Protein AF-A0A6C0LW34-F1 (afdb_monomer_lite)

Sequence (534 aa):
MINLAYNYEEHLTNNKPTFFGSKSVPFGALGEERIDSEQTVPPLNTNIDYSTIPVVELSEQKGLSDMAVELPVTFNWRRGEKNKKTHKFDDKVMRKNVNILPLISTPGNQMLCGSCWAIATAGIISDNFVVSGQVDWKPNLSTSYSLTCYPQNQCKGGNPAKLMNDISRGGIVSNHCLDYSWCAENTKCNGDATKHFKLEHPGANMPHVDLNSFLPRNNCGCYKDGDFFEYKIQKVTRTSLELDKIKLFQRSIKSRLFHQGPVLGSFLVFENFMKGAFTKGKSNKGIYFENATYNGDTVTSATLNKDTYKGSHAVAIIGYGVETNVTIPGGKTVSSVPYWYCRNSWGTKWGDGGYFKMAMYGYNKLSQFGKLVEINSLNGGTVQGGGIISFTTNQAPKLVSKKQITGNFLKGKRLQDDSYYETDTKDKANVEPNDKSKDKSNDKSKDKSNDKSKDNSKNMYNKILGSSLFTIIFFMLFIIFVFVISFMSAKGLNKPVKITLGITLTLLFVINIILISRYLIILYCKSKRCGCEM

Radius of gyration: 29.93 Å; chains: 1; bounding box: 91×68×83 Å

pLDDT: mean 73.43, std 22.29, range [22.0, 98.56]

Secondary structure (DSSP, 8-state):
----STTTTHHHHS-SS-----SS--TTSS-SS--SS-------B-----TTSPBPPTTT-TTSTTTTSPPPSSEE--TT---TT-S----HHHHHHHTTGGGSPPPPB-TTS--HHHHHHHHHHHHHHHHTTS-SS---B-HHHHHHHS-SSGGG---HHHHHHHHHHH-B-BTTTS-SHHHHT-TTTS--GGGHHHHTSTT-------GGGSS--STT-BSSSEEEEEB--EEEEEE---GGGHHHHHHHHHHHHHHH--EEEEEEEEHHHHT-GGGG-TTTTTEE-----BSSSS-STTTB-TTTEEEEEEEEEEEEEEEEEEEPTTS-EEEEEEEEEEE-SB-TTSTBTTEEEEEPTTSSSS-SSSSEEEEE-TTSSEEEEE-EEEEE--S--EEEEEPBPPSGGGGS--SS-GGGGTS------------------------------SSSHHHHHHHHHHHHHHHHHHHHHHHHHHHHHHHHHSTTS-HHHHHHHHHHHHHHHHHHHHHHHHHHHHHHHHHTT-----

InterPro domains:
  IPR000169 Cysteine peptidase, cysteine active site [PS00139] (110-121)
  IPR000668 Peptidase C1A, papain C-terminal [PF00112] (106-360)
  IPR000668 Peptidase C1A, papain C-terminal [PR00705] (110-125)
  IPR000668 Peptidase C1A, papain C-terminal [PR00705] (313-323)
  IPR000668 Peptidase C1A, papain C-terminal [PR00705] (339-345)
  IPR000668 Peptidase C1A, papain C-terminal [SM00645] (94-371)
  IPR013128 Peptidase C1A [PTHR12411] (65-359)
  IPR025660 Cysteine peptidase, histidine active site [PS00639] (311-321)
  IPR038765 Papain-like cysteine peptidase superfamily [SSF54001] (70-362)

Organism: NCBI:txid1070528

Structure (mmCIF, N/CA/C/O backbone):
data_AF-A0A6C0LW34-F1
#
_entry.id   AF-A0A6C0LW34-F1
#
loop_
_atom_site.group_PDB
_atom_site.id
_atom_site.type_symbol
_atom_site.label_atom_id
_atom_site.label_alt_id
_atom_site.label_comp_id
_atom_site.label_asym_id
_atom_site.label_entity_id
_atom_site.label_seq_id
_atom_site.pdbx_PDB_ins_code
_atom_site.Cartn_x
_atom_site.Cartn_y
_atom_site.Cartn_z
_atom_site.occupancy
_atom_site.B_iso_or_equiv
_atom_site.auth_seq_id
_atom_site.auth_comp_id
_atom_site.auth_asym_id
_atom_site.auth_atom_id
_atom_site.pdbx_PDB_model_num
ATOM 1 N N . MET A 1 1 ? -34.710 -12.804 14.123 1.00 32.84 1 MET A N 1
ATOM 2 C CA . MET A 1 1 ? -34.274 -11.997 15.282 1.00 32.84 1 MET A CA 1
ATOM 3 C C . MET A 1 1 ? -32.783 -12.201 15.539 1.00 32.84 1 MET A C 1
ATOM 5 O O . MET A 1 1 ? -32.421 -13.185 16.158 1.00 32.84 1 MET A O 1
ATOM 9 N N . ILE A 1 2 ? -31.948 -11.277 15.050 1.00 22.00 2 ILE A N 1
ATOM 10 C CA . ILE A 1 2 ? -30.802 -10.679 15.761 1.00 22.00 2 ILE A CA 1
ATOM 11 C C . ILE A 1 2 ? -30.861 -9.210 15.324 1.00 22.00 2 ILE A C 1
ATOM 13 O O . ILE A 1 2 ? -30.574 -8.889 14.173 1.00 22.00 2 ILE A O 1
ATOM 17 N N . ASN A 1 3 ? -31.389 -8.342 16.185 1.00 23.92 3 ASN A N 1
ATOM 18 C CA . ASN A 1 3 ? -31.611 -6.933 15.872 1.00 23.92 3 ASN A CA 1
ATOM 19 C C . ASN A 1 3 ? -30.291 -6.159 16.052 1.00 23.92 3 ASN A C 1
ATOM 21 O O . ASN A 1 3 ? -29.962 -5.724 17.150 1.00 23.92 3 ASN A O 1
ATOM 25 N N . LEU A 1 4 ? -29.521 -6.035 14.965 1.00 29.36 4 LEU A N 1
ATOM 26 C CA . LEU A 1 4 ? -28.258 -5.280 14.894 1.00 29.36 4 LEU A CA 1
ATOM 27 C C . LEU A 1 4 ? -28.461 -3.769 14.658 1.00 29.36 4 LEU A C 1
ATOM 29 O O . LEU A 1 4 ? -27.481 -3.043 14.503 1.00 29.36 4 LEU A O 1
ATOM 33 N N . ALA A 1 5 ? -29.706 -3.283 14.610 1.00 31.69 5 ALA A N 1
ATOM 34 C CA . ALA A 1 5 ? -30.007 -1.883 14.311 1.00 31.69 5 ALA A CA 1
ATOM 35 C C . ALA A 1 5 ? -30.177 -1.013 15.568 1.00 31.69 5 ALA A C 1
ATOM 37 O O . ALA A 1 5 ? -29.924 0.184 15.502 1.00 31.69 5 ALA A O 1
ATOM 38 N N . TYR A 1 6 ? -30.549 -1.595 16.712 1.00 28.58 6 TYR A N 1
ATOM 39 C CA . TYR A 1 6 ? -31.018 -0.799 17.853 1.00 28.58 6 TYR A CA 1
ATOM 40 C C . TYR A 1 6 ? -29.916 -0.337 18.829 1.00 28.58 6 TYR A C 1
ATOM 42 O O . TYR A 1 6 ? -30.036 0.732 19.407 1.00 28.58 6 TYR A O 1
ATOM 50 N N . ASN A 1 7 ? -28.787 -1.048 18.946 1.00 28.47 7 ASN A N 1
ATOM 51 C CA . ASN A 1 7 ? -27.718 -0.689 19.905 1.00 28.47 7 ASN A CA 1
ATOM 52 C C . ASN A 1 7 ? -26.563 0.153 19.321 1.00 28.47 7 ASN A C 1
ATOM 54 O O . ASN A 1 7 ? -25.527 0.317 19.962 1.00 28.47 7 ASN A O 1
ATOM 58 N N . TYR A 1 8 ? -26.709 0.665 18.095 1.00 34.12 8 TYR A N 1
ATOM 59 C CA . TYR A 1 8 ? -25.693 1.514 17.453 1.00 34.12 8 TYR A CA 1
ATOM 60 C C . TYR A 1 8 ? -26.001 3.013 17.596 1.00 34.12 8 TYR A C 1
ATOM 62 O O . TYR A 1 8 ? -25.077 3.817 17.655 1.00 34.12 8 TYR A O 1
ATOM 70 N N . GLU A 1 9 ? -27.280 3.385 17.699 1.00 30.94 9 GLU A N 1
ATOM 71 C CA . GLU A 1 9 ? -27.715 4.786 17.782 1.00 30.94 9 GLU A CA 1
ATOM 72 C C . GLU A 1 9 ? -27.549 5.339 19.209 1.00 30.94 9 GLU A C 1
ATOM 74 O O . GLU A 1 9 ? -26.954 6.396 19.378 1.00 30.94 9 GLU A O 1
ATOM 79 N N . GLU A 1 10 ? -27.915 4.591 20.257 1.00 30.55 10 GLU A N 1
ATOM 80 C CA . GLU A 1 10 ? -27.820 5.073 21.650 1.00 30.55 10 GLU A CA 1
ATOM 81 C C . GLU A 1 10 ? -26.365 5.223 22.150 1.00 30.55 10 GLU A C 1
ATOM 83 O O . GLU A 1 10 ? -26.071 6.031 23.030 1.00 30.55 10 GLU A O 1
ATOM 88 N N . HIS A 1 11 ? -25.412 4.506 21.542 1.00 35.75 11 HIS A N 1
ATOM 89 C CA . HIS A 1 11 ? -23.988 4.598 21.886 1.00 35.75 11 HIS A CA 1
ATOM 90 C C . HIS A 1 11 ? -23.230 5.687 21.110 1.00 35.75 11 HIS A C 1
ATOM 92 O O . HIS A 1 11 ? -22.081 5.958 21.452 1.00 35.75 11 HIS A O 1
ATOM 98 N N . LEU A 1 12 ? -23.831 6.316 20.096 1.00 34.34 12 LEU A N 1
ATOM 99 C CA . LEU A 1 12 ? -23.200 7.400 19.333 1.00 34.34 12 LEU A CA 1
ATOM 100 C C . LEU A 1 12 ? -23.731 8.785 19.718 1.00 34.34 12 LEU A C 1
ATOM 102 O O . LEU A 1 12 ? -22.964 9.742 19.676 1.00 34.34 12 LEU A O 1
ATOM 106 N N . THR A 1 13 ? -24.987 8.901 20.160 1.00 31.52 13 THR A N 1
ATOM 107 C CA . THR A 1 13 ? -25.542 10.172 20.664 1.00 31.52 13 THR A CA 1
ATOM 108 C C . THR A 1 13 ? -25.228 10.435 22.138 1.00 31.52 13 THR A C 1
ATOM 110 O O . THR A 1 13 ? -25.045 11.594 22.501 1.00 31.52 13 THR A O 1
ATOM 113 N N . ASN A 1 14 ? -25.072 9.399 22.976 1.00 29.19 14 ASN A N 1
ATOM 114 C CA . ASN A 1 14 ? -24.756 9.576 24.406 1.00 29.19 14 ASN A CA 1
ATOM 115 C C . ASN A 1 14 ? -23.266 9.432 24.760 1.00 29.19 14 ASN A C 1
ATOM 117 O O . ASN A 1 14 ? -22.861 9.836 25.851 1.00 29.19 14 ASN A O 1
ATOM 121 N N . ASN A 1 15 ? -22.422 8.929 23.853 1.00 29.92 15 ASN A N 1
ATOM 122 C CA . ASN A 1 15 ? -20.977 8.934 24.068 1.00 29.92 15 ASN A CA 1
ATOM 123 C C . ASN A 1 15 ? -20.334 10.112 23.333 1.00 29.92 15 ASN A C 1
ATOM 125 O O . ASN A 1 15 ? -19.886 10.000 22.191 1.00 29.92 15 ASN A O 1
ATOM 129 N N . LYS A 1 16 ? -20.128 11.206 24.073 1.00 27.48 16 LYS A N 1
ATOM 130 C CA . LYS A 1 16 ? -18.850 11.930 23.962 1.00 27.48 16 LYS A CA 1
ATOM 131 C C . LYS A 1 16 ? -17.735 10.869 23.959 1.00 27.48 16 LYS A C 1
ATOM 133 O O . LYS A 1 16 ? -17.877 9.920 24.736 1.00 27.48 16 LYS A O 1
ATOM 138 N N . PRO A 1 17 ? -16.687 10.966 23.112 1.00 28.39 17 PRO A N 1
ATOM 139 C CA . PRO A 1 17 ? -15.649 9.937 23.003 1.00 28.39 17 PRO A CA 1
ATOM 140 C C . PRO A 1 17 ? -15.262 9.490 24.408 1.00 28.39 17 PRO A C 1
ATOM 142 O O . PRO A 1 17 ? -14.822 10.322 25.198 1.00 28.39 17 PRO A O 1
ATOM 145 N N . THR A 1 18 ? -15.565 8.233 24.759 1.00 31.56 18 THR A N 1
ATOM 146 C CA . THR A 1 18 ? -15.440 7.751 26.138 1.00 31.56 18 THR A CA 1
ATOM 147 C C . THR A 1 18 ? -14.024 8.042 26.608 1.00 31.56 18 THR A C 1
ATOM 149 O O . THR A 1 18 ? -13.053 7.495 26.081 1.00 31.56 18 THR A O 1
ATOM 152 N N . PHE A 1 19 ? -13.932 8.986 27.542 1.00 38.72 19 PHE A N 1
ATOM 153 C CA . PHE A 1 19 ? -12.716 9.420 28.199 1.00 38.72 19 PHE A CA 1
ATOM 154 C C . PHE A 1 19 ? -12.036 8.195 28.815 1.00 38.72 19 PHE A C 1
ATOM 156 O O . PHE A 1 19 ? -12.543 7.611 29.767 1.00 38.72 19 PHE A O 1
ATOM 163 N N . PHE A 1 20 ? -10.876 7.807 28.288 1.00 38.25 20 PHE A N 1
ATOM 164 C CA . PHE A 1 20 ? -10.011 6.807 28.913 1.00 38.25 20 PHE A CA 1
ATOM 165 C C . PHE A 1 20 ? -8.722 7.494 29.358 1.00 38.25 20 PHE A C 1
ATOM 167 O O . PHE A 1 20 ? -7.689 7.428 28.689 1.00 38.25 20 PHE A O 1
ATOM 174 N N . GLY A 1 21 ? -8.846 8.205 30.481 1.00 32.19 21 GLY A N 1
ATOM 175 C CA . GLY A 1 21 ? -7.770 8.804 31.268 1.00 32.19 21 GLY A CA 1
ATOM 176 C C . GLY A 1 21 ? -7.334 7.896 32.419 1.00 32.19 21 GLY A C 1
ATOM 177 O O . GLY A 1 21 ? -7.258 8.340 33.559 1.00 32.19 21 GLY A O 1
ATOM 178 N N . SER A 1 22 ? -7.071 6.615 32.151 1.00 30.05 22 SER A N 1
ATOM 179 C CA . SER A 1 22 ? -6.411 5.765 33.146 1.00 30.05 22 SER A CA 1
ATOM 180 C C . SER A 1 22 ? -4.898 5.916 33.015 1.00 30.05 22 SER A C 1
ATOM 182 O O . SER A 1 22 ? -4.333 5.606 31.968 1.00 30.05 22 SER A O 1
ATOM 184 N N . LYS A 1 23 ? -4.238 6.353 34.095 1.00 32.62 23 LYS A N 1
ATOM 185 C CA . LYS A 1 23 ? -2.771 6.338 34.242 1.00 32.62 23 LYS A CA 1
ATOM 186 C C . LYS A 1 23 ? -2.194 4.917 34.358 1.00 32.62 23 LYS A C 1
ATOM 188 O O . LYS A 1 23 ? -0.978 4.766 34.410 1.00 32.62 23 LYS A O 1
ATOM 193 N N . SER A 1 24 ? -3.032 3.879 34.399 1.00 30.70 24 SER A N 1
ATOM 194 C CA . SER A 1 24 ? -2.606 2.480 34.444 1.00 30.70 24 SER A CA 1
ATOM 195 C C . SER A 1 24 ? -3.077 1.708 33.209 1.00 30.70 24 SER A C 1
ATOM 197 O O . SER A 1 24 ? -4.258 1.701 32.847 1.00 30.70 24 SER A O 1
ATOM 199 N N . VAL A 1 25 ? -2.113 1.055 32.556 1.00 34.56 25 VAL A N 1
ATOM 200 C CA . VAL A 1 25 ? -2.313 0.122 31.443 1.00 34.56 25 VAL A CA 1
ATOM 201 C C . VAL A 1 25 ? -2.867 -1.185 32.023 1.00 34.56 25 VAL A C 1
ATOM 203 O O . VAL A 1 25 ? -2.197 -1.780 32.870 1.00 34.56 25 VAL A O 1
ATOM 206 N N . PRO A 1 26 ? -4.048 -1.676 31.605 1.00 31.00 26 PRO A N 1
ATOM 207 C CA . PRO A 1 26 ? -4.492 -3.001 32.009 1.00 31.00 26 PRO A CA 1
ATOM 208 C C . PRO A 1 26 ? -3.533 -4.053 31.442 1.00 31.00 26 PRO A C 1
ATOM 210 O O . PRO A 1 26 ? -3.371 -4.168 30.221 1.00 31.00 26 PRO A O 1
ATOM 213 N N . PHE A 1 27 ? -2.910 -4.827 32.331 1.00 35.44 27 PHE A N 1
ATOM 214 C CA . PHE A 1 27 ? -2.226 -6.071 31.985 1.00 35.44 27 PHE A CA 1
ATOM 215 C C . PHE A 1 27 ? -3.227 -6.974 31.242 1.00 35.44 27 PHE A C 1
ATOM 217 O O . PHE A 1 27 ? -4.241 -7.367 31.810 1.00 35.44 27 PHE A O 1
ATOM 224 N N . GLY A 1 28 ? -2.984 -7.237 29.953 1.00 33.81 28 GLY A N 1
ATOM 225 C CA . GLY A 1 28 ? -3.795 -8.153 29.132 1.00 33.81 28 GLY A CA 1
ATOM 226 C C . GLY A 1 28 ? -4.398 -7.571 27.842 1.00 33.81 28 GLY A C 1
ATOM 227 O O . GLY A 1 28 ? -4.801 -8.339 26.970 1.00 33.81 28 GLY A O 1
ATOM 228 N N . ALA A 1 29 ? -4.424 -6.242 27.651 1.00 33.75 29 ALA A N 1
ATOM 229 C CA . ALA A 1 29 ? -4.921 -5.618 26.405 1.00 33.75 29 ALA A CA 1
ATOM 230 C C . ALA A 1 29 ? -3.836 -5.426 25.321 1.00 33.75 29 ALA A C 1
ATOM 232 O O . ALA A 1 29 ? -4.134 -5.088 24.175 1.00 33.75 29 ALA A O 1
ATOM 233 N N . LEU A 1 30 ? -2.571 -5.664 25.671 1.00 43.88 30 LEU A N 1
ATOM 234 C CA . LEU A 1 30 ? -1.414 -5.586 24.786 1.00 43.88 30 LEU A CA 1
ATOM 235 C C . LEU A 1 30 ? -0.605 -6.872 24.956 1.00 43.88 30 LEU A C 1
ATOM 237 O O . LEU A 1 30 ? 0.068 -7.021 25.965 1.00 43.88 30 LEU A O 1
ATOM 241 N N . GLY A 1 31 ? -0.715 -7.785 23.984 1.00 41.34 31 GLY A N 1
ATOM 242 C CA . GLY A 1 31 ? 0.187 -8.923 23.768 1.00 41.34 31 GLY A CA 1
ATOM 243 C C . GLY A 1 31 ? 0.644 -9.667 25.026 1.00 41.34 31 GLY A C 1
ATOM 244 O O . GLY A 1 31 ? 1.693 -9.358 25.576 1.00 41.34 31 GLY A O 1
ATOM 245 N N . GLU A 1 32 ? -0.077 -10.719 25.412 1.00 36.66 32 GLU A N 1
ATOM 246 C CA . GLU A 1 32 ? 0.331 -11.659 26.474 1.00 36.66 32 GLU A CA 1
ATOM 247 C C . GLU A 1 32 ? 1.620 -12.450 26.171 1.00 36.66 32 GLU A C 1
ATOM 249 O O . GLU A 1 32 ? 2.019 -13.304 26.954 1.00 36.66 32 GLU A O 1
ATOM 254 N N . GLU A 1 33 ? 2.316 -12.173 25.072 1.00 40.38 33 GLU A N 1
ATOM 255 C CA . GLU A 1 33 ? 3.567 -12.842 24.741 1.00 40.38 33 GLU A CA 1
ATOM 256 C C . GLU A 1 33 ? 4.657 -11.797 24.516 1.00 40.38 33 GLU A C 1
ATOM 258 O O . GLU A 1 33 ? 4.565 -10.958 23.612 1.00 40.38 33 GLU A O 1
ATOM 263 N N . ARG A 1 34 ? 5.722 -11.873 25.331 1.00 38.28 34 ARG A N 1
ATOM 264 C CA . ARG A 1 34 ? 7.028 -11.323 24.954 1.00 38.28 34 ARG A CA 1
ATOM 265 C C . ARG A 1 34 ? 7.341 -11.878 23.568 1.00 38.28 34 ARG A C 1
ATOM 267 O O . ARG A 1 34 ? 7.518 -13.081 23.406 1.00 38.28 34 ARG A O 1
ATOM 274 N N . ILE A 1 35 ? 7.373 -11.016 22.556 1.00 41.81 35 ILE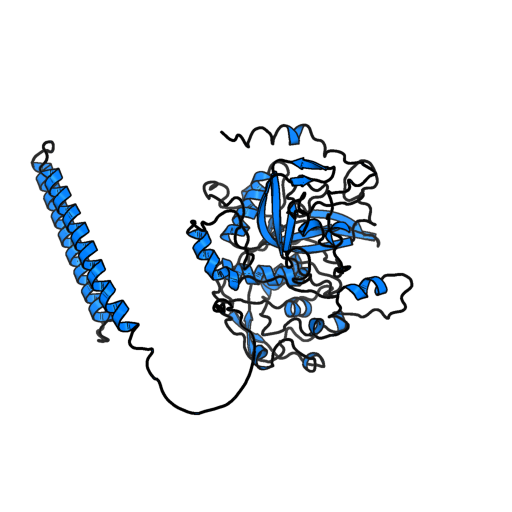 A N 1
ATOM 275 C CA . ILE A 1 35 ? 8.020 -11.393 21.306 1.00 41.81 35 ILE A CA 1
ATOM 276 C C . ILE A 1 35 ? 9.513 -11.410 21.621 1.00 41.81 35 ILE A C 1
ATOM 278 O O . ILE A 1 35 ? 10.106 -10.352 21.830 1.00 41.81 35 ILE A O 1
ATOM 282 N N . ASP A 1 36 ? 10.093 -12.609 21.670 1.00 39.34 36 ASP A N 1
ATOM 283 C CA . ASP A 1 36 ? 11.539 -12.841 21.714 1.00 39.34 36 ASP A CA 1
ATOM 284 C C . ASP A 1 36 ? 12.167 -12.443 20.374 1.00 39.34 36 ASP A C 1
ATOM 286 O O . ASP A 1 36 ? 12.523 -13.270 19.544 1.00 39.34 36 ASP A O 1
ATOM 290 N N . SER A 1 37 ? 12.200 -11.138 20.131 1.00 40.62 37 SER A N 1
ATOM 291 C CA . SER A 1 37 ? 13.140 -10.409 19.285 1.00 40.62 37 SER A CA 1
ATOM 292 C C . SER A 1 37 ? 12.581 -9.001 19.139 1.00 40.62 37 SER A C 1
ATOM 294 O O . SER A 1 37 ? 11.443 -8.824 18.696 1.00 40.62 37 SER A O 1
ATOM 296 N N . GLU A 1 38 ? 13.373 -8.000 19.499 1.00 42.75 38 GLU A N 1
ATOM 297 C CA . GLU A 1 38 ? 13.081 -6.595 19.246 1.00 42.75 38 GLU A CA 1
ATOM 298 C C . GLU A 1 38 ? 13.041 -6.364 17.728 1.00 42.75 38 GLU A C 1
ATOM 300 O O . GLU A 1 38 ? 14.052 -6.110 17.083 1.00 42.75 38 GLU A O 1
ATOM 305 N N . GLN A 1 39 ? 11.873 -6.559 17.116 1.00 45.09 39 GLN A N 1
ATOM 306 C CA . GLN A 1 39 ? 11.732 -6.394 15.680 1.00 45.09 39 GLN A CA 1
ATOM 307 C C . GLN A 1 39 ? 11.699 -4.911 15.363 1.00 45.09 39 GLN A C 1
ATOM 309 O O . GLN A 1 39 ? 10.858 -4.166 15.869 1.00 45.09 39 GLN A O 1
ATOM 314 N N . THR A 1 40 ? 12.626 -4.478 14.524 1.00 51.28 40 THR A N 1
ATOM 315 C CA . THR A 1 40 ? 12.775 -3.057 14.253 1.00 51.28 40 THR A CA 1
ATOM 316 C C . THR A 1 40 ? 12.015 -2.646 13.011 1.00 51.28 40 THR A C 1
ATOM 318 O O . THR A 1 40 ? 11.745 -3.443 12.111 1.00 51.28 40 THR A O 1
ATOM 321 N N . VAL A 1 41 ? 11.623 -1.381 13.010 1.00 52.19 41 VAL A N 1
ATOM 322 C CA . VAL A 1 41 ? 10.707 -0.795 12.050 1.00 52.19 41 VAL A CA 1
ATOM 323 C C . VAL A 1 41 ? 11.466 0.231 11.200 1.00 52.19 41 VAL A C 1
ATOM 325 O O . VAL A 1 41 ? 12.232 1.013 11.760 1.00 52.19 41 VAL A O 1
ATOM 328 N N . PRO A 1 42 ? 11.291 0.225 9.868 1.00 54.78 42 PRO A N 1
ATOM 329 C CA . PRO A 1 42 ? 11.880 1.203 8.946 1.00 54.78 42 PRO A CA 1
ATOM 330 C C . PRO A 1 42 ? 11.470 2.660 9.230 1.00 54.78 42 PRO A C 1
ATOM 332 O O . PRO A 1 42 ? 10.486 2.874 9.939 1.00 54.78 42 PRO A O 1
ATOM 335 N N . PRO A 1 43 ? 12.125 3.667 8.610 1.00 57.72 43 PRO A N 1
ATOM 336 C CA . PRO A 1 43 ? 11.724 5.066 8.745 1.00 57.72 43 PRO A CA 1
ATOM 337 C C . PRO A 1 43 ? 10.246 5.294 8.406 1.00 57.72 43 PRO A C 1
ATOM 339 O O . PRO A 1 43 ? 9.746 4.853 7.367 1.00 57.72 43 PRO A O 1
ATOM 342 N N . LEU A 1 44 ? 9.563 6.029 9.283 1.00 68.44 44 LEU A N 1
ATOM 343 C CA . LEU A 1 44 ? 8.134 6.350 9.213 1.00 68.44 44 LEU A CA 1
ATOM 344 C C . LEU A 1 44 ? 7.935 7.790 8.713 1.00 68.44 44 LEU A C 1
ATOM 346 O O . LEU A 1 44 ? 7.253 8.616 9.312 1.00 68.44 44 LEU A O 1
ATOM 350 N N . ASN A 1 45 ? 8.608 8.115 7.616 1.00 70.25 45 ASN A N 1
ATOM 351 C CA . ASN A 1 45 ? 8.762 9.471 7.086 1.00 70.25 45 ASN A CA 1
ATOM 352 C C . ASN A 1 45 ? 7.929 9.710 5.818 1.00 70.25 45 ASN A C 1
ATOM 354 O O . ASN A 1 45 ? 8.227 10.609 5.034 1.00 70.25 45 ASN A O 1
ATOM 358 N N . THR A 1 46 ? 6.889 8.905 5.588 1.00 73.81 46 THR A N 1
ATOM 359 C CA . THR A 1 46 ? 5.992 9.134 4.451 1.00 73.81 46 THR A CA 1
ATOM 360 C C . THR A 1 46 ? 5.310 10.487 4.598 1.00 73.81 46 THR A C 1
ATOM 362 O O . THR A 1 46 ? 4.715 10.779 5.632 1.00 73.81 46 THR A O 1
ATOM 365 N N . ASN A 1 47 ? 5.371 11.290 3.537 1.00 81.94 47 ASN A N 1
ATOM 366 C CA . ASN A 1 47 ? 4.728 12.591 3.496 1.00 81.94 47 ASN A CA 1
ATOM 367 C C . ASN A 1 47 ? 3.307 12.427 2.955 1.00 81.94 47 ASN A C 1
ATOM 369 O O . ASN A 1 47 ? 3.105 12.374 1.742 1.00 81.94 47 ASN A O 1
ATOM 373 N N . ILE A 1 48 ? 2.330 12.276 3.844 1.00 82.06 48 ILE A N 1
ATOM 374 C CA . ILE A 1 48 ? 0.931 12.173 3.435 1.00 82.06 48 ILE A CA 1
ATOM 375 C C . ILE A 1 48 ? 0.427 13.571 3.114 1.00 82.06 48 ILE A C 1
ATOM 377 O O . ILE A 1 48 ? 0.322 14.416 3.989 1.00 82.06 48 ILE A O 1
ATOM 381 N N . ASP A 1 49 ? 0.118 13.791 1.844 1.00 85.81 49 ASP A N 1
ATOM 382 C CA . ASP A 1 49 ? -0.587 14.981 1.389 1.00 85.81 49 ASP A CA 1
ATOM 383 C C . ASP A 1 49 ? -1.471 14.592 0.208 1.00 85.81 49 ASP A C 1
ATOM 385 O O . ASP A 1 49 ? -1.005 14.328 -0.904 1.00 85.81 49 ASP A O 1
ATOM 389 N N . TYR A 1 50 ? -2.773 14.514 0.460 1.00 86.69 50 TYR A N 1
ATOM 390 C CA . TYR A 1 50 ? -3.750 14.102 -0.547 1.00 86.69 50 TYR A CA 1
ATOM 391 C C . TYR A 1 50 ? -4.535 15.285 -1.118 1.00 86.69 50 TYR A C 1
ATOM 393 O O . TYR A 1 50 ? -5.556 15.075 -1.773 1.00 86.69 50 TYR A O 1
ATOM 401 N N . SER A 1 51 ? -4.067 16.520 -0.904 1.00 83.56 51 SER A N 1
ATOM 402 C CA . SER A 1 51 ? -4.690 17.743 -1.431 1.00 83.56 51 SER A CA 1
ATOM 403 C C . SER A 1 51 ? -4.827 17.729 -2.957 1.00 83.56 51 SER A C 1
ATOM 405 O O . SER A 1 51 ? -5.816 18.214 -3.498 1.00 83.56 51 SER A O 1
ATOM 407 N N . THR A 1 52 ? -3.873 17.099 -3.646 1.00 84.19 52 THR A N 1
ATOM 408 C CA . THR A 1 52 ? -3.834 16.987 -5.113 1.00 84.19 52 THR A CA 1
ATOM 409 C C . THR A 1 52 ? -4.770 15.925 -5.691 1.00 84.19 52 THR A C 1
ATOM 411 O O . THR A 1 52 ? -4.896 15.826 -6.912 1.00 84.19 52 THR A O 1
ATOM 414 N N . ILE A 1 53 ? -5.409 15.107 -4.848 1.00 89.50 53 ILE A N 1
ATOM 415 C CA . ILE A 1 53 ? -6.297 14.030 -5.287 1.00 89.50 53 ILE A CA 1
ATOM 416 C C . ILE A 1 53 ? -7.757 14.466 -5.126 1.00 89.50 53 ILE A C 1
ATOM 418 O O . ILE A 1 53 ? -8.159 14.854 -4.019 1.00 89.50 53 ILE A O 1
ATOM 422 N N . PRO A 1 54 ? -8.581 14.358 -6.187 1.00 89.25 54 PRO A N 1
ATOM 423 C CA . PRO A 1 54 ? -9.994 14.696 -6.102 1.00 89.25 54 PRO A CA 1
ATOM 424 C C . PRO A 1 54 ? -10.709 13.797 -5.089 1.00 89.25 54 PRO A C 1
ATOM 426 O O . PRO A 1 54 ? -10.489 12.580 -5.036 1.00 89.25 54 PRO A O 1
ATOM 429 N N . VAL A 1 55 ? -11.564 14.412 -4.271 1.00 86.00 55 VAL A N 1
ATOM 430 C CA . VAL A 1 55 ? -12.460 13.695 -3.360 1.00 86.00 55 VAL A CA 1
ATOM 431 C C . VAL A 1 55 ? -13.607 13.134 -4.182 1.00 86.00 55 VAL A C 1
ATOM 433 O O . VAL A 1 55 ? -14.194 13.852 -4.982 1.00 86.00 55 VAL A O 1
ATOM 436 N N . VAL A 1 56 ? -13.920 11.860 -3.981 1.00 81.19 56 VAL A N 1
ATOM 437 C CA . VAL A 1 56 ? -15.181 11.292 -4.458 1.00 81.19 56 VAL A CA 1
ATOM 438 C C . VAL A 1 56 ? -16.188 11.414 -3.334 1.00 81.19 56 VAL A C 1
ATOM 440 O O . VAL A 1 56 ? -15.964 10.855 -2.253 1.00 81.19 56 VAL A O 1
ATOM 443 N N . GLU A 1 57 ? -17.287 12.120 -3.586 1.00 69.06 57 GLU A N 1
ATOM 444 C CA . GLU A 1 57 ? -18.392 12.130 -2.640 1.00 69.06 57 GLU A CA 1
ATOM 445 C C . GLU A 1 57 ? -19.015 10.736 -2.562 1.00 69.06 57 GLU A C 1
ATOM 447 O O . GLU A 1 57 ? -19.178 10.029 -3.561 1.00 69.06 57 GLU A O 1
ATOM 452 N N . LEU A 1 58 ? -19.385 10.317 -1.353 1.00 67.00 58 LEU A N 1
ATOM 453 C CA . LEU A 1 58 ? -20.015 9.011 -1.157 1.00 67.00 58 LEU A CA 1
ATOM 454 C C . LEU A 1 58 ? -21.371 8.912 -1.882 1.00 67.00 58 LEU A C 1
ATOM 456 O O . LEU A 1 58 ? -21.791 7.814 -2.217 1.00 67.00 58 LEU A O 1
ATOM 460 N N . SER A 1 59 ? -22.032 10.038 -2.157 1.00 59.50 59 SER A N 1
ATOM 461 C CA . SER A 1 59 ? -23.244 10.157 -2.986 1.00 59.50 59 SER A CA 1
ATOM 462 C C . SER A 1 59 ? -23.004 9.810 -4.464 1.00 59.50 59 SER A C 1
ATOM 464 O O . SER A 1 59 ? -23.900 9.296 -5.130 1.00 59.50 59 SER A O 1
ATOM 466 N N . GLU A 1 60 ? -21.797 10.053 -4.979 1.00 59.25 60 GLU A N 1
ATOM 467 C CA . GLU A 1 60 ? -21.442 9.915 -6.397 1.00 59.25 60 GLU A CA 1
ATOM 468 C C . GLU A 1 60 ? -20.911 8.521 -6.763 1.00 59.25 60 GLU A C 1
ATOM 470 O O . GLU A 1 60 ? -20.742 8.190 -7.944 1.00 59.25 60 GLU A O 1
ATOM 475 N N . GLN A 1 61 ? -20.640 7.666 -5.771 1.00 60.72 61 GLN A N 1
ATOM 476 C CA . GLN A 1 61 ? -20.179 6.303 -6.024 1.00 60.72 61 GLN A CA 1
ATOM 477 C C . GLN A 1 61 ? -21.320 5.439 -6.582 1.00 60.72 61 GLN A C 1
ATOM 479 O O . GLN A 1 61 ? -22.136 4.869 -5.854 1.00 60.72 61 GLN A O 1
ATOM 484 N N . LYS A 1 62 ? -21.353 5.326 -7.917 1.00 48.66 62 LYS A N 1
ATOM 485 C CA . LYS A 1 62 ? -22.244 4.422 -8.663 1.00 48.66 62 LYS A CA 1
ATOM 486 C C . LYS A 1 62 ? -22.197 3.006 -8.069 1.00 48.66 62 LYS A C 1
ATOM 488 O O . LYS A 1 62 ? -21.118 2.442 -7.905 1.00 48.66 62 LYS A O 1
ATOM 493 N N . GLY A 1 63 ? -23.368 2.440 -7.767 1.00 51.94 63 GLY A N 1
ATOM 494 C CA . GLY A 1 63 ? -23.522 1.132 -7.111 1.00 51.94 63 GLY A CA 1
ATOM 495 C C . GLY A 1 63 ? -23.864 1.194 -5.615 1.00 51.94 63 GLY A C 1
ATOM 496 O O . GLY A 1 63 ? -24.090 0.155 -5.005 1.00 51.94 63 GLY A O 1
ATOM 497 N N . LEU A 1 64 ? -23.950 2.388 -5.015 1.00 48.94 64 LEU A N 1
ATOM 498 C CA . LEU A 1 64 ? -24.501 2.560 -3.663 1.00 48.94 64 LEU A CA 1
ATOM 499 C C . LEU A 1 64 ? -26.032 2.646 -3.631 1.00 48.94 64 LEU A C 1
ATOM 501 O O . LEU A 1 64 ? -26.617 2.279 -2.619 1.00 48.94 64 LEU A O 1
ATOM 505 N N . SER A 1 65 ? -26.690 3.039 -4.729 1.00 44.34 65 SER A N 1
ATOM 506 C CA . SER A 1 65 ? -28.139 2.838 -4.906 1.00 44.34 65 SER A CA 1
ATOM 507 C C . SER A 1 65 ? -28.496 1.350 -5.027 1.00 44.34 65 SER A C 1
ATOM 509 O O . SER A 1 65 ? -29.569 0.935 -4.601 1.00 44.34 65 SER A O 1
ATOM 511 N N . ASP A 1 66 ? -27.552 0.533 -5.507 1.00 45.62 66 ASP A N 1
ATOM 512 C CA . ASP A 1 66 ? -27.652 -0.926 -5.603 1.00 45.62 66 ASP A CA 1
ATOM 513 C C . ASP A 1 66 ? -27.115 -1.613 -4.337 1.00 45.62 66 ASP A C 1
ATOM 515 O O . ASP A 1 66 ? -26.351 -2.580 -4.402 1.00 45.62 66 ASP A O 1
ATOM 519 N N . MET A 1 67 ? -27.559 -1.180 -3.146 1.00 51.12 67 MET A N 1
ATOM 520 C CA . MET A 1 67 ? -27.318 -1.891 -1.871 1.00 51.12 67 MET A CA 1
ATOM 521 C C . MET A 1 67 ? -27.732 -3.385 -1.891 1.00 51.12 67 MET A C 1
ATOM 523 O O . MET A 1 67 ? -27.517 -4.092 -0.908 1.00 51.12 67 MET A O 1
ATOM 527 N N . ALA A 1 68 ? -28.282 -3.873 -3.003 1.00 53.00 68 ALA A N 1
ATOM 528 C CA . ALA A 1 68 ? -28.586 -5.257 -3.328 1.00 53.00 68 ALA A CA 1
ATOM 529 C C . ALA A 1 68 ? -27.366 -6.188 -3.491 1.00 53.00 68 ALA A C 1
ATOM 531 O O . ALA A 1 68 ? -27.553 -7.402 -3.481 1.00 53.00 68 ALA A O 1
ATOM 532 N N . VAL A 1 69 ? -26.129 -5.688 -3.635 1.00 59.25 69 VAL A N 1
ATOM 533 C CA . VAL A 1 69 ? -24.961 -6.589 -3.713 1.00 59.25 69 VAL A CA 1
ATOM 534 C C . VAL A 1 69 ? -24.598 -7.104 -2.320 1.00 59.25 69 VAL A C 1
ATOM 536 O O . VAL A 1 69 ? -24.143 -6.344 -1.458 1.00 59.25 69 VAL A O 1
ATOM 539 N N . GLU A 1 70 ? -24.818 -8.398 -2.093 1.00 70.62 70 GLU A N 1
ATOM 540 C CA . GLU A 1 70 ? -24.435 -9.086 -0.863 1.00 70.62 70 GLU A CA 1
ATOM 541 C C . GLU A 1 70 ? -22.905 -9.161 -0.769 1.00 70.62 70 GLU A C 1
ATOM 543 O O . GLU A 1 70 ? -22.233 -9.725 -1.632 1.00 70.62 70 GLU A O 1
ATOM 548 N N . LEU A 1 71 ? -22.346 -8.539 0.272 1.00 79.38 71 LEU A N 1
ATOM 549 C CA . LEU A 1 71 ? -20.920 -8.606 0.569 1.00 79.38 71 LEU A CA 1
ATOM 550 C C . LEU A 1 71 ? -20.690 -9.621 1.693 1.00 79.38 71 LEU A C 1
ATOM 552 O O . LEU A 1 71 ? -21.429 -9.606 2.683 1.00 79.38 71 LEU A O 1
ATOM 556 N N . PRO A 1 72 ? -19.645 -10.458 1.601 1.00 81.38 72 PRO A N 1
ATOM 557 C CA . PRO A 1 72 ? -19.270 -11.346 2.693 1.00 81.38 72 PRO A CA 1
ATOM 558 C C . PRO A 1 72 ? -18.940 -10.535 3.953 1.00 81.38 72 PRO A C 1
ATOM 560 O O . PRO A 1 72 ? -18.392 -9.439 3.873 1.00 81.38 72 PRO A O 1
ATOM 563 N N . VAL A 1 73 ? -19.214 -11.085 5.138 1.00 82.62 73 VAL A N 1
ATOM 564 C CA . VAL A 1 73 ? -18.872 -10.418 6.413 1.00 82.62 73 VAL A CA 1
ATOM 565 C C . VAL A 1 73 ? -17.359 -10.203 6.546 1.00 82.62 73 VAL A C 1
ATOM 567 O O . VAL A 1 73 ? -16.919 -9.159 7.030 1.00 82.62 73 VAL A O 1
ATOM 570 N N . THR A 1 74 ? -16.578 -11.179 6.078 1.00 84.94 74 THR A N 1
ATOM 571 C CA . THR A 1 74 ? -15.114 -11.171 6.092 1.00 84.94 74 THR A CA 1
ATOM 572 C C . THR A 1 74 ? -14.584 -11.545 4.717 1.00 84.94 74 THR A C 1
ATOM 574 O O . THR A 1 74 ? -15.021 -12.531 4.122 1.00 84.94 74 THR A O 1
ATOM 577 N N . PHE A 1 75 ? -13.614 -10.778 4.230 1.00 88.75 75 PHE A N 1
ATOM 578 C CA . PHE A 1 75 ? -12.972 -10.991 2.940 1.00 88.75 75 PHE A CA 1
ATOM 579 C C . PHE A 1 75 ? -11.562 -10.410 2.925 1.00 88.75 75 PHE A C 1
ATOM 581 O O . PHE A 1 75 ? -11.339 -9.322 3.450 1.00 88.75 75 PHE A O 1
ATOM 588 N N . ASN A 1 76 ? -10.617 -11.089 2.276 1.00 91.94 76 ASN A N 1
ATOM 589 C CA . ASN A 1 76 ? -9.313 -10.516 1.973 1.00 91.94 76 ASN A CA 1
ATOM 590 C C . ASN A 1 76 ? -8.644 -11.202 0.770 1.00 91.94 76 ASN A C 1
ATOM 592 O O . ASN A 1 76 ? -9.003 -12.316 0.395 1.00 91.94 76 ASN A O 1
ATOM 596 N N . TRP A 1 77 ? -7.644 -10.528 0.199 1.00 91.81 77 TRP A N 1
ATOM 597 C CA . TRP A 1 77 ? -6.823 -11.024 -0.910 1.00 91.81 77 TRP A CA 1
ATOM 598 C C . TRP A 1 77 ? -5.527 -11.743 -0.466 1.00 91.81 77 TRP A C 1
ATOM 600 O O . TRP A 1 77 ? -4.601 -11.889 -1.264 1.00 91.81 77 TRP A O 1
ATOM 610 N N . ARG A 1 78 ? -5.395 -12.173 0.800 1.00 88.62 78 ARG A N 1
ATOM 611 C CA . ARG A 1 78 ? -4.185 -12.864 1.287 1.00 88.62 78 ARG A CA 1
ATOM 612 C C . ARG A 1 78 ? -4.100 -14.269 0.697 1.00 88.62 78 ARG A C 1
ATOM 614 O O . ARG A 1 78 ? -5.029 -15.069 0.778 1.00 88.62 78 ARG A O 1
ATOM 621 N N . ARG A 1 79 ? -2.926 -14.610 0.164 1.00 75.50 79 ARG A N 1
ATOM 622 C CA . ARG A 1 79 ? -2.612 -15.968 -0.292 1.00 75.50 79 ARG A CA 1
ATOM 623 C C . ARG A 1 79 ? -2.561 -16.939 0.898 1.00 75.50 79 ARG A C 1
ATOM 625 O O . ARG A 1 79 ? -1.868 -16.679 1.876 1.00 75.50 79 ARG A O 1
ATOM 632 N N . GLY A 1 80 ? -3.226 -18.089 0.777 1.00 60.12 80 GLY A N 1
ATOM 633 C CA . GLY A 1 80 ? -3.035 -19.237 1.677 1.00 60.12 80 GLY A CA 1
ATOM 634 C C . GLY A 1 80 ? -3.753 -19.177 3.031 1.00 60.12 80 GLY A C 1
ATOM 635 O O . GLY A 1 80 ? -3.619 -20.116 3.817 1.00 60.12 80 GLY A O 1
ATOM 636 N N . GLU A 1 81 ? -4.548 -18.142 3.318 1.00 58.69 81 GLU A N 1
ATOM 637 C CA . GLU A 1 81 ? -5.385 -18.133 4.520 1.00 58.69 81 GLU A CA 1
ATOM 638 C C . GLU A 1 81 ? -6.567 -19.100 4.325 1.00 58.69 81 GLU A C 1
ATOM 640 O O . GLU A 1 81 ? -7.545 -18.807 3.637 1.00 58.69 81 GLU A O 1
ATOM 645 N N . LYS A 1 82 ? -6.477 -20.303 4.912 1.00 45.44 82 LYS A N 1
ATOM 646 C CA . LYS A 1 82 ? -7.638 -21.194 5.033 1.00 45.44 82 LYS A CA 1
ATOM 647 C C . LYS A 1 82 ? -8.656 -20.484 5.919 1.00 45.44 82 LYS A C 1
ATOM 649 O O . LYS A 1 82 ? -8.385 -20.267 7.097 1.00 45.44 82 LYS A O 1
ATOM 654 N N . ASN A 1 83 ? -9.813 -20.133 5.367 1.00 46.31 83 ASN A N 1
ATOM 655 C CA . ASN A 1 83 ? -10.893 -19.503 6.116 1.00 46.31 83 ASN A CA 1
ATOM 656 C C . ASN A 1 83 ? -11.362 -20.471 7.225 1.00 46.31 83 ASN A C 1
ATOM 658 O O . ASN A 1 83 ? -12.113 -21.409 6.966 1.00 46.31 83 ASN A O 1
ATOM 662 N N . LYS A 1 84 ? -10.858 -20.305 8.458 1.00 41.75 84 LYS A N 1
ATOM 663 C CA . LYS A 1 84 ? -11.006 -21.292 9.551 1.00 41.75 84 LYS A CA 1
ATOM 664 C C . LYS A 1 84 ? -12.450 -21.465 10.053 1.00 41.75 84 LYS A C 1
ATOM 666 O O . LYS A 1 84 ? -12.684 -22.327 10.890 1.00 41.75 84 LYS A O 1
ATOM 671 N N . LYS A 1 85 ? -13.412 -20.664 9.574 1.00 39.91 85 LYS A N 1
ATOM 672 C CA . LYS A 1 85 ? -14.819 -20.703 10.020 1.00 39.91 85 LYS A CA 1
ATOM 673 C C . LYS A 1 85 ? -15.852 -20.989 8.927 1.00 39.91 85 LYS A C 1
ATOM 675 O O . LYS A 1 85 ? -17.019 -21.168 9.254 1.00 39.91 85 LYS A O 1
ATOM 680 N N . THR A 1 86 ? -15.458 -21.110 7.662 1.00 40.19 86 THR A N 1
ATOM 681 C CA . THR A 1 86 ? -16.372 -21.528 6.592 1.00 40.19 86 THR A CA 1
ATOM 682 C C . THR A 1 86 ? -15.684 -22.572 5.722 1.00 40.19 86 THR A C 1
ATOM 684 O O . THR A 1 86 ? -15.024 -22.271 4.735 1.00 40.19 86 THR A O 1
ATOM 687 N N . HIS A 1 87 ? -15.879 -23.851 6.050 1.00 37.12 87 HIS A N 1
ATOM 688 C CA . HIS A 1 87 ? -15.511 -24.988 5.191 1.00 37.12 87 HIS A CA 1
ATOM 689 C C . HIS A 1 87 ? -16.304 -25.045 3.864 1.00 37.12 87 HIS A C 1
ATOM 691 O O . HIS A 1 87 ? -16.425 -26.098 3.246 1.00 37.12 87 HIS A O 1
ATOM 697 N N . LYS A 1 88 ? -16.841 -23.915 3.398 1.00 38.53 88 LYS A N 1
ATOM 698 C CA . LYS A 1 88 ? -17.599 -23.785 2.162 1.00 38.53 88 LYS A CA 1
ATOM 699 C C . LYS A 1 88 ? -17.234 -22.471 1.482 1.00 38.53 88 LYS A C 1
ATOM 701 O O . LYS A 1 88 ? -17.813 -21.426 1.761 1.00 38.53 88 LYS A O 1
ATOM 706 N N . PHE A 1 89 ? -16.295 -22.536 0.544 1.00 46.38 89 PHE A N 1
ATOM 707 C CA . PHE A 1 89 ? -16.230 -21.574 -0.556 1.00 46.38 89 PHE A CA 1
ATOM 708 C C . PHE A 1 89 ? -17.395 -21.866 -1.522 1.00 46.38 89 PHE A C 1
ATOM 710 O O . PHE A 1 89 ? -17.192 -22.329 -2.644 1.00 46.38 89 PHE A O 1
ATOM 717 N N . ASP A 1 90 ? -18.633 -21.668 -1.060 1.00 42.38 90 ASP A N 1
ATOM 718 C CA . ASP A 1 90 ? -19.836 -21.946 -1.861 1.00 42.38 90 ASP A CA 1
ATOM 719 C C . ASP A 1 90 ? -20.297 -20.759 -2.708 1.00 42.38 90 ASP A C 1
ATOM 721 O O . ASP A 1 90 ? -21.309 -20.846 -3.394 1.00 42.38 90 ASP A O 1
ATOM 725 N N . ASP A 1 91 ? -19.524 -19.676 -2.740 1.00 55.59 91 ASP A N 1
ATOM 726 C CA . ASP A 1 91 ? -19.837 -18.537 -3.588 1.00 55.59 91 ASP A CA 1
ATOM 727 C C . ASP A 1 91 ? -19.070 -18.604 -4.919 1.00 55.59 91 ASP A C 1
ATOM 729 O O . ASP A 1 91 ? -17.837 -18.713 -4.958 1.00 55.59 91 ASP A O 1
ATOM 733 N N . LYS A 1 92 ? -19.801 -18.528 -6.037 1.00 53.25 92 LYS A N 1
ATOM 734 C CA . LYS A 1 92 ? -19.254 -18.516 -7.406 1.00 53.25 92 LYS A CA 1
ATOM 735 C C . LYS A 1 92 ? -18.243 -17.374 -7.586 1.00 53.25 92 LYS A C 1
ATOM 737 O O . LYS A 1 92 ? -17.271 -17.535 -8.326 1.00 53.25 92 LYS A O 1
ATOM 742 N N . VAL A 1 93 ? -18.439 -16.259 -6.873 1.00 54.38 93 VAL A N 1
ATOM 743 C CA . VAL A 1 93 ? -17.533 -15.099 -6.873 1.00 54.38 93 VAL A CA 1
ATOM 744 C C . VAL A 1 93 ? -16.200 -15.435 -6.202 1.00 54.38 93 VAL A C 1
ATOM 746 O O . VAL A 1 93 ? -15.138 -15.176 -6.769 1.00 54.38 93 VAL A O 1
ATOM 749 N N . MET A 1 94 ? -16.228 -16.113 -5.052 1.00 58.78 94 MET A N 1
ATOM 750 C CA . MET A 1 94 ? -15.001 -16.533 -4.375 1.00 58.78 94 MET A CA 1
ATOM 751 C C . MET A 1 94 ? -14.230 -17.583 -5.178 1.00 58.78 94 MET A C 1
ATOM 753 O O . MET A 1 94 ? -13.005 -17.518 -5.233 1.00 58.78 94 MET A O 1
ATOM 757 N N . ARG A 1 95 ? -14.918 -18.506 -5.869 1.00 58.06 95 ARG A N 1
ATOM 758 C CA . ARG A 1 95 ? -14.259 -19.499 -6.743 1.00 58.06 95 ARG A CA 1
ATOM 759 C C . ARG A 1 95 ? -13.468 -18.849 -7.884 1.00 58.06 95 ARG A C 1
ATOM 761 O O . ARG A 1 95 ? -12.396 -19.341 -8.219 1.00 58.06 95 ARG A O 1
ATOM 768 N N . LYS A 1 96 ? -13.953 -17.735 -8.453 1.00 61.00 96 LYS A N 1
ATOM 769 C CA . LYS A 1 96 ? -13.206 -16.958 -9.462 1.00 61.00 96 LYS A CA 1
ATOM 770 C C . LYS A 1 96 ? -11.952 -16.315 -8.858 1.00 61.00 96 LYS A C 1
ATOM 772 O O . LYS A 1 96 ? -10.901 -16.314 -9.494 1.00 61.00 96 LYS A O 1
ATOM 777 N N . ASN A 1 97 ? -12.052 -15.837 -7.618 1.00 69.00 97 ASN A N 1
ATOM 778 C CA . ASN A 1 97 ? -10.951 -15.182 -6.914 1.00 69.00 97 ASN A CA 1
ATOM 779 C C . ASN A 1 97 ? -9.839 -16.161 -6.499 1.00 69.00 97 ASN A C 1
ATOM 781 O O . ASN A 1 97 ? -8.669 -15.791 -6.531 1.00 69.00 97 ASN A O 1
ATOM 785 N N . VAL A 1 98 ? -10.163 -17.423 -6.181 1.00 70.25 98 VAL A N 1
ATOM 786 C CA . VAL A 1 98 ? -9.170 -18.440 -5.768 1.00 70.25 98 VAL A CA 1
ATOM 787 C C . VAL A 1 98 ? -8.046 -18.617 -6.797 1.00 70.25 98 VAL A C 1
ATOM 789 O O . VAL A 1 98 ? -6.885 -18.725 -6.409 1.00 70.25 98 VAL A O 1
ATOM 792 N N . ASN A 1 99 ? -8.363 -18.580 -8.095 1.00 78.25 99 ASN A N 1
ATOM 793 C CA . ASN A 1 99 ? -7.371 -18.771 -9.159 1.00 78.25 99 ASN A CA 1
ATOM 794 C C . ASN A 1 99 ? -6.378 -17.605 -9.286 1.00 78.25 99 ASN A C 1
ATOM 796 O O . ASN A 1 99 ? -5.274 -17.807 -9.784 1.00 78.25 99 ASN A O 1
ATOM 800 N N . ILE A 1 100 ? -6.749 -16.403 -8.832 1.00 86.31 100 ILE A N 1
ATOM 801 C CA . ILE A 1 100 ? -5.894 -15.212 -8.926 1.00 86.31 100 ILE A CA 1
ATOM 802 C C . ILE A 1 100 ? -5.139 -14.903 -7.629 1.00 86.31 100 ILE A C 1
ATOM 804 O O . ILE A 1 100 ? -4.172 -14.150 -7.670 1.00 86.31 100 ILE A O 1
ATOM 808 N N . LEU A 1 101 ? -5.497 -15.509 -6.487 1.00 87.88 101 LEU A N 1
ATOM 809 C CA . LEU A 1 101 ? -4.782 -15.316 -5.211 1.00 87.88 101 LEU A CA 1
ATOM 810 C C . LEU A 1 101 ? -3.261 -15.553 -5.293 1.00 87.88 101 LEU A C 1
ATOM 812 O O . LEU A 1 101 ? -2.524 -14.795 -4.664 1.00 87.88 101 LEU A O 1
ATOM 816 N N . PRO A 1 102 ? -2.745 -16.545 -6.049 1.00 89.50 102 PRO A N 1
ATOM 817 C CA . PRO A 1 102 ? -1.299 -16.717 -6.208 1.00 89.50 102 PRO A CA 1
ATOM 818 C C . PRO A 1 102 ? -0.603 -15.562 -6.949 1.00 89.50 102 PRO A C 1
ATOM 820 O O . PRO A 1 102 ? 0.609 -15.400 -6.806 1.00 89.50 102 PRO A O 1
ATOM 823 N N . LEU A 1 103 ? -1.358 -14.773 -7.723 1.00 92.25 103 LEU A N 1
ATOM 824 C CA . LEU A 1 103 ? -0.879 -13.618 -8.488 1.00 92.25 103 LEU A CA 1
ATOM 825 C C . LEU A 1 103 ? -0.931 -12.310 -7.680 1.00 92.25 103 LEU A C 1
ATOM 827 O O . LEU A 1 103 ? -0.352 -11.311 -8.098 1.00 92.25 103 LEU A O 1
ATOM 831 N N . ILE A 1 104 ? -1.596 -12.300 -6.521 1.00 93.88 104 ILE A N 1
ATOM 832 C CA . ILE A 1 104 ? -1.622 -11.142 -5.623 1.00 93.88 104 ILE A CA 1
ATOM 833 C C . ILE A 1 104 ? -0.266 -10.999 -4.923 1.00 93.88 104 ILE A C 1
ATOM 835 O O . ILE A 1 104 ? 0.379 -11.974 -4.527 1.00 93.88 104 ILE A O 1
ATOM 839 N N . SER A 1 105 ? 0.176 -9.757 -4.755 1.00 94.56 105 SER A N 1
ATOM 840 C CA . SER A 1 105 ? 1.453 -9.425 -4.135 1.00 94.56 105 SER A CA 1
ATOM 841 C C . SER A 1 105 ? 1.508 -9.891 -2.673 1.00 94.56 105 SER A C 1
ATOM 843 O O . SER A 1 105 ? 0.541 -9.813 -1.906 1.00 94.56 105 SER A O 1
ATOM 845 N N . THR A 1 106 ? 2.675 -10.357 -2.251 1.00 93.38 106 THR A N 1
ATOM 846 C CA . THR A 1 106 ? 2.975 -10.705 -0.855 1.00 93.38 106 THR A CA 1
ATOM 847 C C . THR A 1 106 ? 3.576 -9.498 -0.127 1.00 93.38 106 THR A C 1
ATOM 849 O O . THR A 1 106 ? 3.896 -8.501 -0.779 1.00 93.38 106 THR A O 1
ATOM 852 N N . PRO A 1 107 ? 3.706 -9.520 1.213 1.00 92.56 107 PRO A N 1
ATOM 853 C CA . PRO A 1 107 ? 4.315 -8.416 1.948 1.00 92.56 107 PRO A CA 1
ATOM 854 C C . PRO A 1 107 ? 5.746 -8.179 1.461 1.00 92.56 107 PRO A C 1
ATOM 856 O O . PRO A 1 107 ? 6.556 -9.107 1.426 1.00 92.56 107 PRO A O 1
ATOM 859 N N . GLY A 1 108 ? 6.035 -6.942 1.059 1.00 89.69 108 GLY A N 1
ATOM 860 C CA . GLY A 1 108 ? 7.383 -6.511 0.690 1.00 89.69 108 GLY A CA 1
ATOM 861 C C . GLY A 1 108 ? 8.231 -6.205 1.924 1.00 89.69 108 GLY A C 1
ATOM 862 O O . GLY A 1 108 ? 7.719 -6.176 3.045 1.00 89.69 108 GLY A O 1
ATOM 863 N N . ASN A 1 109 ? 9.520 -5.939 1.721 1.00 88.62 109 ASN A N 1
ATOM 864 C CA . ASN A 1 109 ? 10.422 -5.484 2.776 1.00 88.62 109 ASN A CA 1
ATOM 865 C C . ASN A 1 109 ? 11.179 -4.231 2.316 1.00 88.62 109 ASN A C 1
ATOM 867 O O . ASN A 1 109 ? 12.050 -4.315 1.454 1.00 88.62 109 ASN A O 1
ATOM 871 N N . GLN A 1 110 ? 10.834 -3.072 2.881 1.00 87.75 110 GLN A N 1
ATOM 872 C CA . GLN A 1 110 ? 11.500 -1.800 2.577 1.00 87.75 110 GLN A CA 1
ATOM 873 C C . GLN A 1 110 ? 12.899 -1.675 3.195 1.00 87.75 110 GLN A C 1
ATOM 875 O O . GLN A 1 110 ? 13.635 -0.753 2.832 1.00 87.75 110 GLN A O 1
ATOM 880 N N . MET A 1 111 ? 13.275 -2.611 4.077 1.00 85.81 111 MET A N 1
ATOM 881 C CA . MET A 1 111 ? 14.531 -2.604 4.827 1.00 85.81 111 MET A CA 1
ATOM 882 C C . MET A 1 111 ? 14.719 -1.258 5.547 1.00 85.81 111 MET A C 1
ATOM 884 O O . MET A 1 111 ? 13.769 -0.734 6.117 1.00 85.81 111 MET A O 1
ATOM 888 N N . LEU A 1 112 ? 15.907 -0.653 5.505 1.00 82.31 112 LEU A N 1
ATOM 889 C CA . LEU A 1 112 ? 16.169 0.645 6.137 1.00 82.31 112 LEU A CA 1
ATOM 890 C C . LEU A 1 112 ? 15.692 1.868 5.334 1.00 82.31 112 LEU A C 1
ATOM 892 O O . LEU A 1 112 ? 15.851 2.999 5.784 1.00 82.31 112 LEU A O 1
ATOM 896 N N . CYS A 1 113 ? 15.099 1.680 4.157 1.00 86.19 113 CYS A N 1
ATOM 897 C CA . CYS A 1 113 ? 14.618 2.783 3.332 1.00 86.19 113 CYS A CA 1
ATOM 898 C C . CYS A 1 113 ? 13.169 3.155 3.701 1.00 86.19 113 CYS A C 1
ATOM 900 O O . CYS A 1 113 ? 12.293 2.292 3.788 1.00 86.19 113 CYS A O 1
ATOM 902 N N . GLY A 1 114 ? 12.877 4.449 3.863 1.00 89.12 114 GLY A N 1
ATOM 903 C CA . GLY A 1 114 ? 11.520 4.993 4.033 1.00 89.12 114 GLY A CA 1
ATOM 904 C C . GLY A 1 114 ? 10.678 4.958 2.749 1.00 89.12 114 GLY A C 1
ATOM 905 O O . GLY A 1 114 ? 10.152 5.978 2.313 1.00 89.12 114 GLY A O 1
ATOM 906 N N . SER A 1 115 ? 10.588 3.798 2.093 1.00 94.06 115 SER A N 1
ATOM 907 C CA . SER A 1 115 ? 9.968 3.606 0.771 1.00 94.06 115 SER A CA 1
ATOM 908 C C . SER A 1 115 ? 8.579 2.964 0.810 1.00 94.06 115 SER A C 1
ATOM 910 O O . SER A 1 115 ? 8.075 2.525 -0.224 1.00 94.06 115 SER A O 1
ATOM 912 N N . CYS A 1 116 ? 7.912 2.917 1.965 1.00 95.25 116 CYS A N 1
ATOM 913 C CA . CYS A 1 116 ? 6.561 2.354 2.084 1.00 95.25 116 CYS A CA 1
ATOM 914 C C . CYS A 1 116 ? 5.541 2.996 1.140 1.00 95.25 116 CYS A C 1
ATOM 916 O O . CYS A 1 116 ? 4.728 2.285 0.554 1.00 95.25 116 CYS A O 1
ATOM 918 N N . TRP A 1 117 ? 5.639 4.307 0.907 1.00 97.06 117 TRP A N 1
ATOM 919 C CA . TRP A 1 117 ? 4.837 5.017 -0.091 1.00 97.06 117 TRP A CA 1
ATOM 920 C C . TRP A 1 117 ? 4.961 4.418 -1.500 1.00 97.06 117 TRP A C 1
ATOM 922 O O . TRP A 1 117 ? 3.966 4.346 -2.220 1.00 97.06 117 TRP A O 1
ATOM 932 N N . ALA A 1 118 ? 6.149 3.942 -1.877 1.00 97.75 118 ALA A N 1
ATOM 933 C CA . ALA A 1 118 ? 6.413 3.314 -3.165 1.00 97.75 118 ALA A CA 1
ATOM 934 C C . ALA A 1 118 ? 6.052 1.819 -3.164 1.00 97.75 118 ALA A C 1
ATOM 936 O O . ALA A 1 118 ? 5.380 1.367 -4.089 1.00 97.75 118 ALA A O 1
ATOM 937 N N . ILE A 1 119 ? 6.409 1.064 -2.114 1.00 97.62 119 ILE A N 1
ATOM 938 C CA . ILE A 1 119 ? 6.087 -0.374 -2.010 1.00 97.62 119 ILE A CA 1
ATOM 939 C C . ILE A 1 119 ? 4.577 -0.601 -1.970 1.00 97.62 119 ILE A C 1
ATOM 941 O O . ILE A 1 119 ? 4.058 -1.450 -2.698 1.00 97.62 119 ILE A O 1
ATOM 945 N N . ALA A 1 120 ? 3.856 0.149 -1.132 1.00 98.12 120 ALA A N 1
ATOM 946 C CA . ALA A 1 120 ? 2.408 0.023 -1.023 1.00 98.12 120 ALA A CA 1
ATOM 947 C C . ALA A 1 120 ? 1.731 0.366 -2.356 1.00 98.12 120 ALA A C 1
ATOM 949 O O . ALA A 1 120 ? 0.886 -0.401 -2.815 1.00 98.12 120 ALA A O 1
ATOM 950 N N . THR A 1 121 ? 2.158 1.454 -3.010 1.00 98.44 121 THR A N 1
ATOM 951 C CA . THR A 1 121 ? 1.630 1.886 -4.314 1.00 98.44 121 THR A CA 1
ATOM 952 C C . THR A 1 121 ? 1.891 0.848 -5.406 1.00 98.44 121 THR A C 1
ATOM 954 O O . THR A 1 121 ? 0.945 0.396 -6.047 1.00 98.44 121 THR A O 1
ATOM 957 N N . ALA A 1 122 ? 3.136 0.400 -5.592 1.00 98.44 122 ALA A N 1
ATOM 958 C CA . ALA A 1 122 ? 3.474 -0.610 -6.596 1.00 98.44 122 ALA A CA 1
ATOM 959 C C . ALA A 1 122 ? 2.708 -1.925 -6.358 1.00 98.44 122 ALA A C 1
ATOM 961 O O . ALA A 1 122 ? 2.144 -2.499 -7.291 1.00 98.44 122 ALA A O 1
ATOM 962 N N . GLY A 1 123 ? 2.609 -2.360 -5.097 1.00 97.94 123 GLY A N 1
ATOM 963 C CA . GLY A 1 123 ? 1.884 -3.570 -4.722 1.00 97.94 123 GLY A CA 1
ATOM 964 C C . GLY A 1 123 ? 0.390 -3.497 -5.038 1.00 97.94 123 GLY A C 1
ATOM 965 O O . GLY A 1 123 ? -0.147 -4.424 -5.637 1.00 97.94 123 GLY A O 1
ATOM 966 N N . ILE A 1 124 ? -0.304 -2.410 -4.677 1.00 98.06 124 ILE A N 1
ATOM 967 C CA . ILE A 1 124 ? -1.737 -2.310 -4.993 1.00 98.06 124 ILE A CA 1
ATOM 968 C C . ILE A 1 124 ? -1.986 -2.142 -6.490 1.00 98.06 124 ILE A C 1
ATOM 970 O O . ILE A 1 124 ? -2.958 -2.700 -6.984 1.00 98.06 124 ILE A O 1
ATOM 974 N N . ILE A 1 125 ? -1.131 -1.431 -7.233 1.00 98.38 125 ILE A N 1
ATOM 975 C CA . ILE A 1 125 ? -1.287 -1.315 -8.689 1.00 98.38 125 ILE A CA 1
ATOM 976 C C . ILE A 1 125 ? -1.150 -2.699 -9.323 1.00 98.38 125 ILE A C 1
ATOM 978 O O . ILE A 1 125 ? -2.048 -3.107 -10.055 1.00 98.38 125 ILE A O 1
ATOM 982 N N . SER A 1 126 ? -0.112 -3.454 -8.952 1.00 97.62 126 SER A N 1
ATOM 983 C CA . SER A 1 126 ? 0.097 -4.838 -9.393 1.00 97.62 126 SER A CA 1
ATOM 984 C C . SER A 1 126 ? -1.159 -5.686 -9.172 1.00 97.62 126 SER A C 1
ATOM 986 O O . SER A 1 126 ? -1.673 -6.309 -10.099 1.00 97.62 126 SER A O 1
ATOM 988 N N . ASP A 1 127 ? -1.709 -5.646 -7.957 1.00 97.19 127 ASP A N 1
ATOM 989 C CA . ASP A 1 127 ? -2.884 -6.437 -7.591 1.00 97.19 127 ASP A CA 1
ATOM 990 C C . ASP A 1 127 ? -4.146 -6.009 -8.347 1.00 97.19 127 ASP A C 1
ATOM 992 O O . ASP A 1 127 ? -4.934 -6.852 -8.764 1.00 97.19 127 ASP A O 1
ATOM 996 N N . ASN A 1 128 ? -4.358 -4.706 -8.545 1.00 97.25 128 ASN A N 1
ATOM 997 C CA . ASN A 1 128 ? -5.555 -4.204 -9.220 1.00 97.25 128 ASN A CA 1
ATOM 998 C C . ASN A 1 128 ? -5.566 -4.544 -10.715 1.00 97.25 128 ASN A C 1
ATOM 1000 O O . ASN A 1 128 ? -6.649 -4.666 -11.275 1.00 97.25 128 ASN A O 1
ATOM 1004 N N . PHE A 1 129 ? -4.409 -4.716 -11.366 1.00 97.12 129 PHE A N 1
ATOM 1005 C CA . PHE A 1 129 ? -4.341 -5.223 -12.745 1.00 97.12 129 PHE A CA 1
ATOM 1006 C C . PHE A 1 129 ? -4.764 -6.695 -12.844 1.00 97.12 129 PHE A C 1
ATOM 1008 O O . PHE A 1 129 ? -5.421 -7.087 -13.809 1.00 97.12 129 PHE A O 1
ATOM 1015 N N . VAL A 1 130 ? -4.422 -7.495 -11.831 1.00 94.69 130 VAL A N 1
ATOM 1016 C CA . VAL A 1 130 ? -4.849 -8.896 -11.723 1.00 94.69 130 VAL A CA 1
ATOM 1017 C C . VAL A 1 130 ? -6.351 -8.974 -11.438 1.00 94.69 130 VAL A C 1
ATOM 1019 O O . VAL A 1 130 ? -7.083 -9.673 -12.134 1.00 94.69 130 VAL A O 1
ATOM 1022 N N . VAL A 1 131 ? -6.834 -8.236 -10.432 1.00 92.50 131 VAL A N 1
ATOM 1023 C CA . VAL A 1 131 ? -8.243 -8.290 -10.002 1.00 92.50 131 VAL A CA 1
ATOM 1024 C C . VAL A 1 131 ? -9.190 -7.786 -11.091 1.00 92.50 131 VAL A C 1
ATOM 1026 O O . VAL A 1 131 ? -10.251 -8.375 -11.295 1.00 92.50 131 VAL A O 1
ATOM 1029 N N . SER A 1 132 ? -8.810 -6.742 -11.833 1.00 91.75 132 SER A N 1
ATOM 1030 C CA . SER A 1 132 ? -9.621 -6.241 -12.948 1.00 91.75 132 SER A CA 1
ATOM 1031 C C . SER A 1 132 ? -9.590 -7.140 -14.188 1.00 91.75 132 SER A C 1
ATOM 1033 O O . SER A 1 132 ? -10.371 -6.920 -15.114 1.00 91.75 132 SER A O 1
ATOM 1035 N N . GLY A 1 133 ? -8.722 -8.158 -14.218 1.00 92.12 133 GLY A N 1
ATOM 1036 C CA . GLY A 1 133 ? -8.550 -9.057 -15.357 1.00 92.12 133 GLY A CA 1
ATOM 1037 C C . GLY A 1 133 ? -7.821 -8.425 -16.545 1.00 92.12 133 GLY A C 1
ATOM 1038 O O . GLY A 1 133 ? -7.883 -8.972 -17.642 1.00 92.12 133 GLY A O 1
ATOM 1039 N N . GLN A 1 134 ? -7.136 -7.292 -16.348 1.00 94.19 134 GLN A N 1
ATOM 1040 C CA . GLN A 1 134 ? -6.268 -6.701 -17.376 1.00 94.19 134 GLN A CA 1
ATOM 1041 C C . GLN A 1 134 ? -5.039 -7.579 -17.647 1.00 94.19 134 GLN A C 1
ATOM 1043 O O . GLN A 1 134 ? -4.465 -7.516 -18.733 1.00 94.19 134 GLN A O 1
ATOM 1048 N N . VAL A 1 135 ? -4.647 -8.400 -16.668 1.00 94.25 135 VAL A N 1
ATOM 1049 C CA . VAL A 1 135 ? -3.578 -9.396 -16.785 1.00 94.25 135 VAL A CA 1
ATOM 1050 C C . VAL A 1 135 ? -3.970 -10.703 -16.091 1.00 94.25 135 VAL A C 1
ATOM 1052 O O . VAL A 1 135 ? -4.716 -10.699 -15.113 1.00 94.25 135 VAL A O 1
ATOM 1055 N N . ASP A 1 136 ? -3.433 -11.821 -16.579 1.00 92.44 136 ASP A N 1
ATOM 1056 C CA . ASP A 1 136 ? -3.561 -13.166 -15.992 1.00 92.44 136 ASP A CA 1
ATOM 1057 C C . ASP A 1 136 ? -2.219 -13.714 -15.455 1.00 92.44 136 ASP A C 1
ATOM 1059 O O . ASP A 1 136 ? -2.073 -14.910 -15.199 1.00 92.44 136 ASP A O 1
ATOM 1063 N N . TRP A 1 137 ? -1.235 -12.830 -15.273 1.00 93.50 137 TRP A N 1
ATOM 1064 C CA . TRP A 1 137 ? 0.082 -13.099 -14.687 1.00 93.50 137 TRP A CA 1
ATOM 1065 C C . TRP A 1 137 ? 0.336 -12.172 -13.496 1.00 93.50 137 TRP A C 1
ATOM 1067 O O . TRP A 1 137 ? -0.471 -11.291 -13.213 1.00 93.50 137 TRP A O 1
ATOM 1077 N N . LYS A 1 138 ? 1.446 -12.373 -12.783 1.00 93.75 138 LYS A N 1
ATOM 1078 C CA . LYS A 1 138 ? 1.853 -11.575 -11.624 1.00 93.75 138 LYS A CA 1
ATOM 1079 C C . LYS A 1 138 ? 2.755 -10.414 -12.072 1.00 93.75 138 LYS A C 1
ATOM 1081 O O . LYS A 1 138 ? 3.896 -10.676 -12.433 1.00 93.75 138 LYS A O 1
ATOM 1086 N N . PRO A 1 139 ? 2.312 -9.141 -12.023 1.00 95.50 139 PRO A N 1
ATOM 1087 C CA . PRO A 1 139 ? 3.121 -8.030 -12.536 1.00 95.50 139 PRO A CA 1
ATOM 1088 C C . PRO A 1 139 ? 4.406 -7.736 -11.755 1.00 95.50 139 PRO A C 1
ATOM 1090 O O . PRO A 1 139 ? 5.366 -7.266 -12.351 1.00 95.50 139 PRO A O 1
ATOM 1093 N N . ASN A 1 140 ? 4.421 -7.951 -10.430 1.00 93.56 140 ASN A N 1
ATOM 1094 C CA . ASN A 1 140 ? 5.566 -7.656 -9.549 1.00 93.56 140 ASN A CA 1
ATOM 1095 C C . ASN A 1 140 ? 6.192 -6.270 -9.825 1.00 93.56 140 ASN A C 1
ATOM 1097 O O . ASN A 1 140 ? 7.366 -6.166 -10.178 1.00 93.56 140 ASN A O 1
ATOM 1101 N N . LEU A 1 141 ? 5.396 -5.204 -9.698 1.00 97.88 141 LEU A N 1
ATOM 1102 C CA . LEU A 1 141 ? 5.812 -3.850 -10.084 1.00 97.88 141 LEU A CA 1
ATOM 1103 C C . LEU A 1 141 ? 6.996 -3.313 -9.269 1.00 97.88 141 LEU A C 1
ATOM 1105 O O . LEU A 1 141 ? 7.099 -3.517 -8.056 1.00 97.88 141 LEU A O 1
ATOM 1109 N N . SER A 1 142 ? 7.865 -2.573 -9.954 1.00 97.31 142 SER A N 1
ATOM 1110 C CA . SER A 1 142 ? 9.142 -2.105 -9.438 1.00 97.31 142 SER A CA 1
ATOM 1111 C C . SER A 1 142 ? 9.012 -0.908 -8.498 1.00 97.31 142 SER A C 1
ATOM 1113 O O . SER A 1 142 ? 8.752 0.237 -8.888 1.00 97.31 142 SER A O 1
ATOM 1115 N N . THR A 1 143 ? 9.306 -1.161 -7.224 1.00 96.75 143 THR A N 1
ATOM 1116 C CA . THR A 1 143 ? 9.488 -0.091 -6.233 1.00 96.75 143 THR A CA 1
ATOM 1117 C C . THR A 1 143 ? 10.708 0.765 -6.571 1.00 96.75 143 THR A C 1
ATOM 1119 O O . THR A 1 143 ? 10.647 1.986 -6.454 1.00 96.75 143 THR A O 1
ATOM 1122 N N . SER A 1 144 ? 11.805 0.154 -7.023 1.00 96.06 144 SER A N 1
ATOM 1123 C CA . SER A 1 144 ? 13.032 0.879 -7.366 1.00 96.06 144 SER A CA 1
ATOM 1124 C C . SER A 1 144 ? 12.807 1.864 -8.505 1.00 96.06 144 SER A C 1
ATOM 1126 O O . SER A 1 144 ? 13.220 3.010 -8.387 1.00 96.06 144 SER A O 1
ATOM 1128 N N . TYR A 1 145 ? 12.070 1.467 -9.543 1.00 96.62 145 TYR A N 1
ATOM 1129 C CA . TYR A 1 145 ? 11.675 2.351 -10.635 1.00 96.62 145 TYR A CA 1
ATOM 1130 C C . TYR A 1 145 ? 10.872 3.540 -10.107 1.00 96.62 145 TYR A C 1
ATOM 1132 O O . TYR A 1 145 ? 11.133 4.673 -10.484 1.00 96.62 145 TYR A O 1
ATOM 1140 N N . SER A 1 146 ? 9.956 3.327 -9.156 1.00 97.19 146 SER A N 1
ATOM 1141 C CA . SER A 1 146 ? 9.227 4.437 -8.522 1.00 97.19 146 SER A CA 1
ATOM 1142 C C . SER A 1 146 ? 10.163 5.426 -7.814 1.00 97.19 146 SER A C 1
ATOM 1144 O O . SER A 1 146 ? 9.993 6.636 -7.944 1.00 97.19 146 SER A O 1
ATOM 1146 N N . LEU A 1 147 ? 11.169 4.923 -7.090 1.00 95.62 147 LEU A N 1
ATOM 1147 C CA . LEU A 1 147 ? 12.138 5.752 -6.365 1.00 95.62 147 LEU A CA 1
ATOM 1148 C C . LEU A 1 147 ? 13.074 6.531 -7.305 1.00 95.62 147 LEU A C 1
ATOM 1150 O O . LEU A 1 147 ? 13.488 7.640 -6.961 1.00 95.62 147 LEU A O 1
ATOM 1154 N N . THR A 1 148 ? 13.410 5.968 -8.468 1.00 94.31 148 THR A N 1
ATOM 1155 C CA . THR A 1 148 ? 14.392 6.538 -9.405 1.00 94.31 148 THR A CA 1
ATOM 1156 C C . THR A 1 148 ? 13.756 7.403 -10.496 1.00 94.31 148 THR A C 1
ATOM 1158 O O . THR A 1 148 ? 14.334 8.424 -10.860 1.00 94.31 148 THR A O 1
ATOM 1161 N N . CYS A 1 149 ? 12.563 7.046 -10.982 1.00 95.19 149 CYS A N 1
ATOM 1162 C CA . CYS A 1 149 ? 11.854 7.751 -12.057 1.00 95.19 149 CYS A CA 1
ATOM 1163 C C . CYS A 1 149 ? 10.916 8.846 -11.613 1.00 95.19 149 CYS A C 1
ATOM 1165 O O . CYS A 1 149 ? 10.692 9.807 -12.347 1.00 95.19 149 CYS A O 1
ATOM 1167 N N . TYR A 1 150 ? 10.362 8.698 -10.416 1.00 95.12 150 TYR A N 1
ATOM 1168 C CA . TYR A 1 150 ? 9.455 9.673 -9.835 1.00 95.12 150 TYR A CA 1
ATOM 1169 C C . TYR A 1 150 ? 10.073 10.208 -8.547 1.00 95.12 150 TYR A C 1
ATOM 1171 O O . TYR A 1 150 ? 9.473 10.076 -7.474 1.00 95.12 150 TYR A O 1
ATOM 1179 N N . PRO A 1 151 ? 11.302 10.771 -8.626 1.00 88.50 151 PRO A N 1
ATOM 1180 C CA . PRO A 1 151 ? 12.048 11.150 -7.447 1.00 88.50 151 PRO A CA 1
ATOM 1181 C C . PRO A 1 151 ? 11.259 12.168 -6.621 1.00 88.50 151 PRO A C 1
ATOM 1183 O O . PRO A 1 151 ? 10.728 13.161 -7.122 1.00 88.50 151 PRO A O 1
ATOM 1186 N N . GLN A 1 152 ? 11.178 11.869 -5.331 1.00 92.31 152 GLN A N 1
ATOM 1187 C CA . GLN A 1 152 ? 10.723 12.766 -4.274 1.00 92.31 152 GLN A CA 1
ATOM 1188 C C . GLN A 1 152 ? 11.879 12.868 -3.270 1.00 92.31 152 GLN A C 1
ATOM 1190 O O . GLN A 1 152 ? 13.006 13.104 -3.693 1.00 92.31 152 GLN A O 1
ATOM 1195 N N . ASN A 1 153 ? 11.650 12.577 -1.985 1.00 90.19 153 ASN A N 1
ATOM 1196 C CA . ASN A 1 153 ? 12.735 12.412 -1.009 1.00 90.19 153 ASN A CA 1
ATOM 1197 C C . ASN A 1 153 ? 13.231 10.946 -0.905 1.00 90.19 153 ASN A C 1
ATOM 1199 O O . ASN A 1 153 ? 14.141 10.637 -0.130 1.00 90.19 153 ASN A O 1
ATOM 1203 N N . GLN A 1 154 ? 12.663 10.036 -1.708 1.00 92.50 154 GLN A N 1
ATOM 1204 C CA . GLN A 1 154 ? 13.012 8.611 -1.797 1.00 92.50 154 GLN A CA 1
ATOM 1205 C C . GLN A 1 154 ? 13.012 7.892 -0.438 1.00 92.50 154 GLN A C 1
ATOM 1207 O O . GLN A 1 154 ? 11.943 7.724 0.149 1.00 92.50 154 GLN A O 1
ATOM 1212 N N . CYS A 1 155 ? 14.173 7.460 0.075 1.00 89.38 155 CYS A N 1
ATOM 1213 C CA . CYS A 1 155 ? 14.276 6.793 1.378 1.00 89.38 155 CYS A CA 1
ATOM 1214 C C . CYS A 1 155 ? 14.061 7.734 2.562 1.00 89.38 155 CYS A C 1
ATOM 1216 O O . CYS A 1 155 ? 13.823 7.269 3.676 1.00 89.38 155 CYS A O 1
ATOM 1218 N N . LYS A 1 156 ? 14.119 9.048 2.327 1.00 85.88 156 LYS A N 1
ATOM 1219 C CA . LYS A 1 156 ? 13.753 10.073 3.309 1.00 85.88 156 LYS A CA 1
ATOM 1220 C C . LYS A 1 156 ? 12.242 10.354 3.309 1.00 85.88 156 LYS A C 1
ATOM 1222 O O . LYS A 1 156 ? 11.802 11.273 3.991 1.00 85.88 156 LYS A O 1
ATOM 1227 N N . GLY A 1 157 ? 11.468 9.575 2.550 1.00 87.88 157 GLY A N 1
ATOM 1228 C CA . GLY A 1 157 ? 10.019 9.660 2.476 1.00 87.88 157 GLY A CA 1
ATOM 1229 C C . GLY A 1 157 ? 9.505 10.091 1.108 1.00 87.88 157 GLY A C 1
ATOM 1230 O O . GLY A 1 157 ? 10.235 10.557 0.231 1.00 87.88 157 GLY A O 1
ATOM 1231 N N . GLY A 1 158 ? 8.202 9.955 0.922 1.00 91.44 158 GLY A N 1
ATOM 1232 C CA . GLY A 1 158 ? 7.519 10.416 -0.276 1.00 91.44 158 GLY A CA 1
ATOM 1233 C C . GLY A 1 158 ? 6.017 10.402 -0.087 1.00 91.44 158 GLY A C 1
ATOM 1234 O O . GLY A 1 158 ? 5.508 9.853 0.887 1.00 91.44 158 GLY A O 1
ATOM 1235 N N . ASN A 1 159 ? 5.325 11.043 -1.015 1.00 94.69 159 ASN A N 1
ATOM 1236 C CA . ASN A 1 159 ? 3.884 11.162 -1.050 1.00 94.69 159 ASN A CA 1
ATOM 1237 C C . ASN A 1 159 ? 3.291 10.151 -2.047 1.00 94.69 159 ASN A C 1
ATOM 1239 O O . ASN A 1 159 ? 3.537 10.274 -3.258 1.00 94.69 159 ASN A O 1
ATOM 1243 N N . PRO A 1 160 ? 2.489 9.174 -1.576 1.00 95.75 160 PRO A N 1
ATOM 1244 C CA . PRO A 1 160 ? 1.816 8.214 -2.444 1.00 95.75 160 PRO A CA 1
ATOM 1245 C C . PRO A 1 160 ? 0.887 8.861 -3.480 1.00 95.75 160 PRO A C 1
ATOM 1247 O O . PRO A 1 160 ? 0.818 8.382 -4.608 1.00 95.75 160 PRO A O 1
ATOM 1250 N N . ALA A 1 161 ? 0.201 9.959 -3.138 1.00 94.31 161 ALA A N 1
ATOM 1251 C CA . ALA A 1 161 ? -0.697 10.652 -4.064 1.00 94.31 161 ALA A CA 1
ATOM 1252 C C . ALA A 1 161 ? 0.065 11.207 -5.271 1.00 94.31 161 ALA A C 1
ATOM 1254 O O . ALA A 1 161 ? -0.315 10.972 -6.420 1.00 94.31 161 ALA A O 1
ATOM 1255 N N . LYS A 1 162 ? 1.192 11.882 -5.008 1.00 96.12 162 LYS A N 1
ATOM 1256 C CA . LYS A 1 162 ? 2.083 12.365 -6.064 1.00 96.12 162 LYS A CA 1
ATOM 1257 C C . LYS A 1 162 ? 2.575 11.208 -6.938 1.00 96.12 162 LYS A C 1
ATOM 1259 O O . LYS A 1 162 ? 2.500 11.311 -8.158 1.00 96.12 162 LYS A O 1
ATOM 1264 N N . LEU A 1 163 ? 3.010 10.100 -6.330 1.00 97.50 163 LEU A N 1
ATOM 1265 C CA . LEU A 1 163 ? 3.470 8.928 -7.079 1.00 97.50 163 LEU A CA 1
ATOM 1266 C C . LEU A 1 163 ? 2.377 8.361 -7.990 1.00 97.50 163 LEU A C 1
ATOM 1268 O O . LEU A 1 163 ? 2.642 8.061 -9.148 1.00 97.50 163 LEU A O 1
ATOM 1272 N N . MET A 1 164 ? 1.146 8.231 -7.499 1.00 97.38 164 MET A N 1
ATOM 1273 C CA . MET A 1 164 ? 0.034 7.733 -8.311 1.00 97.38 164 MET A CA 1
ATOM 1274 C C . MET A 1 164 ? -0.289 8.655 -9.488 1.00 97.38 164 MET A C 1
ATOM 1276 O O . MET A 1 164 ? -0.537 8.168 -10.589 1.00 97.38 164 MET A O 1
ATOM 1280 N N . ASN A 1 165 ? -0.237 9.975 -9.295 1.00 95.94 165 ASN A N 1
ATOM 1281 C CA . ASN A 1 165 ? -0.390 10.937 -10.389 1.00 95.94 165 ASN A CA 1
ATOM 1282 C C . ASN A 1 165 ? 0.753 10.840 -11.410 1.00 95.94 165 ASN A C 1
ATOM 1284 O O . ASN A 1 165 ? 0.527 10.960 -12.616 1.00 95.94 165 ASN A O 1
ATOM 1288 N N . ASP A 1 166 ? 1.977 10.594 -10.948 1.00 96.56 166 ASP A N 1
ATOM 1289 C CA . ASP A 1 166 ? 3.129 10.376 -11.819 1.00 96.56 166 ASP A CA 1
ATOM 1290 C C . ASP A 1 166 ? 2.988 9.071 -12.625 1.00 96.56 166 ASP A C 1
ATOM 1292 O O . ASP A 1 166 ? 3.148 9.099 -13.843 1.00 96.56 166 ASP A O 1
ATOM 1296 N N . ILE A 1 167 ? 2.567 7.966 -11.999 1.00 97.69 167 ILE A N 1
ATOM 1297 C CA . ILE A 1 167 ? 2.310 6.677 -12.671 1.00 97.69 167 ILE A CA 1
ATOM 1298 C C . ILE A 1 167 ? 1.111 6.761 -13.626 1.00 97.69 167 ILE A C 1
ATOM 1300 O O . ILE A 1 167 ? 1.125 6.155 -14.695 1.00 97.69 167 ILE A O 1
ATOM 1304 N N . SER A 1 168 ? 0.077 7.537 -13.296 1.00 96.75 168 SER A N 1
ATOM 1305 C CA . SER A 1 168 ? -1.053 7.794 -14.201 1.00 96.75 168 SER A CA 1
ATOM 1306 C C . SER A 1 168 ? -0.582 8.396 -15.536 1.00 96.75 168 SER A C 1
ATOM 1308 O O . SER A 1 168 ? -1.066 8.025 -16.607 1.00 96.75 168 SER A O 1
ATOM 1310 N N . ARG A 1 169 ? 0.435 9.270 -15.494 1.00 95.19 169 ARG A N 1
ATOM 1311 C CA . ARG A 1 169 ? 1.018 9.919 -16.680 1.00 95.19 169 ARG A CA 1
ATOM 1312 C C . ARG A 1 169 ? 2.097 9.063 -17.354 1.00 95.19 169 ARG A C 1
ATOM 1314 O O . ARG A 1 169 ? 2.058 8.850 -18.569 1.00 95.19 169 ARG A O 1
ATOM 1321 N N . GLY A 1 170 ? 3.058 8.577 -16.573 1.00 95.12 170 GLY A N 1
ATOM 1322 C CA . GLY A 1 170 ? 4.301 7.965 -17.048 1.00 95.12 170 GLY A CA 1
ATOM 1323 C C . GLY A 1 170 ? 4.378 6.443 -16.939 1.00 95.12 170 GLY A C 1
ATOM 1324 O O . GLY A 1 170 ? 5.279 5.860 -17.525 1.00 95.12 170 GLY A O 1
ATOM 1325 N N . GLY A 1 171 ? 3.440 5.803 -16.243 1.00 97.12 171 GLY A N 1
ATOM 1326 C CA . GLY A 1 171 ? 3.424 4.360 -16.018 1.00 97.12 171 GLY A CA 1
ATOM 1327 C C . GLY A 1 171 ? 4.442 3.851 -15.001 1.00 97.12 171 GLY A C 1
ATOM 1328 O O . GLY A 1 171 ? 5.118 4.602 -14.314 1.00 97.12 171 GLY A O 1
ATOM 1329 N N . ILE A 1 172 ? 4.509 2.538 -14.848 1.00 97.94 172 ILE A N 1
ATOM 1330 C CA . ILE A 1 172 ? 5.471 1.835 -13.994 1.00 97.94 172 ILE A CA 1
ATOM 1331 C C . ILE A 1 172 ? 5.765 0.477 -14.628 1.00 97.94 172 ILE A C 1
ATOM 1333 O O . ILE A 1 172 ? 4.903 -0.069 -15.308 1.00 97.94 172 ILE A O 1
ATOM 1337 N N . VAL A 1 173 ? 6.962 -0.063 -14.423 1.00 97.19 173 VAL A N 1
ATOM 1338 C CA . VAL A 1 173 ? 7.412 -1.351 -14.985 1.00 97.19 173 VAL A CA 1
ATOM 1339 C C . VAL A 1 173 ? 7.619 -2.403 -13.892 1.00 97.19 173 VAL A C 1
ATOM 1341 O O . VAL A 1 173 ? 7.582 -2.080 -12.702 1.00 97.19 173 VAL A O 1
ATOM 1344 N N . SER A 1 174 ? 7.806 -3.666 -14.278 1.00 97.00 174 SER A N 1
ATOM 1345 C CA . SER A 1 174 ? 8.026 -4.789 -13.358 1.00 97.00 174 SER A CA 1
ATOM 1346 C C . SER A 1 174 ? 9.442 -4.817 -12.764 1.00 97.00 174 SER A C 1
ATOM 1348 O O . SER A 1 174 ? 10.350 -4.094 -13.186 1.00 97.00 174 SER A O 1
ATOM 1350 N N . ASN A 1 175 ? 9.650 -5.686 -11.775 1.00 96.12 175 ASN A N 1
ATOM 1351 C CA . ASN A 1 175 ? 10.968 -5.992 -11.218 1.00 96.12 175 ASN A CA 1
ATOM 1352 C C . ASN A 1 175 ? 11.940 -6.604 -12.245 1.00 96.12 175 ASN A C 1
ATOM 1354 O O . ASN A 1 175 ? 13.144 -6.497 -12.023 1.00 96.12 175 ASN A O 1
ATOM 1358 N N . HIS A 1 176 ? 11.459 -7.155 -13.372 1.00 95.81 176 HIS A N 1
ATOM 1359 C CA . HIS A 1 176 ? 12.326 -7.555 -14.491 1.00 95.81 176 HIS A CA 1
ATOM 1360 C C . HIS A 1 176 ? 13.130 -6.367 -15.028 1.00 95.81 176 HIS A C 1
ATOM 1362 O O . HIS A 1 176 ? 14.262 -6.529 -15.462 1.00 95.81 176 HIS A O 1
ATOM 1368 N N . CYS A 1 177 ? 12.590 -5.147 -14.959 1.00 95.50 177 CYS A N 1
ATOM 1369 C CA . CYS A 1 177 ? 13.351 -3.957 -15.323 1.00 95.50 177 CYS A CA 1
ATOM 1370 C C . CYS A 1 177 ? 14.379 -3.592 -14.243 1.00 95.50 177 CYS A C 1
ATOM 1372 O O . CYS A 1 177 ? 15.577 -3.474 -14.508 1.00 95.50 177 CYS A O 1
ATOM 1374 N N . LEU A 1 178 ? 13.905 -3.360 -13.017 1.00 94.75 178 LEU A N 1
ATOM 1375 C CA . LEU A 1 178 ? 14.732 -2.854 -11.927 1.00 94.75 178 LEU A CA 1
ATOM 1376 C C . LEU A 1 178 ? 14.160 -3.307 -10.588 1.00 94.75 178 LEU A C 1
ATOM 1378 O O . LEU A 1 178 ? 13.192 -2.732 -10.105 1.00 94.75 178 LEU A O 1
ATOM 1382 N N . ASP A 1 179 ? 14.731 -4.315 -9.954 1.00 95.19 179 ASP A N 1
ATOM 1383 C CA . ASP A 1 179 ? 14.237 -4.784 -8.659 1.00 95.19 179 ASP A CA 1
ATOM 1384 C C . ASP A 1 179 ? 14.871 -4.033 -7.469 1.00 95.19 179 ASP A C 1
ATOM 1386 O O . ASP A 1 179 ? 15.567 -3.023 -7.614 1.00 95.19 179 ASP A O 1
ATOM 1390 N N . TYR A 1 180 ? 14.606 -4.509 -6.251 1.00 94.25 180 TYR A N 1
ATOM 1391 C CA . TYR A 1 180 ? 15.070 -3.892 -5.005 1.00 94.25 180 TYR A CA 1
ATOM 1392 C C . TYR A 1 180 ? 16.485 -4.328 -4.566 1.00 94.25 180 TYR A C 1
ATOM 1394 O O . TYR A 1 180 ? 16.869 -4.087 -3.418 1.00 94.25 180 TYR A O 1
ATOM 1402 N N . SER A 1 181 ? 17.275 -4.947 -5.457 1.00 92.44 181 SER A N 1
ATOM 1403 C CA . SER A 1 181 ? 18.617 -5.478 -5.152 1.00 92.44 181 SER A CA 1
ATOM 1404 C C . SER A 1 181 ? 19.557 -4.436 -4.560 1.00 92.44 181 SER A C 1
ATOM 1406 O O . SER A 1 181 ? 20.301 -4.735 -3.630 1.00 92.44 181 SER A O 1
ATOM 1408 N N . TRP A 1 182 ? 19.487 -3.189 -5.038 1.00 90.69 182 TRP A N 1
ATOM 1409 C CA . TRP A 1 182 ? 20.338 -2.091 -4.560 1.00 90.69 182 TRP A CA 1
ATOM 1410 C C . TRP A 1 182 ? 20.274 -1.897 -3.036 1.00 90.69 182 TRP A C 1
ATOM 1412 O O . TRP A 1 182 ? 21.256 -1.462 -2.434 1.00 90.69 182 TRP A O 1
ATOM 1422 N N . CYS A 1 183 ? 19.135 -2.226 -2.417 1.00 88.38 183 CYS A N 1
ATOM 1423 C CA . CYS A 1 183 ? 18.980 -2.211 -0.972 1.00 88.38 183 CYS A CA 1
ATOM 1424 C C . CYS A 1 183 ? 19.122 -3.612 -0.383 1.00 88.38 183 CYS A C 1
ATOM 1426 O O . CYS A 1 183 ? 19.893 -3.786 0.553 1.00 88.38 183 CYS A O 1
ATOM 1428 N N . ALA A 1 184 ? 18.414 -4.602 -0.936 1.00 88.69 184 ALA A N 1
ATOM 1429 C CA . ALA A 1 184 ? 18.330 -5.955 -0.389 1.00 88.69 184 ALA A CA 1
ATOM 1430 C C . ALA A 1 184 ? 19.652 -6.743 -0.432 1.00 88.69 184 ALA A C 1
ATOM 1432 O O . ALA A 1 184 ? 19.835 -7.647 0.369 1.00 88.69 184 ALA A O 1
ATOM 1433 N N . GLU A 1 185 ? 20.595 -6.396 -1.304 1.00 87.50 185 GLU A N 1
ATOM 1434 C CA . GLU A 1 185 ? 21.924 -7.026 -1.378 1.00 87.50 185 GLU A CA 1
ATOM 1435 C C . GLU A 1 185 ? 23.029 -6.128 -0.791 1.00 87.50 185 GLU A C 1
ATOM 1437 O O . GLU A 1 185 ? 24.207 -6.483 -0.775 1.00 87.50 185 GLU A O 1
ATOM 1442 N N . ASN A 1 186 ? 22.670 -4.951 -0.270 1.00 84.06 186 ASN A N 1
ATOM 1443 C CA . ASN A 1 186 ? 23.615 -3.997 0.300 1.00 84.06 186 ASN A CA 1
ATOM 1444 C C . ASN A 1 186 ? 23.597 -4.083 1.825 1.00 84.06 186 ASN A C 1
ATOM 1446 O O . ASN A 1 186 ? 22.616 -3.699 2.443 1.00 84.06 186 ASN A O 1
ATOM 1450 N N . THR A 1 187 ? 24.689 -4.493 2.464 1.00 80.38 187 THR A N 1
ATOM 1451 C CA . THR A 1 187 ? 24.750 -4.689 3.929 1.00 80.38 187 THR A CA 1
ATOM 1452 C C . THR A 1 187 ? 24.461 -3.438 4.770 1.00 80.38 187 THR A C 1
ATOM 1454 O O . THR A 1 187 ? 24.143 -3.567 5.952 1.00 80.38 187 THR A O 1
ATOM 1457 N N . LYS A 1 188 ? 24.547 -2.233 4.188 1.00 79.50 188 LYS A N 1
ATOM 1458 C CA . LYS A 1 188 ? 24.185 -0.966 4.845 1.00 79.50 188 LYS A CA 1
ATOM 1459 C C . LYS A 1 188 ? 22.694 -0.634 4.728 1.00 79.50 188 LYS A C 1
ATOM 1461 O O . LYS A 1 188 ? 22.208 0.164 5.519 1.00 79.50 188 LYS A O 1
ATOM 1466 N N . CYS A 1 189 ? 21.985 -1.211 3.755 1.00 79.06 189 CYS A N 1
ATOM 1467 C CA . CYS A 1 189 ? 20.550 -0.997 3.525 1.00 79.06 189 CYS A CA 1
ATOM 1468 C C . CYS A 1 189 ? 19.717 -2.226 3.920 1.00 79.06 189 CYS A C 1
ATOM 1470 O O . CYS A 1 189 ? 18.732 -2.076 4.638 1.00 79.06 189 CYS A O 1
ATOM 1472 N N . ASN A 1 190 ? 20.176 -3.428 3.545 1.00 74.75 190 ASN A N 1
ATOM 1473 C CA . ASN A 1 190 ? 19.765 -4.769 3.988 1.00 74.75 190 ASN A CA 1
ATOM 1474 C C . ASN A 1 190 ? 20.132 -5.042 5.457 1.00 74.75 190 ASN A C 1
ATOM 1476 O O . ASN A 1 190 ? 20.534 -6.143 5.839 1.00 74.75 190 ASN A O 1
ATOM 1480 N N . GLY A 1 191 ? 20.049 -4.019 6.300 1.00 61.06 191 GLY A N 1
ATOM 1481 C CA . GLY A 1 191 ? 19.994 -4.260 7.723 1.00 61.06 191 GLY A CA 1
ATOM 1482 C C . GLY A 1 191 ? 18.702 -5.005 8.029 1.00 61.06 191 GLY A C 1
ATOM 1483 O O . GLY A 1 191 ? 17.638 -4.662 7.511 1.00 61.06 191 GLY A O 1
ATOM 1484 N N . ASP A 1 192 ? 18.777 -5.953 8.960 1.00 52.03 192 ASP A N 1
ATOM 1485 C CA . ASP A 1 192 ? 17.672 -6.040 9.903 1.00 52.03 192 ASP A CA 1
ATOM 1486 C C . ASP A 1 192 ? 17.485 -4.620 10.446 1.00 52.03 192 ASP A C 1
ATOM 1488 O O . ASP A 1 192 ? 18.473 -3.939 10.758 1.00 52.03 192 ASP A O 1
ATOM 1492 N N . ALA A 1 193 ? 16.252 -4.123 10.463 1.00 46.75 193 ALA A N 1
ATOM 1493 C CA . ALA A 1 193 ? 15.994 -2.727 10.785 1.00 46.75 193 ALA A CA 1
ATOM 1494 C C . ALA A 1 193 ? 16.626 -2.325 12.150 1.00 46.75 193 ALA A C 1
ATOM 1496 O O . ALA A 1 193 ? 16.862 -1.145 12.403 1.00 46.75 193 ALA A O 1
ATOM 1497 N N . THR A 1 194 ? 16.990 -3.325 12.975 1.00 39.69 194 THR A N 1
ATOM 1498 C CA . THR A 1 194 ? 17.596 -3.329 14.319 1.00 39.69 194 THR A CA 1
ATOM 1499 C C . THR A 1 194 ? 18.887 -2.552 14.499 1.00 39.69 194 THR A C 1
ATOM 1501 O O . THR A 1 194 ? 19.263 -2.267 15.633 1.00 39.69 194 THR A O 1
ATOM 1504 N N . LYS A 1 195 ? 19.567 -2.131 13.430 1.00 43.88 195 LYS A N 1
ATOM 1505 C CA . LYS A 1 195 ? 20.784 -1.306 13.550 1.00 43.88 195 LYS A CA 1
ATOM 1506 C C . LYS A 1 195 ? 20.538 0.204 13.459 1.00 43.88 195 LYS A C 1
ATOM 1508 O O . LYS A 1 195 ? 21.476 0.968 13.672 1.00 43.88 195 LYS A O 1
ATOM 1513 N N . HIS A 1 196 ? 19.310 0.649 13.184 1.00 45.97 196 HIS A N 1
ATOM 1514 C CA . HIS A 1 196 ? 19.022 2.061 12.914 1.00 45.97 196 HIS A CA 1
ATOM 1515 C C . HIS A 1 196 ? 18.790 2.931 14.155 1.00 45.97 196 HIS A C 1
ATOM 1517 O O . HIS A 1 196 ? 19.273 4.053 14.165 1.00 45.97 196 HIS A O 1
ATOM 1523 N N . PHE A 1 197 ? 18.180 2.448 15.243 1.00 41.75 197 PHE A N 1
ATOM 1524 C CA . PHE A 1 197 ? 18.025 3.293 16.445 1.00 41.75 197 PHE A CA 1
ATOM 1525 C C . PHE A 1 197 ? 19.334 3.532 17.201 1.00 41.75 197 PHE A C 1
ATOM 1527 O O . PHE A 1 197 ? 19.431 4.491 17.956 1.00 41.75 197 PHE A O 1
ATOM 1534 N N . LYS A 1 198 ? 20.396 2.767 16.906 1.00 41.22 198 LYS A N 1
ATOM 1535 C CA . LYS A 1 198 ? 21.747 3.205 17.273 1.00 41.22 198 LYS A CA 1
ATOM 1536 C C . LYS A 1 198 ? 22.119 4.497 16.537 1.00 41.22 198 LYS A C 1
ATOM 1538 O O . LYS A 1 198 ? 22.718 5.347 17.158 1.00 41.22 198 LYS A O 1
ATOM 1543 N N . LEU A 1 199 ? 21.711 4.697 15.282 1.00 41.88 199 LEU A N 1
ATOM 1544 C CA . LEU A 1 199 ? 22.022 5.892 14.477 1.00 41.88 199 LEU A CA 1
ATOM 1545 C C . LEU A 1 199 ? 21.233 7.155 14.871 1.00 41.88 199 LEU A C 1
ATOM 1547 O O . LEU A 1 199 ? 21.607 8.237 14.429 1.00 41.88 199 LEU A O 1
ATOM 1551 N N . GLU A 1 200 ? 20.178 7.039 15.683 1.00 37.56 200 GLU A N 1
ATOM 1552 C CA . GLU A 1 200 ? 19.401 8.186 16.191 1.00 37.56 200 GLU A CA 1
ATOM 1553 C C . GLU A 1 200 ? 19.492 8.365 17.718 1.00 37.56 200 GLU A C 1
ATOM 1555 O O . GLU A 1 200 ? 18.858 9.258 18.278 1.00 37.56 200 GLU A O 1
ATOM 1560 N N . HIS A 1 201 ? 20.319 7.577 18.416 1.00 37.03 201 HIS A N 1
ATOM 1561 C CA . HIS A 1 201 ? 20.706 7.930 19.778 1.00 37.03 201 HIS A CA 1
ATOM 1562 C C . HIS A 1 201 ? 21.762 9.046 19.734 1.00 37.03 201 HIS A C 1
ATOM 1564 O O . HIS A 1 201 ? 22.797 8.859 19.084 1.00 37.03 201 HIS A O 1
ATOM 1570 N N . PRO A 1 202 ? 21.572 10.170 20.454 1.00 35.00 202 PRO A N 1
ATOM 1571 C CA . PRO A 1 202 ? 22.646 11.124 20.710 1.00 35.00 202 PRO A CA 1
ATOM 1572 C C . PRO A 1 202 ? 23.720 10.407 21.543 1.00 35.00 202 PRO A C 1
ATOM 1574 O O . PRO A 1 202 ? 23.630 10.327 22.763 1.00 35.00 202 PRO A O 1
ATOM 1577 N N . GLY A 1 203 ? 24.681 9.773 20.868 1.00 40.22 203 GLY A N 1
ATOM 1578 C CA . GLY A 1 203 ? 25.710 8.950 21.506 1.00 40.22 203 GLY A CA 1
ATOM 1579 C C . GLY A 1 203 ? 26.320 7.844 20.641 1.00 40.22 203 GLY A C 1
ATOM 1580 O O . GLY A 1 203 ? 27.402 7.367 20.979 1.00 40.22 203 GLY A O 1
ATOM 1581 N N . ALA A 1 204 ? 25.711 7.437 19.518 1.00 40.84 204 ALA A N 1
ATOM 1582 C CA . ALA A 1 204 ? 26.393 6.524 18.598 1.00 40.84 204 ALA A CA 1
ATOM 1583 C C . ALA A 1 204 ? 27.159 7.303 17.524 1.00 40.84 204 ALA A C 1
ATOM 1585 O O . ALA A 1 204 ? 26.584 7.843 16.583 1.00 40.84 204 ALA A O 1
ATOM 1586 N N . ASN A 1 205 ? 28.484 7.304 17.635 1.00 40.41 205 ASN A N 1
ATOM 1587 C CA . ASN A 1 205 ? 29.385 7.710 16.560 1.00 40.41 205 ASN A CA 1
ATOM 1588 C C . ASN A 1 205 ? 29.315 6.693 15.402 1.00 40.41 205 ASN A C 1
ATOM 1590 O O . ASN A 1 205 ? 30.190 5.840 15.253 1.00 40.41 205 ASN A O 1
ATOM 1594 N N . MET A 1 206 ? 28.268 6.748 14.578 1.00 44.25 206 MET A N 1
ATOM 1595 C CA . MET A 1 206 ? 28.264 6.108 13.262 1.00 44.25 206 MET A CA 1
ATOM 1596 C C . MET A 1 206 ? 27.924 7.150 12.190 1.00 44.25 206 MET A C 1
ATOM 1598 O O . MET A 1 206 ? 26.940 7.871 12.340 1.00 44.25 206 MET A O 1
ATOM 1602 N N . PRO A 1 207 ? 28.710 7.243 11.102 1.00 51.03 207 PRO A N 1
ATOM 1603 C CA . PRO A 1 207 ? 28.453 8.211 10.044 1.00 51.03 207 PRO A CA 1
ATOM 1604 C C . PRO A 1 207 ? 27.077 7.961 9.415 1.00 51.03 207 PRO A C 1
ATOM 1606 O O . PRO A 1 207 ? 26.759 6.829 9.044 1.00 51.03 207 PRO A O 1
ATOM 1609 N N . HIS A 1 208 ? 26.268 9.019 9.280 1.00 62.31 208 HIS A N 1
ATOM 1610 C CA . HIS A 1 208 ? 24.984 8.964 8.582 1.00 62.31 208 HIS A CA 1
ATOM 1611 C C . HIS A 1 208 ? 25.173 8.373 7.176 1.00 62.31 208 HIS A C 1
ATOM 1613 O O . HIS A 1 208 ? 25.875 8.938 6.336 1.00 62.31 208 HIS A O 1
ATOM 1619 N N . VAL A 1 209 ? 24.545 7.226 6.909 1.00 73.19 209 VAL A N 1
ATOM 1620 C CA . VAL A 1 209 ? 24.553 6.606 5.580 1.00 73.19 209 VAL A CA 1
ATOM 1621 C C . VAL A 1 209 ? 23.422 7.214 4.756 1.00 73.19 209 VAL A C 1
ATOM 1623 O O . VAL A 1 209 ? 22.249 6.973 5.037 1.00 73.19 209 VAL A O 1
ATOM 1626 N N . ASP A 1 210 ? 23.756 7.973 3.712 1.00 83.75 210 ASP A N 1
ATOM 1627 C CA . ASP A 1 210 ? 22.757 8.427 2.742 1.00 83.75 210 ASP A CA 1
ATOM 1628 C C . ASP A 1 210 ? 22.309 7.259 1.855 1.00 83.75 210 ASP A C 1
ATOM 1630 O O . ASP A 1 210 ? 22.940 6.943 0.845 1.00 83.75 210 ASP A O 1
ATOM 1634 N N . LEU A 1 211 ? 21.203 6.608 2.221 1.00 85.81 211 LEU A N 1
ATOM 1635 C CA . LEU A 1 211 ? 20.646 5.482 1.461 1.00 85.81 211 LEU A CA 1
ATOM 1636 C C . LEU A 1 211 ? 20.261 5.869 0.025 1.00 85.81 211 LEU A C 1
ATOM 1638 O O . LEU A 1 211 ? 20.318 5.024 -0.868 1.00 85.81 211 LEU A O 1
ATOM 1642 N N . ASN A 1 212 ? 19.944 7.144 -0.234 1.00 89.75 212 ASN A N 1
ATOM 1643 C CA . ASN A 1 212 ? 19.628 7.617 -1.584 1.00 89.75 212 ASN A CA 1
ATOM 1644 C C . ASN A 1 212 ? 20.853 7.609 -2.517 1.00 89.75 212 ASN A C 1
ATOM 1646 O O . ASN A 1 212 ? 20.690 7.748 -3.733 1.00 89.75 212 ASN A O 1
ATOM 1650 N N . SER A 1 213 ? 22.072 7.470 -1.985 1.00 88.62 213 SER A N 1
ATOM 1651 C CA . SER A 1 213 ? 23.291 7.293 -2.787 1.00 88.62 213 SER A CA 1
ATOM 1652 C C . SER A 1 213 ? 23.398 5.895 -3.409 1.00 88.62 213 SER A C 1
ATOM 1654 O O . SER A 1 213 ? 24.105 5.721 -4.399 1.00 88.62 213 SER A O 1
ATOM 1656 N N . PHE A 1 214 ? 22.664 4.910 -2.878 1.00 87.62 214 PHE A N 1
ATOM 1657 C CA . PHE A 1 214 ? 22.631 3.543 -3.408 1.00 87.62 214 PHE A CA 1
ATOM 1658 C C . PHE A 1 214 ? 21.586 3.343 -4.506 1.00 87.62 214 PHE A C 1
ATOM 1660 O O . PHE A 1 214 ? 21.623 2.333 -5.206 1.00 87.62 214 PHE A O 1
ATOM 1667 N N . LEU A 1 215 ? 20.663 4.292 -4.672 1.00 89.69 215 LEU A N 1
ATOM 1668 C CA . LEU A 1 215 ? 19.646 4.230 -5.713 1.00 89.69 215 LEU A CA 1
ATOM 1669 C C . LEU A 1 215 ? 20.276 4.406 -7.100 1.00 89.69 215 LEU A C 1
ATOM 1671 O O . LEU A 1 215 ? 21.006 5.378 -7.305 1.00 89.69 215 LEU A O 1
ATOM 1675 N N . PRO A 1 216 ? 19.943 3.544 -8.075 1.00 85.75 216 PRO A N 1
ATOM 1676 C CA . PRO A 1 216 ? 20.375 3.723 -9.453 1.00 85.75 216 PRO A CA 1
ATOM 1677 C C . PRO A 1 216 ? 19.858 5.041 -10.037 1.00 85.75 216 PRO A C 1
ATOM 1679 O O . PRO A 1 216 ? 18.662 5.210 -10.254 1.00 85.75 216 PRO A O 1
ATOM 1682 N N . ARG A 1 217 ? 20.745 6.003 -10.302 1.00 74.44 217 ARG A N 1
ATOM 1683 C CA . ARG A 1 217 ? 20.371 7.286 -10.920 1.00 74.44 217 ARG A CA 1
ATOM 1684 C C . ARG A 1 217 ? 20.767 7.255 -12.383 1.00 74.44 217 ARG A C 1
ATOM 1686 O O . ARG A 1 217 ? 21.954 7.388 -12.616 1.00 74.44 217 ARG A O 1
ATOM 1693 N N . ASN A 1 218 ? 19.824 7.053 -13.315 1.00 65.44 218 ASN A N 1
ATOM 1694 C CA . ASN A 1 218 ? 19.996 7.293 -14.763 1.00 65.44 218 ASN A CA 1
ATOM 1695 C C . ASN A 1 218 ? 18.679 7.107 -15.552 1.00 65.44 218 ASN A C 1
ATOM 1697 O O . ASN A 1 218 ? 18.257 5.975 -15.782 1.00 65.44 218 ASN A O 1
ATOM 1701 N N . ASN A 1 219 ? 18.056 8.215 -15.981 1.00 73.12 219 ASN A N 1
ATOM 1702 C CA . ASN A 1 219 ? 17.031 8.315 -17.042 1.00 73.12 219 ASN A CA 1
ATOM 1703 C C . ASN A 1 219 ? 15.946 7.222 -17.110 1.00 73.12 219 ASN A C 1
ATOM 1705 O O . ASN A 1 219 ? 15.533 6.841 -18.203 1.00 73.12 219 ASN A O 1
ATOM 1709 N N . CYS A 1 220 ? 15.448 6.722 -15.979 1.00 88.00 220 CYS A N 1
ATOM 1710 C CA . CYS A 1 220 ? 14.408 5.688 -15.984 1.00 88.00 220 CYS A CA 1
ATOM 1711 C C . CYS A 1 220 ? 14.760 4.390 -16.718 1.00 88.00 220 CYS A C 1
ATOM 1713 O O . CYS A 1 220 ? 13.902 3.777 -17.357 1.00 88.00 220 CYS A O 1
ATOM 1715 N N . GLY A 1 221 ? 16.025 3.981 -16.631 1.00 92.00 221 GLY A N 1
ATOM 1716 C CA . GLY A 1 221 ? 16.498 2.737 -17.223 1.00 92.00 221 GLY A CA 1
ATOM 1717 C C . GLY A 1 221 ? 16.235 1.478 -16.388 1.00 92.00 221 GLY A C 1
ATOM 1718 O O . GLY A 1 221 ? 15.779 1.536 -15.244 1.00 92.00 221 GLY A O 1
ATOM 1719 N N . CYS A 1 222 ? 16.610 0.342 -16.972 1.00 94.31 222 CYS A N 1
ATOM 1720 C CA . CYS A 1 222 ? 16.559 -1.004 -16.398 1.00 94.31 222 CYS A CA 1
ATOM 1721 C C . CYS A 1 222 ? 17.968 -1.597 -16.254 1.00 94.31 222 CYS A C 1
ATOM 1723 O O . CYS A 1 222 ? 18.938 -1.029 -16.748 1.00 94.31 222 CYS A O 1
ATOM 1725 N N . TYR A 1 223 ? 18.118 -2.754 -15.609 1.00 94.12 223 TYR A N 1
ATOM 1726 C CA . TYR A 1 223 ? 19.420 -3.432 -15.525 1.00 94.12 223 TYR A CA 1
ATOM 1727 C C . TYR A 1 223 ? 19.957 -3.915 -16.882 1.00 94.12 223 TYR A C 1
ATOM 1729 O O . TYR A 1 223 ? 21.172 -4.061 -17.035 1.00 94.12 223 TYR A O 1
ATOM 1737 N N . LYS A 1 224 ? 19.087 -4.137 -17.870 1.00 93.25 224 LYS A N 1
ATOM 1738 C CA . LYS A 1 224 ? 19.430 -4.480 -19.257 1.00 93.25 224 LYS A CA 1
ATOM 1739 C C . LYS A 1 224 ? 18.578 -3.647 -20.214 1.00 93.25 224 LYS A C 1
ATOM 1741 O O . LYS A 1 224 ? 17.505 -3.176 -19.838 1.00 93.25 224 LYS A O 1
ATOM 1746 N N . ASP A 1 225 ? 19.071 -3.446 -21.432 1.00 93.94 225 ASP A N 1
ATOM 1747 C CA . ASP A 1 225 ? 18.234 -2.955 -22.525 1.00 93.94 225 ASP A CA 1
ATOM 1748 C C . ASP A 1 225 ? 17.177 -4.014 -22.852 1.00 93.94 225 ASP A C 1
ATOM 1750 O O . ASP A 1 225 ? 17.494 -5.202 -22.891 1.00 93.94 225 ASP A O 1
ATOM 1754 N N . GLY A 1 226 ? 15.940 -3.595 -23.103 1.00 93.19 226 GLY A N 1
ATOM 1755 C CA . GLY A 1 226 ? 14.870 -4.530 -23.437 1.00 93.19 226 GLY A CA 1
ATOM 1756 C C . GLY A 1 226 ? 13.493 -3.885 -23.471 1.00 93.19 226 GLY A C 1
ATOM 1757 O O . GLY A 1 226 ? 13.339 -2.692 -23.188 1.00 93.19 226 GLY A O 1
ATOM 1758 N N . ASP A 1 227 ? 12.493 -4.694 -23.808 1.00 94.19 227 ASP A N 1
ATOM 1759 C CA . ASP A 1 227 ? 11.090 -4.299 -23.792 1.00 94.19 227 ASP A CA 1
ATOM 1760 C C . ASP A 1 227 ? 10.411 -4.803 -22.516 1.00 94.19 227 ASP A C 1
ATOM 1762 O O . ASP A 1 227 ? 10.487 -5.983 -22.167 1.00 94.19 227 ASP A O 1
ATOM 1766 N N . PHE A 1 228 ? 9.720 -3.896 -21.827 1.00 95.69 228 PHE A N 1
ATOM 1767 C CA . PHE A 1 228 ? 9.061 -4.170 -20.552 1.00 95.69 228 PHE A CA 1
ATOM 1768 C C . PHE A 1 228 ? 7.602 -3.737 -20.586 1.00 95.69 228 PHE A C 1
ATOM 1770 O O . PHE A 1 228 ? 7.251 -2.766 -21.259 1.00 95.69 228 PHE A O 1
ATOM 1777 N N . PHE A 1 229 ? 6.737 -4.430 -19.848 1.00 97.25 229 PHE A N 1
ATOM 1778 C CA . PHE A 1 229 ? 5.348 -4.020 -19.701 1.00 97.25 229 PHE A CA 1
ATOM 1779 C C . PHE A 1 229 ? 5.272 -2.764 -18.825 1.00 97.25 229 PHE A C 1
ATOM 1781 O O . PHE A 1 229 ? 5.668 -2.762 -17.660 1.00 97.25 229 PHE A O 1
ATOM 1788 N N . GLU A 1 230 ? 4.726 -1.689 -19.384 1.00 97.00 230 GLU A N 1
ATOM 1789 C CA . GLU A 1 230 ? 4.400 -0.453 -18.684 1.00 97.00 230 GLU A CA 1
ATOM 1790 C C . GLU A 1 230 ? 2.920 -0.438 -18.296 1.00 97.00 230 GLU A C 1
ATOM 1792 O O . GLU A 1 230 ? 2.020 -0.565 -19.133 1.00 97.00 230 GLU A O 1
ATOM 1797 N N . TYR A 1 231 ? 2.676 -0.255 -17.004 1.00 98.00 231 TYR A N 1
ATOM 1798 C CA . TYR A 1 231 ? 1.368 -0.270 -16.369 1.00 98.00 231 TYR A CA 1
ATOM 1799 C C . TYR A 1 231 ? 0.965 1.163 -16.022 1.00 98.00 231 TYR A C 1
ATOM 1801 O O . TYR A 1 231 ? 1.649 1.832 -15.250 1.00 98.00 231 TYR A O 1
ATOM 1809 N N . LYS A 1 232 ? -0.155 1.646 -16.570 1.00 97.44 232 LYS A N 1
ATOM 1810 C CA . LYS A 1 232 ? -0.717 2.971 -16.254 1.00 97.44 232 LYS A CA 1
ATOM 1811 C C . LYS A 1 232 ? -2.039 2.835 -15.518 1.00 97.44 232 LYS A C 1
ATOM 1813 O O . LYS A 1 232 ? -2.877 2.019 -15.894 1.00 97.44 232 LYS A O 1
ATOM 1818 N N . ILE A 1 233 ? -2.238 3.672 -14.508 1.00 97.12 233 ILE A N 1
ATOM 1819 C CA . ILE A 1 233 ? -3.499 3.762 -13.763 1.00 97.12 233 ILE A CA 1
ATOM 1820 C C . ILE A 1 233 ? -4.321 4.963 -14.217 1.00 97.12 233 ILE A C 1
ATOM 1822 O O . ILE A 1 233 ? -3.797 5.888 -14.829 1.00 97.12 233 ILE A O 1
ATOM 1826 N N . GLN A 1 234 ? -5.617 4.950 -13.923 1.00 94.12 234 GLN A N 1
ATOM 1827 C CA . GLN A 1 234 ? -6.546 6.017 -14.282 1.00 94.12 234 GLN A CA 1
ATOM 1828 C C . GLN A 1 234 ? -7.380 6.442 -13.067 1.00 94.12 234 GLN A C 1
ATOM 1830 O O . GLN A 1 234 ? -7.483 5.709 -12.086 1.00 94.12 234 GLN A O 1
ATOM 1835 N N . LYS A 1 235 ? -7.985 7.637 -13.143 1.00 89.88 235 LYS A N 1
ATOM 1836 C CA . LYS A 1 235 ? -8.954 8.172 -12.161 1.00 89.88 235 LYS A CA 1
ATOM 1837 C C . LYS A 1 235 ? -8.536 7.948 -10.696 1.00 89.88 235 LYS A C 1
ATOM 1839 O O . LYS A 1 235 ? -9.220 7.253 -9.948 1.00 89.88 235 LYS A O 1
ATOM 1844 N N . VAL A 1 236 ? -7.407 8.530 -10.295 1.00 94.50 236 VAL A N 1
ATOM 1845 C CA . VAL A 1 236 ? -6.955 8.514 -8.896 1.00 94.50 236 VAL A CA 1
ATOM 1846 C C . VAL A 1 236 ? -7.893 9.392 -8.071 1.00 94.50 236 VAL A C 1
ATOM 1848 O O . VAL A 1 236 ? -8.165 10.531 -8.440 1.00 94.50 236 VAL A O 1
ATOM 1851 N N . THR A 1 237 ? -8.416 8.852 -6.977 1.00 93.12 237 THR A N 1
ATOM 1852 C CA . THR A 1 237 ? -9.448 9.483 -6.149 1.00 93.12 237 THR A CA 1
ATOM 1853 C C . THR A 1 237 ? -9.210 9.177 -4.681 1.00 93.12 237 THR A C 1
ATOM 1855 O O . THR A 1 237 ? -8.670 8.123 -4.339 1.00 93.12 237 THR A O 1
ATOM 1858 N N . ARG A 1 238 ? -9.637 10.079 -3.799 1.00 91.75 238 ARG A N 1
ATOM 1859 C CA . ARG A 1 238 ? -9.626 9.850 -2.354 1.00 91.75 238 ARG A CA 1
ATOM 1860 C C . ARG A 1 238 ? -11.045 9.765 -1.825 1.00 91.75 238 ARG A C 1
ATOM 1862 O O . ARG A 1 238 ? -11.937 10.470 -2.291 1.00 91.75 238 ARG A O 1
ATOM 1869 N N . THR A 1 239 ? -11.249 8.907 -0.838 1.00 87.19 239 THR A N 1
ATOM 1870 C CA . THR A 1 239 ? -12.521 8.807 -0.117 1.00 87.19 239 THR A CA 1
ATOM 1871 C C . THR A 1 239 ? -12.292 9.261 1.312 1.00 87.19 239 THR A C 1
ATOM 1873 O O . THR A 1 239 ? -11.373 8.784 1.978 1.00 87.19 239 THR A O 1
ATOM 1876 N N . SER A 1 240 ? -13.126 10.187 1.775 1.00 83.69 240 SER A N 1
ATOM 1877 C CA . SER A 1 240 ? -13.095 10.684 3.146 1.00 83.69 240 SER A CA 1
ATOM 1878 C C . SER A 1 240 ? -14.361 10.258 3.873 1.00 83.69 240 SER A C 1
ATOM 1880 O O . SER A 1 240 ? -15.444 10.207 3.297 1.00 83.69 240 SER A O 1
ATOM 1882 N N . LEU A 1 241 ? -14.217 9.936 5.148 1.00 80.94 241 LEU A N 1
ATOM 1883 C CA . LEU A 1 241 ? -15.320 9.618 6.031 1.00 80.94 241 LEU A CA 1
ATOM 1884 C C . LEU A 1 241 ? -16.096 10.890 6.388 1.00 80.94 241 LEU A C 1
ATOM 1886 O O . LEU A 1 241 ? -15.520 11.838 6.916 1.00 80.94 241 LEU A O 1
ATOM 1890 N N . GLU A 1 242 ? -17.410 10.860 6.218 1.00 80.56 242 GLU A N 1
ATOM 1891 C CA . GLU A 1 242 ? -18.356 11.788 6.849 1.00 80.56 242 GLU A CA 1
ATOM 1892 C C . GLU A 1 242 ? -18.989 11.070 8.056 1.00 80.56 242 GLU A C 1
ATOM 1894 O O . GLU A 1 242 ? -19.309 9.882 7.966 1.00 80.56 242 GLU A O 1
ATOM 1899 N N . LEU A 1 243 ? -19.073 11.728 9.223 1.00 75.69 243 LEU A N 1
ATOM 1900 C CA . LEU A 1 243 ? -19.407 11.045 10.490 1.00 75.69 243 LEU A CA 1
ATOM 1901 C C . LEU A 1 243 ? -20.843 10.506 10.510 1.00 75.69 243 LEU A C 1
ATOM 1903 O O . LEU A 1 243 ? -21.090 9.418 11.019 1.00 75.69 243 LEU A O 1
ATOM 1907 N N . ASP A 1 244 ? -21.767 11.227 9.895 1.00 77.00 244 ASP A N 1
ATOM 1908 C CA . ASP A 1 244 ? -23.152 10.826 9.652 1.00 77.00 244 ASP A CA 1
ATOM 1909 C C . ASP A 1 244 ? -23.275 9.709 8.594 1.00 77.00 244 ASP A C 1
ATOM 1911 O O . ASP A 1 244 ? -24.296 9.027 8.517 1.00 77.00 244 ASP A O 1
ATOM 1915 N N . LYS A 1 245 ? -22.214 9.443 7.816 1.00 80.12 245 LYS A N 1
ATOM 1916 C CA . LYS A 1 245 ? -22.189 8.449 6.726 1.00 80.12 245 LYS A CA 1
ATOM 1917 C C . LYS A 1 245 ? -21.177 7.319 6.943 1.00 80.12 245 LYS A C 1
ATOM 1919 O O . LYS A 1 245 ? -20.741 6.686 5.979 1.00 80.12 245 LYS A O 1
ATOM 1924 N N . ILE A 1 246 ? -20.829 6.983 8.192 1.00 82.06 246 ILE A N 1
ATOM 1925 C CA . ILE A 1 246 ? -19.857 5.911 8.510 1.00 82.06 246 ILE A CA 1
ATOM 1926 C C . ILE A 1 246 ? -20.208 4.576 7.841 1.00 82.06 246 ILE A C 1
ATOM 1928 O O . ILE A 1 246 ? -19.340 3.934 7.244 1.00 82.06 246 ILE A O 1
ATOM 1932 N N . LYS A 1 247 ? -21.474 4.148 7.916 1.00 81.75 247 LYS A N 1
ATOM 1933 C CA . LYS A 1 247 ? -21.923 2.880 7.314 1.00 81.75 247 LYS A CA 1
ATOM 1934 C C . LYS A 1 247 ? -21.738 2.888 5.796 1.00 81.75 247 LYS A C 1
ATOM 1936 O O . LYS A 1 247 ? -21.300 1.885 5.231 1.00 81.75 247 LYS A O 1
ATOM 1941 N N . LEU A 1 248 ? -22.025 4.024 5.161 1.00 80.94 248 LEU A N 1
ATOM 1942 C CA . LEU A 1 248 ? -21.872 4.208 3.724 1.00 80.94 248 LEU A CA 1
ATOM 1943 C C . LEU A 1 248 ? -20.397 4.151 3.321 1.00 80.94 248 LEU A C 1
ATOM 1945 O O . LEU A 1 248 ? -20.043 3.360 2.454 1.00 80.94 248 LEU A O 1
ATOM 1949 N N . PHE A 1 249 ? -19.536 4.893 4.024 1.00 85.75 249 PHE A N 1
ATOM 1950 C CA . PHE A 1 249 ? -18.085 4.868 3.834 1.00 85.75 249 PHE A CA 1
ATOM 1951 C C . PHE A 1 249 ? -17.517 3.448 3.949 1.00 85.75 249 PHE A C 1
ATOM 1953 O O . PHE A 1 249 ? -16.812 2.967 3.065 1.00 85.75 249 PHE A O 1
ATOM 1960 N N . GLN A 1 250 ? -17.849 2.735 5.030 1.00 87.69 250 GLN A N 1
ATOM 1961 C CA . GLN A 1 250 ? -17.360 1.373 5.232 1.00 87.69 250 GLN A CA 1
ATOM 1962 C C . GLN A 1 250 ? -17.847 0.443 4.121 1.00 87.69 250 GLN A C 1
ATOM 1964 O O . GLN A 1 250 ? -17.056 -0.326 3.579 1.00 87.69 250 GLN A O 1
ATOM 1969 N N . ARG A 1 251 ? -19.136 0.500 3.770 1.00 85.81 251 ARG A N 1
ATOM 1970 C CA . ARG A 1 251 ? -19.708 -0.343 2.715 1.00 85.81 251 ARG A CA 1
ATOM 1971 C C . ARG A 1 251 ? -19.062 -0.066 1.362 1.00 85.81 251 ARG A C 1
ATOM 1973 O O . ARG A 1 251 ? -18.793 -1.008 0.620 1.00 85.81 251 ARG A O 1
ATOM 1980 N N . SER A 1 252 ? -18.782 1.194 1.059 1.00 86.19 252 SER A N 1
ATOM 1981 C CA . SER A 1 252 ? -18.251 1.587 -0.235 1.00 86.19 252 SER A CA 1
ATOM 1982 C C . SER A 1 252 ? -16.810 1.110 -0.442 1.00 86.19 252 SER A C 1
ATOM 1984 O O . SER A 1 252 ? -16.508 0.464 -1.448 1.00 86.19 252 SER A O 1
ATOM 1986 N N . ILE A 1 253 ? -15.954 1.269 0.572 1.00 91.06 253 ILE A N 1
ATOM 1987 C CA . ILE A 1 253 ? -14.590 0.728 0.554 1.00 91.06 253 ILE A CA 1
ATOM 1988 C C . ILE A 1 253 ? -14.604 -0.808 0.535 1.00 91.06 253 ILE A C 1
ATOM 1990 O O . ILE A 1 253 ? -13.838 -1.417 -0.210 1.00 91.06 253 ILE A O 1
ATOM 1994 N N . LYS A 1 254 ? -15.500 -1.464 1.287 1.00 90.50 254 LYS A N 1
ATOM 1995 C CA . LYS A 1 254 ? -15.658 -2.933 1.252 1.00 90.50 254 LYS A CA 1
ATOM 1996 C C . LYS A 1 254 ? -16.047 -3.442 -0.138 1.00 90.50 254 LYS A C 1
ATOM 1998 O O . LYS A 1 254 ? -15.468 -4.420 -0.610 1.00 90.50 254 LYS A O 1
ATOM 2003 N N . SER A 1 255 ? -16.984 -2.764 -0.798 1.00 86.94 255 SER A N 1
ATOM 2004 C CA . SER A 1 255 ? -17.396 -3.073 -2.171 1.00 86.94 255 SER A CA 1
ATOM 2005 C C . SER A 1 255 ? -16.229 -2.908 -3.152 1.00 86.94 255 SER A C 1
ATOM 2007 O O . SER A 1 255 ? -15.928 -3.820 -3.924 1.00 86.94 255 SER A O 1
ATOM 2009 N N . ARG A 1 256 ? -15.484 -1.796 -3.049 1.00 89.75 256 ARG A N 1
ATOM 2010 C CA . ARG A 1 256 ? -14.275 -1.540 -3.849 1.00 89.75 256 ARG A CA 1
ATOM 2011 C C . ARG A 1 256 ? -13.228 -2.639 -3.677 1.00 89.75 256 ARG A C 1
ATOM 2013 O O . ARG A 1 256 ? -12.703 -3.136 -4.672 1.00 89.75 256 ARG A O 1
ATOM 2020 N N . LEU A 1 257 ? -12.945 -3.024 -2.433 1.00 92.00 257 LEU A N 1
ATOM 2021 C CA . LEU A 1 257 ? -11.991 -4.084 -2.104 1.00 92.00 257 LEU A CA 1
ATOM 2022 C C . LEU A 1 257 ? -12.393 -5.419 -2.722 1.00 92.00 257 LEU A C 1
ATOM 2024 O O . LEU A 1 257 ? -11.549 -6.110 -3.289 1.00 92.00 257 LEU A O 1
ATOM 2028 N N . PHE A 1 258 ? -13.674 -5.766 -2.616 1.00 86.88 258 PHE A N 1
ATOM 2029 C CA . PHE A 1 258 ? -14.198 -7.044 -3.077 1.00 86.88 258 PHE A CA 1
ATOM 2030 C C . PHE A 1 258 ? -14.243 -7.157 -4.605 1.00 86.88 258 PHE A C 1
ATOM 2032 O O . PHE A 1 258 ? -13.856 -8.187 -5.151 1.00 86.88 258 PHE A O 1
ATOM 2039 N N . HIS A 1 259 ? -14.670 -6.102 -5.303 1.00 84.75 259 HIS A N 1
ATOM 2040 C CA . HIS A 1 259 ? -14.907 -6.164 -6.748 1.00 84.75 259 HIS A CA 1
ATOM 2041 C C . HIS A 1 259 ? -13.759 -5.662 -7.614 1.00 84.75 259 HIS A C 1
ATOM 2043 O O . HIS A 1 259 ? -13.627 -6.097 -8.754 1.00 84.75 259 HIS A O 1
ATOM 2049 N N . GLN A 1 260 ? -12.966 -4.718 -7.115 1.00 87.56 260 GLN A N 1
ATOM 2050 C CA . GLN A 1 260 ? -11.957 -4.034 -7.925 1.00 87.56 260 GLN A CA 1
ATOM 2051 C C . GLN A 1 260 ? -10.545 -4.184 -7.352 1.00 87.56 260 GLN A C 1
ATOM 2053 O O . GLN A 1 260 ? -9.584 -3.864 -8.039 1.00 87.56 260 GLN A O 1
ATOM 2058 N N . GLY A 1 261 ? -10.400 -4.689 -6.123 1.00 92.62 261 GLY A N 1
ATOM 2059 C CA . GLY A 1 261 ? -9.108 -5.028 -5.531 1.00 92.62 261 GLY A CA 1
ATOM 2060 C C . GLY A 1 261 ? -8.628 -4.059 -4.445 1.00 92.62 261 GLY A C 1
ATOM 2061 O O . GLY A 1 261 ? -9.380 -3.186 -4.009 1.00 92.62 261 GLY A O 1
ATOM 2062 N N . PRO A 1 262 ? -7.380 -4.226 -3.975 1.00 97.38 262 PRO A N 1
ATOM 2063 C CA . PRO A 1 262 ? -6.797 -3.442 -2.886 1.00 97.38 262 PRO A CA 1
ATOM 2064 C C . PRO A 1 262 ? -6.821 -1.923 -3.089 1.00 97.38 262 PRO A C 1
ATOM 2066 O O . PRO A 1 262 ? -6.748 -1.434 -4.215 1.00 97.38 262 PRO A O 1
ATOM 2069 N N . VAL A 1 263 ? -6.836 -1.176 -1.987 1.00 97.62 263 VAL A N 1
ATOM 2070 C CA . VAL A 1 263 ? -6.724 0.294 -1.973 1.00 97.62 263 VAL A CA 1
ATOM 2071 C C . VAL A 1 263 ? -5.529 0.724 -1.127 1.00 97.62 263 VAL A C 1
ATOM 2073 O O . VAL A 1 263 ? -5.041 -0.043 -0.292 1.00 97.62 263 VAL A O 1
ATOM 2076 N N . LEU A 1 264 ? -5.039 1.945 -1.332 1.00 98.00 264 LEU A N 1
ATOM 2077 C CA . LEU A 1 264 ? -3.991 2.505 -0.483 1.00 98.00 264 LEU A CA 1
ATOM 2078 C C . LEU A 1 264 ? -4.617 3.051 0.796 1.00 98.00 264 LEU A C 1
ATOM 2080 O O . LEU A 1 264 ? -5.599 3.787 0.722 1.00 98.00 264 LEU A O 1
ATOM 2084 N N . GLY A 1 265 ? -4.023 2.743 1.942 1.00 96.31 265 GLY A N 1
ATOM 2085 C CA . GLY A 1 265 ? -4.304 3.427 3.198 1.00 96.31 265 GLY A CA 1
ATOM 2086 C C . GLY A 1 265 ? -3.039 4.063 3.752 1.00 96.31 265 GLY A C 1
ATOM 2087 O O . GLY A 1 265 ? -1.955 3.490 3.640 1.00 96.31 265 GLY A O 1
ATOM 2088 N N . SER A 1 266 ? -3.174 5.212 4.394 1.00 93.81 266 SER A N 1
ATOM 2089 C CA . SER A 1 266 ? -2.117 5.800 5.216 1.00 93.81 266 SER A CA 1
ATOM 2090 C C . SER A 1 266 ? -2.613 6.073 6.613 1.00 93.81 266 SER A C 1
ATOM 2092 O O . SER A 1 266 ? -3.790 6.344 6.789 1.00 93.81 266 SER A O 1
ATOM 2094 N N . PHE A 1 267 ? -1.730 6.009 7.601 1.00 91.94 267 PHE A N 1
ATOM 2095 C CA . PHE A 1 267 ? -2.096 6.166 9.005 1.00 91.94 267 PHE A CA 1
ATOM 2096 C C . PHE A 1 267 ? -0.921 6.687 9.835 1.00 91.94 267 PHE A C 1
ATOM 2098 O O . PHE A 1 267 ? 0.226 6.695 9.376 1.00 91.94 267 PHE A O 1
ATOM 2105 N N . LEU A 1 268 ? -1.230 7.131 11.053 1.00 87.31 268 LEU A N 1
ATOM 2106 C CA . LEU A 1 268 ? -0.238 7.553 12.036 1.00 87.31 268 LEU A CA 1
ATOM 2107 C C . LEU A 1 268 ? 0.257 6.321 12.795 1.00 87.31 268 LEU A C 1
ATOM 2109 O O . LEU A 1 268 ? -0.531 5.542 13.328 1.00 87.31 268 LEU A O 1
ATOM 2113 N N . VAL A 1 269 ? 1.569 6.139 12.863 1.00 87.12 269 VAL A N 1
ATOM 2114 C CA . VAL A 1 269 ? 2.180 5.016 13.567 1.00 87.12 269 VAL A CA 1
ATOM 2115 C C . VAL A 1 269 ? 2.544 5.436 14.981 1.00 87.12 269 VAL A C 1
ATOM 2117 O O . VAL A 1 269 ? 3.252 6.421 15.200 1.00 87.12 269 VAL A O 1
ATOM 2120 N N . PHE A 1 270 ? 2.091 4.637 15.941 1.00 84.88 270 PHE A N 1
ATOM 2121 C CA . PHE A 1 270 ? 2.430 4.779 17.351 1.00 84.88 270 PHE A CA 1
ATOM 2122 C C . PHE A 1 270 ? 3.343 3.648 17.814 1.00 84.88 270 PHE A C 1
ATOM 2124 O O . PHE A 1 270 ? 3.412 2.584 17.195 1.00 84.88 270 PHE A O 1
ATOM 2131 N N . GLU A 1 271 ? 4.016 3.858 18.941 1.00 81.38 271 GLU A N 1
ATOM 2132 C CA . GLU A 1 271 ? 4.987 2.907 19.494 1.00 81.38 271 GLU A CA 1
ATOM 2133 C C . GLU A 1 271 ? 4.437 1.479 19.638 1.00 81.38 271 GLU A C 1
ATOM 2135 O O . GLU A 1 271 ? 5.097 0.499 19.286 1.00 81.38 271 GLU A O 1
ATOM 2140 N N . ASN A 1 272 ? 3.186 1.348 20.086 1.00 82.81 272 ASN A N 1
ATOM 2141 C CA . ASN A 1 272 ? 2.544 0.052 20.298 1.00 82.81 272 ASN A CA 1
ATOM 2142 C C . ASN A 1 272 ? 2.229 -0.705 18.992 1.00 82.81 272 ASN A C 1
ATOM 2144 O O . ASN A 1 272 ? 1.964 -1.907 19.032 1.00 82.81 272 ASN A O 1
ATOM 2148 N N . PHE A 1 273 ? 2.265 -0.032 17.838 1.00 87.69 273 PHE A N 1
ATOM 2149 C CA . PHE A 1 273 ? 2.146 -0.676 16.531 1.00 87.69 273 PHE A CA 1
ATOM 2150 C C . PHE A 1 273 ? 3.454 -1.355 16.125 1.00 87.69 273 PHE A C 1
ATOM 2152 O O . PHE A 1 273 ? 3.435 -2.466 15.598 1.00 87.69 273 PHE A O 1
ATOM 2159 N N . MET A 1 274 ? 4.589 -0.700 16.387 1.00 81.81 274 MET A N 1
ATOM 2160 C CA . MET A 1 274 ? 5.890 -1.047 15.808 1.00 81.81 274 MET A CA 1
ATOM 2161 C C . MET A 1 274 ? 6.282 -2.507 16.044 1.00 81.81 274 MET A C 1
ATOM 2163 O O . MET A 1 274 ? 6.729 -3.191 15.127 1.00 81.81 274 MET A O 1
ATOM 2167 N N . LYS A 1 275 ? 6.028 -3.018 17.251 1.00 76.44 275 LYS A N 1
ATOM 2168 C CA . LYS A 1 275 ? 6.396 -4.386 17.643 1.00 76.44 275 LYS A CA 1
ATOM 2169 C C . LYS A 1 275 ? 5.511 -5.471 17.020 1.00 76.44 275 LYS A C 1
ATOM 2171 O O . LYS A 1 275 ? 5.820 -6.647 17.152 1.00 76.44 275 LYS A O 1
ATOM 2176 N N . GLY A 1 276 ? 4.364 -5.119 16.431 1.00 81.44 276 GLY A N 1
ATOM 2177 C CA . GLY A 1 276 ? 3.410 -6.092 15.884 1.00 81.44 276 GLY A CA 1
ATOM 2178 C C . GLY A 1 276 ? 2.795 -7.048 16.919 1.00 81.44 276 GLY A C 1
ATOM 2179 O O . GLY A 1 276 ? 2.035 -7.938 16.543 1.00 81.44 276 GLY A O 1
ATOM 2180 N N . ALA A 1 277 ? 3.073 -6.877 18.219 1.00 82.25 277 ALA A N 1
ATOM 2181 C CA . ALA A 1 277 ? 2.665 -7.791 19.293 1.00 82.25 277 ALA A CA 1
ATOM 2182 C C . ALA A 1 277 ? 1.151 -8.004 19.375 1.00 82.25 277 ALA A C 1
ATOM 2184 O O . ALA A 1 277 ? 0.680 -9.104 19.662 1.00 82.25 277 ALA A O 1
ATOM 2185 N N . PHE A 1 278 ? 0.380 -6.970 19.035 1.00 84.56 278 PHE A N 1
ATOM 2186 C CA . PHE A 1 278 ? -1.075 -7.031 18.988 1.00 84.56 278 PHE A CA 1
ATOM 2187 C C . PHE A 1 278 ? -1.597 -8.119 18.034 1.00 84.56 278 PHE A C 1
ATOM 2189 O O . PHE A 1 278 ? -2.694 -8.616 18.258 1.00 84.56 278 PHE A O 1
ATOM 2196 N N . THR A 1 279 ? -0.838 -8.519 17.005 1.00 88.56 279 THR A N 1
ATOM 2197 C CA . THR A 1 279 ? -1.266 -9.533 16.021 1.00 88.56 279 THR A CA 1
ATOM 2198 C C . THR A 1 279 ? -1.393 -10.936 16.616 1.00 88.56 279 THR A C 1
ATOM 2200 O O . THR A 1 279 ? -2.175 -11.739 16.113 1.00 88.56 279 THR A O 1
ATOM 2203 N N . LYS A 1 280 ? -0.674 -11.217 17.711 1.00 85.00 280 LYS A N 1
ATOM 2204 C CA . LYS A 1 280 ? -0.684 -12.512 18.409 1.00 85.00 280 LYS A CA 1
ATOM 2205 C C . LYS A 1 280 ? -1.692 -12.574 19.558 1.00 85.00 280 LYS A C 1
ATOM 2207 O O . LYS A 1 280 ? -1.956 -13.648 20.092 1.00 85.00 280 LYS A O 1
ATOM 2212 N N . GLY A 1 281 ? -2.254 -11.435 19.964 1.00 82.19 281 GLY A N 1
ATOM 2213 C CA . GLY A 1 281 ? -3.097 -11.373 21.149 1.00 82.19 281 GLY A CA 1
ATOM 2214 C C . GLY A 1 281 ? -4.432 -12.108 20.968 1.00 82.19 281 GLY A C 1
ATOM 2215 O O . GLY A 1 281 ? -5.186 -11.894 20.012 1.00 82.19 281 GLY A O 1
ATOM 2216 N N . LYS A 1 282 ? -4.736 -12.993 21.924 1.00 85.50 282 LYS A N 1
ATOM 2217 C CA . LYS A 1 282 ? -5.972 -13.792 21.941 1.00 85.50 282 LYS A CA 1
ATOM 2218 C C . LYS A 1 282 ? -7.193 -12.958 22.325 1.00 85.50 282 LYS A C 1
ATOM 2220 O O . LYS A 1 282 ? -8.282 -13.205 21.796 1.00 85.50 282 LYS A O 1
ATOM 2225 N N . SER A 1 283 ? -7.013 -11.985 23.214 1.00 84.44 283 SER A N 1
ATOM 2226 C CA . SER A 1 283 ? -8.081 -11.134 23.757 1.00 84.44 283 SER A CA 1
ATOM 2227 C C . SER A 1 283 ? -8.518 -10.066 22.753 1.00 84.44 283 SER A C 1
ATOM 2229 O O . SER A 1 283 ? -9.707 -9.910 22.490 1.00 84.44 283 SER A O 1
ATOM 2231 N N . ASN A 1 284 ? -7.570 -9.411 22.080 1.00 84.88 284 ASN A N 1
ATOM 2232 C CA . ASN A 1 284 ? -7.847 -8.430 21.023 1.00 84.88 284 ASN A CA 1
ATOM 2233 C C . ASN A 1 284 ? -8.048 -9.066 19.627 1.00 84.88 284 ASN A C 1
ATOM 2235 O O . ASN A 1 284 ? -8.238 -8.344 18.650 1.00 84.88 284 ASN A O 1
ATOM 2239 N N . LYS A 1 285 ? -7.985 -10.402 19.501 1.00 90.81 285 LYS A N 1
ATOM 2240 C CA . LYS A 1 285 ? -8.183 -11.162 18.243 1.00 90.81 285 LYS A CA 1
ATOM 2241 C C . LYS A 1 285 ? -7.273 -10.723 17.081 1.00 90.81 285 LYS A C 1
ATOM 2243 O O . LYS A 1 285 ? -7.648 -10.819 15.905 1.00 90.81 285 LYS A O 1
ATOM 2248 N N . GLY A 1 286 ? -6.074 -10.237 17.398 1.00 91.19 286 GLY A N 1
ATOM 2249 C CA . GLY A 1 286 ? -5.139 -9.714 16.402 1.00 91.19 286 GLY A CA 1
ATOM 2250 C C . GLY A 1 286 ? -5.451 -8.299 15.894 1.00 91.19 286 GLY A C 1
ATOM 2251 O O . GLY A 1 286 ? -4.781 -7.840 14.970 1.00 91.19 286 GLY A O 1
ATOM 2252 N N . ILE A 1 287 ? -6.466 -7.615 16.441 1.00 94.44 287 ILE A N 1
ATOM 2253 C CA . ILE A 1 287 ? -6.869 -6.261 16.033 1.00 94.44 287 ILE A CA 1
ATOM 2254 C C . ILE A 1 287 ? -6.001 -5.216 16.732 1.00 94.44 287 ILE A C 1
ATOM 2256 O O . ILE A 1 287 ? -5.854 -5.218 17.955 1.00 94.44 287 ILE A O 1
ATOM 2260 N N . TYR A 1 288 ? -5.431 -4.312 15.939 1.00 94.88 288 TYR A N 1
ATOM 2261 C CA . TYR A 1 288 ? -4.712 -3.151 16.433 1.00 94.88 288 TYR A CA 1
ATOM 2262 C C . TYR A 1 288 ? -5.671 -2.079 16.947 1.00 94.88 288 TYR A C 1
ATOM 2264 O O . TYR A 1 288 ? -6.599 -1.674 16.238 1.00 94.88 288 TYR A O 1
ATOM 2272 N N . PHE A 1 289 ? -5.347 -1.570 18.133 1.00 89.06 289 PHE A N 1
ATOM 2273 C CA . PHE A 1 289 ? -5.896 -0.347 18.693 1.00 89.06 289 PHE A CA 1
ATOM 2274 C C . PHE A 1 289 ? -4.746 0.604 19.020 1.00 89.06 289 PHE A C 1
ATOM 2276 O O . PHE A 1 289 ? -3.707 0.176 19.534 1.00 89.06 289 PHE A O 1
ATOM 2283 N N . GLU A 1 290 ? -4.911 1.888 18.722 1.00 83.56 290 GLU A N 1
ATOM 2284 C CA . GLU A 1 290 ? -3.901 2.882 19.069 1.00 83.56 290 GLU A CA 1
ATOM 2285 C C . GLU A 1 290 ? -3.743 3.007 20.590 1.00 83.56 290 GLU A C 1
ATOM 2287 O O . GLU A 1 290 ? -4.707 2.879 21.346 1.00 83.56 290 GLU A O 1
ATOM 2292 N N . ASN A 1 291 ? -2.518 3.278 21.037 1.00 81.12 291 ASN A N 1
ATOM 2293 C CA . ASN A 1 291 ? -2.221 3.565 22.439 1.00 81.12 291 ASN A CA 1
ATOM 2294 C C . ASN A 1 291 ? -1.331 4.808 22.545 1.00 81.12 291 ASN A C 1
ATOM 2296 O O . ASN A 1 291 ? -0.202 4.743 23.025 1.00 81.12 291 ASN A O 1
ATOM 2300 N N . ALA A 1 292 ? -1.827 5.920 22.005 1.00 74.50 292 ALA A N 1
ATOM 2301 C CA . ALA A 1 292 ? -1.155 7.209 22.059 1.00 74.50 292 ALA A CA 1
ATOM 2302 C C . ALA A 1 292 ? -1.483 7.965 23.356 1.00 74.50 292 ALA A C 1
ATOM 2304 O O . ALA A 1 292 ? -2.591 7.851 23.899 1.00 74.50 292 ALA A O 1
ATOM 2305 N N . THR A 1 293 ? -0.530 8.774 23.818 1.00 76.69 293 THR A N 1
ATOM 2306 C CA . THR A 1 293 ? -0.727 9.707 24.934 1.00 76.69 293 THR A CA 1
ATOM 2307 C C . THR A 1 293 ? -1.191 11.049 24.380 1.00 76.69 293 THR A C 1
ATOM 2309 O O . THR A 1 293 ? -0.727 11.478 23.329 1.00 76.69 293 THR A O 1
ATOM 2312 N N . TYR A 1 294 ? -2.103 11.721 25.081 1.00 73.81 294 TYR A N 1
ATOM 2313 C CA . TYR A 1 294 ? -2.610 13.039 24.704 1.00 73.81 294 TYR A CA 1
ATOM 2314 C C . TYR A 1 294 ? -2.447 13.989 25.895 1.00 73.81 294 TYR A C 1
ATOM 2316 O O . TYR A 1 294 ? -2.780 13.640 27.026 1.00 73.81 294 TYR A O 1
ATOM 2324 N N . ASN A 1 295 ? -1.887 15.165 25.642 1.00 72.75 295 ASN A N 1
ATOM 2325 C CA . ASN A 1 295 ? -1.671 16.239 26.592 1.00 72.75 295 ASN A CA 1
ATOM 2326 C C . ASN A 1 295 ? -2.980 17.024 26.761 1.00 72.75 295 ASN A C 1
ATOM 2328 O O . ASN A 1 295 ? -3.362 17.802 25.888 1.00 72.75 295 ASN A O 1
ATOM 2332 N N . GLY A 1 296 ? -3.656 16.822 27.891 1.00 65.06 296 GLY A N 1
ATOM 2333 C CA . GLY A 1 296 ? -4.919 17.482 28.223 1.00 65.06 296 GLY A CA 1
ATOM 2334 C C . GLY A 1 296 ? -6.157 16.634 27.932 1.00 65.06 296 GLY A C 1
ATOM 2335 O O . GLY A 1 296 ? -6.075 15.506 27.449 1.00 65.06 296 GLY A O 1
ATOM 2336 N N . ASP A 1 297 ? -7.319 17.198 28.248 1.00 60.81 297 ASP A N 1
ATOM 2337 C CA . ASP A 1 297 ? -8.587 16.459 28.293 1.00 60.81 297 ASP A CA 1
ATOM 2338 C C . ASP A 1 297 ? -9.251 16.282 26.920 1.00 60.81 297 ASP A C 1
ATOM 2340 O O . ASP A 1 297 ? -10.115 15.426 26.742 1.00 60.81 297 ASP A O 1
ATOM 2344 N N . THR A 1 298 ? -8.854 17.076 25.923 1.00 58.22 298 THR A N 1
ATOM 2345 C CA . THR A 1 298 ? -9.423 16.995 24.570 1.00 58.22 298 THR A CA 1
ATOM 2346 C C . THR A 1 298 ? -8.526 16.150 23.676 1.00 58.22 298 THR A C 1
ATOM 2348 O O . THR A 1 298 ? -7.340 16.435 23.554 1.00 58.22 298 THR A O 1
ATOM 2351 N N . VAL A 1 299 ? -9.072 15.141 22.996 1.00 64.62 299 VAL A N 1
ATOM 2352 C CA . VAL A 1 299 ? -8.332 14.358 21.993 1.00 64.62 299 VAL A CA 1
ATOM 2353 C C . VAL A 1 299 ? -8.363 15.097 20.660 1.00 64.62 299 VAL A C 1
ATOM 2355 O O . VAL A 1 299 ? -9.368 15.101 19.954 1.00 64.62 299 VAL A O 1
ATOM 2358 N N . THR A 1 300 ? -7.240 15.697 20.298 1.00 64.44 300 THR A N 1
ATOM 2359 C CA . THR A 1 300 ? -7.011 16.302 18.990 1.00 64.44 300 THR A CA 1
ATOM 2360 C C . THR A 1 300 ? -5.601 15.965 18.539 1.00 64.44 300 THR A C 1
ATOM 2362 O O . THR A 1 300 ? -4.768 15.483 19.307 1.00 64.44 300 THR A O 1
ATOM 2365 N N . SER A 1 301 ? -5.300 16.259 17.287 1.00 64.69 301 SER A N 1
ATOM 2366 C CA . SER A 1 301 ? -3.926 16.220 16.818 1.00 64.69 301 SER A CA 1
ATOM 2367 C C . SER A 1 301 ? -3.014 17.255 17.488 1.00 64.69 301 SER A C 1
ATOM 2369 O O . SER A 1 301 ? -1.816 17.015 17.609 1.00 64.69 301 SER A O 1
ATOM 2371 N N . ALA A 1 302 ? -3.567 18.375 17.969 1.00 64.69 302 ALA A N 1
ATOM 2372 C CA . ALA A 1 302 ? -2.827 19.394 18.712 1.00 64.69 302 ALA A CA 1
ATOM 2373 C C . ALA A 1 302 ? -2.445 18.929 20.125 1.00 64.69 302 ALA A C 1
ATOM 2375 O O . ALA A 1 302 ? -1.419 19.347 20.656 1.00 64.69 302 ALA A O 1
ATOM 2376 N N . THR A 1 303 ? -3.249 18.045 20.720 1.00 66.38 303 THR A N 1
ATOM 2377 C CA . THR A 1 303 ? -2.985 17.467 22.041 1.00 66.38 303 THR A CA 1
ATOM 2378 C C . THR A 1 303 ? -2.217 16.157 21.968 1.00 66.38 303 THR A C 1
ATOM 2380 O O . THR A 1 303 ? -1.828 15.641 23.005 1.00 66.38 303 THR A O 1
ATOM 2383 N N . LEU A 1 304 ? -1.950 15.595 20.789 1.00 71.25 304 LEU A N 1
ATOM 2384 C CA . LEU A 1 304 ? -1.173 14.364 20.673 1.00 71.25 304 LEU A CA 1
ATOM 2385 C C . LEU A 1 304 ? 0.233 14.544 21.271 1.00 71.25 304 LEU A C 1
ATOM 2387 O O . LEU A 1 304 ? 1.000 15.412 20.851 1.00 71.25 304 LEU A O 1
ATOM 2391 N N . ASN A 1 305 ? 0.586 13.697 22.240 1.00 74.00 305 ASN A N 1
ATOM 2392 C CA . ASN A 1 305 ? 1.927 13.668 22.799 1.00 74.00 305 ASN A CA 1
ATOM 2393 C C . ASN A 1 305 ? 2.888 13.101 21.750 1.00 74.00 305 ASN A C 1
ATOM 2395 O O . ASN A 1 305 ? 2.789 11.939 21.327 1.00 74.00 305 ASN A O 1
ATOM 2399 N N . LYS A 1 306 ? 3.838 13.949 21.363 1.00 67.62 306 LYS A N 1
ATOM 2400 C CA . LYS A 1 306 ? 4.774 13.682 20.279 1.00 67.62 306 LYS A CA 1
ATOM 2401 C C . LYS A 1 306 ? 5.743 12.531 20.576 1.00 67.62 306 LYS A C 1
ATOM 2403 O O . LYS A 1 306 ? 6.232 11.939 19.625 1.00 67.62 306 LYS A O 1
ATOM 2408 N N . ASP A 1 307 ? 5.945 12.149 21.837 1.00 73.31 307 ASP A N 1
ATOM 2409 C CA . ASP A 1 307 ? 6.831 11.039 22.221 1.00 73.31 307 ASP A CA 1
ATOM 2410 C C . ASP A 1 307 ? 6.235 9.670 21.854 1.00 73.31 307 ASP A C 1
ATOM 2412 O O . ASP A 1 307 ? 6.958 8.700 21.604 1.00 73.31 307 ASP A O 1
ATOM 2416 N N . THR A 1 308 ? 4.900 9.581 21.788 1.00 75.69 308 THR A N 1
ATOM 2417 C CA . THR A 1 308 ? 4.186 8.331 21.461 1.00 75.69 308 THR A CA 1
ATOM 2418 C C . THR A 1 308 ? 3.964 8.124 19.965 1.00 75.69 308 THR A C 1
ATOM 2420 O O . THR A 1 308 ? 3.814 6.984 19.511 1.00 75.69 308 THR A O 1
ATOM 2423 N N . TYR A 1 309 ? 3.973 9.212 19.195 1.00 79.62 309 TYR A N 1
ATOM 2424 C CA . TYR A 1 309 ? 3.911 9.205 17.738 1.00 79.62 309 TYR A CA 1
ATOM 2425 C C . TYR A 1 309 ? 5.297 8.960 17.143 1.00 79.62 309 TYR A C 1
ATOM 2427 O O . TYR A 1 309 ? 6.276 9.571 17.557 1.00 79.62 309 TYR A O 1
ATOM 2435 N N . LYS A 1 310 ? 5.385 8.064 16.160 1.00 81.00 310 LYS A N 1
ATOM 2436 C CA . LYS A 1 310 ? 6.666 7.644 15.571 1.00 81.00 310 LYS A CA 1
ATOM 2437 C C . LYS A 1 310 ? 6.805 8.012 14.099 1.00 81.00 310 LYS A C 1
ATOM 2439 O O . LYS A 1 310 ? 7.900 7.917 13.559 1.00 81.00 310 LYS A O 1
ATOM 2444 N N . GLY A 1 311 ? 5.721 8.433 13.452 1.00 82.00 311 GLY A N 1
ATOM 2445 C CA . GLY A 1 311 ? 5.735 8.823 12.048 1.00 82.00 311 GLY A CA 1
ATOM 2446 C C . GLY A 1 311 ? 4.491 8.382 11.280 1.00 82.00 311 GLY A C 1
ATOM 2447 O O . GLY A 1 311 ? 3.565 7.798 11.839 1.00 82.00 311 GLY A O 1
ATOM 2448 N N . SER A 1 312 ? 4.474 8.657 9.982 1.00 87.62 312 SER A N 1
ATOM 2449 C CA . SER A 1 312 ? 3.375 8.303 9.083 1.00 87.62 312 SER A CA 1
ATOM 2450 C C . SER A 1 312 ? 3.789 7.199 8.122 1.00 87.62 312 SER A C 1
ATOM 2452 O O . SER A 1 312 ? 4.940 7.121 7.682 1.00 87.62 312 SER A O 1
ATOM 2454 N N . HIS A 1 313 ? 2.837 6.325 7.797 1.00 92.69 313 HIS A N 1
ATOM 2455 C CA . HIS A 1 313 ? 3.106 5.106 7.037 1.00 92.69 313 HIS A CA 1
ATOM 2456 C C . HIS A 1 313 ? 2.006 4.807 6.025 1.00 92.69 313 HIS A C 1
ATOM 2458 O O . HIS A 1 313 ? 0.825 5.012 6.305 1.00 92.69 313 HIS A O 1
ATOM 2464 N N . ALA A 1 314 ? 2.402 4.299 4.856 1.00 96.38 314 ALA A N 1
ATOM 2465 C CA . ALA A 1 314 ? 1.500 3.871 3.791 1.00 96.38 314 ALA A CA 1
ATOM 2466 C C . ALA A 1 314 ? 1.475 2.341 3.685 1.00 96.38 314 ALA A C 1
ATOM 2468 O O . ALA A 1 314 ? 2.513 1.682 3.714 1.00 96.38 314 ALA A O 1
ATOM 2469 N N . VAL A 1 315 ? 0.279 1.778 3.535 1.00 97.81 315 VAL A N 1
ATOM 2470 C CA . VAL A 1 315 ? 0.024 0.335 3.464 1.00 97.81 315 VAL A CA 1
ATOM 2471 C C . VAL A 1 315 ? -1.014 0.019 2.393 1.00 97.81 315 VAL A C 1
ATOM 2473 O O . VAL A 1 315 ? -1.743 0.888 1.914 1.00 97.81 315 VAL A O 1
ATOM 2476 N N . ALA A 1 316 ? -1.110 -1.257 2.032 1.00 98.38 316 ALA A N 1
ATOM 2477 C CA . ALA A 1 316 ? -2.205 -1.751 1.210 1.00 98.38 316 ALA A CA 1
ATOM 2478 C C . ALA A 1 316 ? -3.335 -2.259 2.113 1.00 98.38 316 ALA A C 1
ATOM 2480 O O . ALA A 1 316 ? -3.121 -3.162 2.924 1.00 98.38 316 ALA A O 1
ATOM 2481 N N . ILE A 1 317 ? -4.546 -1.728 1.955 1.00 98.56 317 ILE A N 1
ATOM 2482 C CA . ILE A 1 317 ? -5.757 -2.333 2.514 1.00 98.56 317 ILE A CA 1
ATOM 2483 C C . ILE A 1 317 ? -6.222 -3.373 1.497 1.00 98.56 317 ILE A C 1
ATOM 2485 O O . ILE A 1 3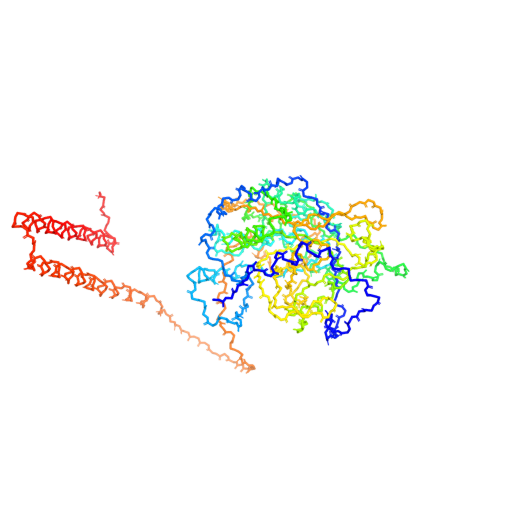17 ? -6.520 -3.040 0.352 1.00 98.56 317 ILE A O 1
ATOM 2489 N N . ILE A 1 318 ? -6.245 -4.640 1.901 1.00 97.38 318 ILE A N 1
ATOM 2490 C CA . ILE A 1 318 ? -6.488 -5.783 1.008 1.00 97.38 318 ILE A CA 1
ATOM 2491 C C . ILE A 1 318 ? -7.742 -6.574 1.392 1.00 97.38 318 ILE A C 1
ATOM 2493 O O . ILE A 1 318 ? -8.012 -7.627 0.820 1.00 97.38 318 ILE A O 1
ATOM 2497 N N . GLY A 1 319 ? -8.477 -6.117 2.402 1.00 95.94 319 GLY A N 1
ATOM 2498 C CA . GLY A 1 319 ? -9.629 -6.828 2.927 1.00 95.94 319 GLY A CA 1
ATOM 2499 C C . GLY A 1 319 ? -10.228 -6.169 4.157 1.00 95.94 319 GLY A C 1
ATOM 2500 O O . GLY A 1 319 ? -9.855 -5.063 4.553 1.00 95.94 319 GLY A O 1
ATOM 2501 N N . TYR A 1 320 ? -11.171 -6.872 4.762 1.00 95.00 320 TYR A N 1
ATOM 2502 C CA . TYR A 1 320 ? -11.936 -6.445 5.919 1.00 95.00 320 TYR A CA 1
ATOM 2503 C C . TYR A 1 320 ? -12.561 -7.649 6.623 1.00 95.00 320 TYR A C 1
ATOM 2505 O O . TYR A 1 320 ? -12.649 -8.748 6.072 1.00 95.00 320 TYR A O 1
ATOM 2513 N N . GLY A 1 321 ? -13.047 -7.432 7.836 1.00 92.00 321 GLY A N 1
ATOM 2514 C CA . GLY A 1 321 ? -13.847 -8.423 8.536 1.00 92.00 321 GLY A CA 1
ATOM 2515 C C . GLY A 1 321 ? -14.420 -7.897 9.833 1.00 92.00 321 GLY A C 1
ATOM 2516 O O . GLY A 1 321 ? -14.361 -6.699 10.123 1.00 92.00 321 GLY A O 1
ATOM 2517 N N . VAL A 1 322 ? -14.980 -8.820 10.604 1.00 87.62 322 VAL A N 1
ATOM 2518 C CA . VAL A 1 322 ? -15.483 -8.576 11.953 1.00 87.62 322 VAL A CA 1
ATOM 2519 C C . VAL A 1 322 ? -14.990 -9.701 12.852 1.00 87.62 322 VAL A C 1
ATOM 2521 O O . VAL A 1 322 ? -15.200 -10.872 12.542 1.00 87.62 322 VAL A O 1
ATOM 2524 N N . GLU A 1 323 ? -14.343 -9.351 13.961 1.00 89.19 323 GLU A N 1
ATOM 2525 C CA . GLU A 1 323 ? -14.066 -10.304 15.040 1.00 89.19 323 GLU A CA 1
ATOM 2526 C C . GLU A 1 323 ? -15.104 -10.163 16.143 1.00 89.19 323 GLU A C 1
ATOM 2528 O O . GLU A 1 323 ? -15.589 -9.065 16.410 1.00 89.19 323 GLU A O 1
ATOM 2533 N N . THR A 1 324 ? -15.422 -11.272 16.805 1.00 89.12 324 THR A N 1
ATOM 2534 C CA . THR A 1 324 ? -16.365 -11.319 17.928 1.00 89.12 324 THR A CA 1
ATOM 2535 C C . THR A 1 324 ? -15.642 -11.514 19.254 1.00 89.12 324 THR A C 1
ATOM 2537 O O . THR A 1 324 ? -14.607 -12.184 19.283 1.00 89.12 324 THR A O 1
ATOM 2540 N N . ASN A 1 325 ? -16.234 -11.040 20.353 1.00 89.00 325 ASN A N 1
ATOM 2541 C CA . ASN A 1 325 ? -15.689 -11.171 21.711 1.00 89.00 325 ASN A CA 1
ATOM 2542 C C . ASN A 1 325 ? -14.259 -10.618 21.798 1.00 89.00 325 ASN A C 1
ATOM 2544 O O . ASN A 1 325 ? -13.306 -11.344 22.092 1.00 89.00 325 ASN A O 1
ATOM 2548 N N . VAL A 1 326 ? -14.122 -9.336 21.463 1.00 86.38 326 VAL A N 1
ATOM 2549 C CA . VAL A 1 326 ? -12.838 -8.632 21.401 1.00 86.38 326 VAL A CA 1
ATOM 2550 C C . VAL A 1 326 ? -12.686 -7.777 22.648 1.00 86.38 326 VAL A C 1
ATOM 2552 O O . VAL A 1 326 ? -13.543 -6.943 22.939 1.00 86.38 326 VAL A O 1
ATOM 2555 N N . THR A 1 327 ? -11.588 -7.953 23.370 1.00 86.31 327 THR A N 1
ATOM 2556 C CA . THR A 1 327 ? -11.192 -7.056 24.455 1.00 86.31 327 THR A CA 1
ATOM 2557 C C . THR A 1 327 ? -10.528 -5.815 23.864 1.00 86.31 327 THR A C 1
ATOM 2559 O O . THR A 1 327 ? -9.515 -5.919 23.172 1.00 86.31 327 THR A O 1
ATOM 2562 N N . ILE A 1 328 ? -11.122 -4.649 24.114 1.00 83.88 328 ILE A N 1
ATOM 2563 C CA . ILE A 1 328 ? -10.625 -3.341 23.667 1.00 83.88 328 ILE A CA 1
ATOM 2564 C C . ILE A 1 328 ? -9.767 -2.685 24.766 1.00 83.88 328 ILE A C 1
ATOM 2566 O O . ILE A 1 328 ? -9.813 -3.123 25.924 1.00 83.88 328 ILE A O 1
ATOM 2570 N N . PRO A 1 329 ? -8.983 -1.633 24.449 1.00 77.12 329 PRO A N 1
ATOM 2571 C CA . PRO A 1 329 ? -8.292 -0.847 25.468 1.00 77.12 329 PRO A CA 1
ATOM 2572 C C . PRO A 1 329 ? -9.245 -0.412 26.591 1.00 77.12 329 PRO A C 1
ATOM 2574 O O . PRO A 1 329 ? -10.391 -0.047 26.338 1.00 77.12 329 PRO A O 1
ATOM 2577 N N . GLY A 1 330 ? -8.782 -0.499 27.839 1.00 73.38 330 GLY A N 1
ATOM 2578 C CA . GLY A 1 330 ? -9.627 -0.334 29.030 1.00 73.38 330 GLY A CA 1
ATOM 2579 C C . GLY A 1 330 ? -10.229 -1.638 29.571 1.00 73.38 330 GLY A C 1
ATOM 2580 O O . GLY A 1 330 ? -10.930 -1.607 30.574 1.00 73.38 330 GLY A O 1
ATOM 2581 N N . GLY A 1 331 ? -9.955 -2.789 28.945 1.00 78.56 331 GLY A N 1
ATOM 2582 C CA . GLY A 1 331 ? -10.292 -4.119 29.479 1.00 78.56 331 GLY A CA 1
ATOM 2583 C C . GLY A 1 331 ? -11.731 -4.580 29.219 1.00 78.56 331 GLY A C 1
ATOM 2584 O O . GLY A 1 331 ? -12.072 -5.727 29.505 1.00 78.56 331 GLY A O 1
ATOM 2585 N N . LYS A 1 332 ? -12.579 -3.730 28.627 1.00 83.75 332 LYS A N 1
ATOM 2586 C CA . LYS A 1 332 ? -13.946 -4.096 28.235 1.00 83.75 332 LYS A CA 1
ATOM 2587 C C . LYS A 1 332 ? -13.911 -5.094 27.078 1.00 83.75 332 LYS A C 1
ATOM 2589 O O . LYS A 1 332 ? -13.244 -4.862 26.073 1.00 83.75 332 LYS A O 1
ATOM 2594 N N . THR A 1 333 ? -14.683 -6.171 27.181 1.00 88.31 333 THR A N 1
ATOM 2595 C CA . THR A 1 333 ? -14.934 -7.073 26.048 1.00 88.31 333 THR A CA 1
ATOM 2596 C C . THR A 1 333 ? -16.221 -6.666 25.347 1.00 88.31 333 THR A C 1
ATOM 2598 O O . THR A 1 333 ? -17.265 -6.533 25.982 1.00 88.31 333 THR A O 1
ATOM 2601 N N . VAL A 1 334 ? -16.143 -6.438 24.037 1.00 84.88 334 VAL A N 1
ATOM 2602 C CA . VAL A 1 334 ? -17.285 -6.072 23.192 1.00 84.88 334 VAL A CA 1
ATOM 2603 C C . VAL A 1 334 ? -17.674 -7.230 22.279 1.00 84.88 334 VAL A C 1
ATOM 2605 O O . VAL A 1 334 ? -16.839 -8.052 21.891 1.00 84.88 334 VAL A O 1
ATOM 2608 N N . SER A 1 335 ? -18.958 -7.286 21.924 1.00 86.62 335 SER A N 1
ATOM 2609 C CA . SER A 1 335 ? -19.533 -8.375 21.127 1.00 86.62 335 SER A CA 1
ATOM 2610 C C . SER A 1 335 ? -18.883 -8.504 19.753 1.00 86.62 335 SER A C 1
ATOM 2612 O O . SER A 1 335 ? -18.626 -9.624 19.314 1.00 86.62 335 SER A O 1
ATOM 2614 N N . SER A 1 336 ? -18.573 -7.384 19.093 1.00 88.25 336 SER A N 1
ATOM 2615 C CA . SER A 1 336 ? -17.924 -7.375 17.783 1.00 88.25 336 SER A CA 1
ATOM 2616 C C . SER A 1 336 ? -17.084 -6.126 17.521 1.00 88.25 336 SER A C 1
ATOM 2618 O O . SER A 1 336 ? -17.475 -5.029 17.924 1.00 88.25 336 SER A O 1
ATOM 2620 N N . VAL A 1 337 ? -15.983 -6.285 16.779 1.00 88.38 337 VAL A N 1
ATOM 2621 C CA . VAL A 1 337 ? -15.142 -5.189 16.271 1.00 88.38 337 VAL A CA 1
ATOM 2622 C C . VAL A 1 337 ? -14.883 -5.378 14.771 1.00 88.38 337 VAL A C 1
ATOM 2624 O O . VAL A 1 337 ? -14.247 -6.365 14.381 1.00 88.38 337 VAL A O 1
ATOM 2627 N N . PRO A 1 338 ? -15.350 -4.456 13.908 1.00 91.88 338 PRO A N 1
ATOM 2628 C CA . PRO A 1 338 ? -14.982 -4.428 12.501 1.00 91.88 338 PRO A CA 1
ATOM 2629 C C . PRO A 1 338 ? -13.536 -3.953 12.307 1.00 91.88 338 PRO A C 1
ATOM 2631 O O . PRO A 1 338 ? -13.071 -3.021 12.968 1.00 91.88 338 PRO A O 1
ATOM 2634 N N . TYR A 1 339 ? -12.840 -4.554 11.344 1.00 95.81 339 TYR A N 1
ATOM 2635 C CA . TYR A 1 339 ? -11.449 -4.231 11.031 1.00 95.81 339 TYR A CA 1
ATOM 2636 C C . TYR A 1 339 ? -11.181 -4.148 9.525 1.00 95.81 339 TYR A C 1
ATOM 2638 O O . TYR A 1 339 ? -11.824 -4.823 8.717 1.00 95.81 339 TYR A O 1
ATOM 2646 N N . TRP A 1 340 ? -10.181 -3.350 9.158 1.00 97.75 340 TRP A N 1
ATOM 2647 C CA . TRP A 1 340 ? -9.502 -3.397 7.865 1.00 97.75 340 TRP A CA 1
ATOM 2648 C C . TRP A 1 340 ? -8.360 -4.412 7.919 1.00 97.75 340 TRP A C 1
ATOM 2650 O O . TRP A 1 340 ? -7.632 -4.466 8.910 1.00 97.75 340 TRP A O 1
ATOM 2660 N N . TYR A 1 341 ? -8.208 -5.223 6.873 1.00 97.69 341 TYR A N 1
ATOM 2661 C CA . TYR A 1 341 ? -7.116 -6.187 6.744 1.00 97.69 341 TYR A CA 1
ATOM 2662 C C . TYR A 1 341 ? -6.033 -5.619 5.831 1.00 97.69 341 TYR A C 1
ATOM 2664 O O . TYR A 1 341 ? -6.297 -5.298 4.669 1.00 97.69 341 TYR A O 1
ATOM 2672 N N . CYS A 1 342 ? -4.822 -5.479 6.357 1.00 98.31 342 CYS A N 1
ATOM 2673 C CA . CYS A 1 342 ? -3.767 -4.686 5.745 1.00 98.31 342 CYS A CA 1
ATOM 2674 C C . CYS A 1 342 ? -2.515 -5.524 5.480 1.00 98.31 342 CYS A C 1
ATOM 2676 O O . CYS A 1 342 ? -2.127 -6.366 6.291 1.00 98.31 342 CYS A O 1
ATOM 2678 N N . ARG A 1 343 ? -1.860 -5.255 4.348 1.00 97.62 343 ARG A N 1
ATOM 2679 C CA . ARG A 1 343 ? -0.540 -5.780 3.989 1.00 97.62 343 ARG A CA 1
ATOM 2680 C C . ARG A 1 343 ? 0.513 -4.708 4.260 1.00 97.62 343 ARG A C 1
ATOM 2682 O O . ARG A 1 343 ? 0.433 -3.613 3.7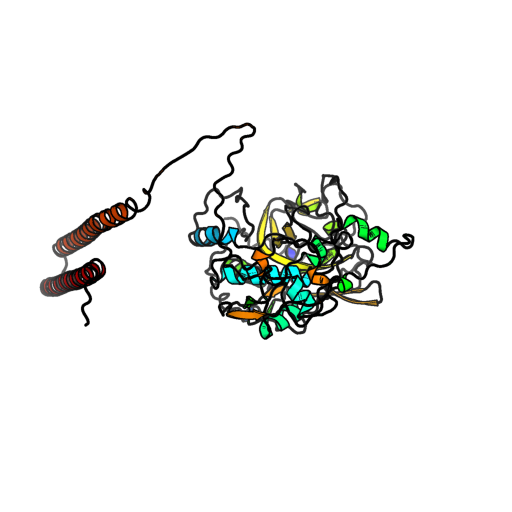00 1.00 97.62 343 ARG A O 1
ATOM 2689 N N . ASN A 1 344 ? 1.479 -5.038 5.114 1.00 95.06 344 ASN A N 1
ATOM 2690 C CA . ASN A 1 344 ? 2.581 -4.156 5.484 1.00 95.06 344 ASN A CA 1
ATOM 2691 C C . ASN A 1 344 ? 3.775 -4.307 4.512 1.00 95.06 344 ASN A C 1
ATOM 2693 O O . ASN A 1 344 ? 3.766 -5.151 3.611 1.00 95.06 344 ASN A O 1
ATOM 2697 N N . SER A 1 345 ? 4.807 -3.485 4.702 1.00 93.19 345 SER A N 1
ATOM 2698 C CA . SER A 1 345 ? 6.048 -3.447 3.916 1.00 93.19 345 SER A CA 1
ATOM 2699 C C . SER A 1 345 ? 7.303 -3.729 4.757 1.00 93.19 345 SER A C 1
ATOM 2701 O O . SER A 1 345 ? 8.400 -3.322 4.381 1.00 93.19 345 SER A O 1
ATOM 2703 N N . TRP A 1 346 ? 7.157 -4.408 5.901 1.00 88.88 346 TRP A N 1
ATOM 2704 C CA . TRP A 1 346 ? 8.244 -4.715 6.854 1.00 88.88 346 TRP A CA 1
ATOM 2705 C C . TRP A 1 346 ? 8.642 -6.200 6.849 1.00 88.88 346 TRP A C 1
ATOM 2707 O O . TRP A 1 346 ? 9.118 -6.748 7.842 1.00 88.88 346 TRP A O 1
ATOM 2717 N N . GLY A 1 347 ? 8.418 -6.869 5.718 1.00 85.44 347 GLY A N 1
ATOM 2718 C CA . GLY A 1 347 ? 8.704 -8.284 5.534 1.00 85.44 347 GLY A CA 1
ATOM 2719 C C . GLY A 1 347 ? 7.695 -9.215 6.209 1.00 85.44 347 GLY A C 1
ATOM 2720 O O . GLY A 1 347 ? 6.834 -8.818 6.992 1.00 85.44 347 GLY A O 1
ATOM 2721 N N . THR A 1 348 ? 7.814 -10.500 5.892 1.00 86.94 348 THR A N 1
ATOM 2722 C CA . THR A 1 348 ? 6.889 -11.549 6.349 1.00 86.94 348 THR A CA 1
ATOM 2723 C C . THR A 1 348 ? 7.101 -11.967 7.801 1.00 86.94 348 THR A C 1
ATOM 2725 O O . THR A 1 348 ? 6.236 -12.615 8.377 1.00 86.94 348 THR A O 1
ATOM 2728 N N . LYS A 1 349 ? 8.229 -11.597 8.416 1.00 83.19 349 LYS A N 1
ATOM 2729 C CA . LYS A 1 349 ? 8.495 -11.877 9.835 1.00 83.19 349 LYS A CA 1
ATOM 2730 C C . LYS A 1 349 ? 7.709 -10.957 10.775 1.00 83.19 349 LYS A C 1
ATOM 2732 O O . LYS A 1 349 ? 7.556 -11.289 11.942 1.00 83.19 349 LYS A O 1
ATOM 2737 N N . TRP A 1 350 ? 7.240 -9.806 10.283 1.00 85.25 350 TRP A N 1
ATOM 2738 C CA . TRP A 1 350 ? 6.507 -8.834 11.093 1.00 85.25 350 TRP A CA 1
ATOM 2739 C C . TRP A 1 350 ? 5.034 -9.198 11.256 1.00 85.25 350 TRP A C 1
ATOM 2741 O O . TRP A 1 350 ? 4.358 -9.502 10.277 1.00 85.25 350 TRP A O 1
ATOM 2751 N N . GLY A 1 351 ? 4.513 -9.093 12.478 1.00 86.69 351 GLY A N 1
ATOM 2752 C CA . GLY A 1 351 ? 3.088 -9.282 12.755 1.00 86.69 351 GLY A CA 1
ATOM 2753 C C . GLY A 1 351 ? 2.572 -10.673 12.362 1.00 86.69 351 GLY A C 1
ATOM 2754 O O . GLY A 1 351 ? 3.219 -11.687 12.626 1.00 86.69 351 GLY A O 1
ATOM 2755 N N . ASP A 1 352 ? 1.413 -10.728 11.701 1.00 89.44 352 ASP A N 1
ATOM 2756 C CA . ASP A 1 352 ? 0.841 -11.968 11.163 1.00 89.44 352 ASP A CA 1
ATOM 2757 C C . ASP A 1 352 ? 1.344 -12.196 9.733 1.00 89.44 352 ASP A C 1
ATOM 2759 O O . ASP A 1 352 ? 0.666 -11.896 8.748 1.00 89.44 352 ASP A O 1
ATOM 2763 N N . GLY A 1 353 ? 2.576 -12.686 9.601 1.00 88.25 353 GLY A N 1
ATOM 2764 C CA . GLY A 1 353 ? 3.137 -13.034 8.295 1.00 88.25 353 GLY A CA 1
ATOM 2765 C C . GLY A 1 353 ? 3.342 -11.832 7.364 1.00 88.25 353 GLY A C 1
ATOM 2766 O O . GLY A 1 353 ? 3.262 -12.002 6.151 1.00 88.25 353 GLY A O 1
ATOM 2767 N N . GLY A 1 354 ? 3.538 -10.627 7.908 1.00 90.56 354 GLY A N 1
ATOM 2768 C CA . GLY A 1 354 ? 3.600 -9.344 7.194 1.00 90.56 354 GLY A CA 1
ATOM 2769 C C . GLY A 1 354 ? 2.252 -8.623 7.050 1.00 90.56 354 GLY A C 1
ATOM 2770 O O . GLY A 1 354 ? 2.169 -7.600 6.366 1.00 90.56 354 GLY A O 1
ATOM 2771 N N . TYR A 1 355 ? 1.195 -9.137 7.682 1.00 95.88 355 TYR A N 1
ATOM 2772 C CA . TYR A 1 355 ? -0.157 -8.578 7.658 1.00 95.88 355 TYR A CA 1
ATOM 2773 C C . TYR A 1 355 ? -0.617 -8.143 9.054 1.00 95.88 355 TYR A C 1
ATOM 2775 O O . TYR A 1 355 ? -0.051 -8.540 10.076 1.00 95.88 355 TYR A O 1
ATOM 2783 N N . PHE A 1 356 ? -1.662 -7.316 9.100 1.00 96.19 356 PHE A N 1
ATOM 2784 C CA . PHE A 1 356 ? -2.296 -6.895 10.348 1.00 96.19 356 PHE A CA 1
ATOM 2785 C C . PHE A 1 356 ? -3.769 -6.519 10.163 1.00 96.19 356 PHE A C 1
ATOM 2787 O O . PHE A 1 356 ? -4.229 -6.246 9.052 1.00 96.19 356 PHE A O 1
ATOM 2794 N N . LYS A 1 357 ? -4.506 -6.475 11.277 1.00 97.12 357 LYS A N 1
ATOM 2795 C CA . LYS A 1 357 ? -5.878 -5.962 11.350 1.00 97.12 357 LYS A CA 1
ATOM 2796 C C . LYS A 1 357 ? -5.867 -4.585 12.011 1.00 97.12 357 LYS A C 1
ATOM 2798 O O . LYS A 1 357 ? -5.346 -4.449 13.113 1.00 97.12 357 LYS A O 1
ATOM 2803 N N . MET A 1 358 ? -6.459 -3.583 11.372 1.00 96.75 358 MET A N 1
ATOM 2804 C CA . MET A 1 358 ? -6.659 -2.237 11.920 1.00 96.75 358 MET A CA 1
ATOM 2805 C C . MET A 1 358 ? -8.126 -2.062 12.302 1.00 96.75 358 MET A C 1
ATOM 2807 O O . MET A 1 358 ? -8.989 -2.253 11.444 1.00 96.75 358 MET A O 1
ATOM 2811 N N . ALA A 1 359 ? -8.432 -1.683 13.545 1.00 93.62 359 ALA A N 1
ATOM 2812 C CA . ALA A 1 359 ? -9.810 -1.376 13.921 1.00 93.62 359 ALA A CA 1
ATOM 2813 C C . ALA A 1 359 ? -10.383 -0.259 13.027 1.00 93.62 359 ALA A C 1
ATOM 2815 O O . ALA A 1 359 ? -9.711 0.737 12.740 1.00 93.62 359 ALA A O 1
ATOM 2816 N N . MET A 1 360 ? -11.623 -0.424 12.558 1.00 91.56 360 MET A N 1
ATOM 2817 C CA . MET A 1 360 ? -12.297 0.645 11.815 1.00 91.56 360 MET A CA 1
ATOM 2818 C C . MET A 1 360 ? -12.590 1.845 12.733 1.00 91.56 360 MET A C 1
ATOM 2820 O O . MET A 1 360 ? -12.486 1.758 13.957 1.00 91.56 360 MET A O 1
ATOM 2824 N N . TYR A 1 361 ? -12.950 2.984 12.134 1.00 84.12 361 TYR A N 1
ATOM 2825 C CA . TYR A 1 361 ? -13.290 4.198 12.882 1.00 84.12 361 TYR A CA 1
ATOM 2826 C C . TYR A 1 361 ? -14.332 3.922 13.982 1.00 84.12 361 TYR A C 1
ATOM 2828 O O . TYR A 1 361 ? -15.283 3.172 13.753 1.00 84.12 361 TYR A O 1
ATOM 2836 N N . GLY A 1 362 ? -14.140 4.534 15.155 1.00 78.62 362 GLY A N 1
ATOM 2837 C CA . GLY A 1 362 ? -14.983 4.359 16.345 1.00 78.62 362 GLY A CA 1
ATOM 2838 C C . GLY A 1 362 ? -14.310 3.619 17.507 1.00 78.62 362 GLY A C 1
ATOM 2839 O O . GLY A 1 362 ? -14.830 3.657 18.616 1.00 78.62 362 GLY A O 1
ATOM 2840 N N . TYR A 1 363 ? -13.150 2.989 17.283 1.00 83.38 363 TYR A N 1
ATOM 2841 C CA . TYR A 1 363 ? -12.395 2.284 18.336 1.00 83.38 363 TYR A CA 1
ATOM 2842 C C . TYR A 1 363 ? -11.035 2.912 18.666 1.00 83.38 363 TYR A C 1
ATOM 2844 O O . TYR A 1 363 ? -10.527 2.728 19.768 1.00 83.38 363 TYR A O 1
ATOM 2852 N N . ASN A 1 364 ? -10.452 3.648 17.719 1.00 81.25 364 ASN A N 1
ATOM 2853 C CA . ASN A 1 364 ? -9.240 4.444 17.915 1.00 81.25 364 ASN A CA 1
ATOM 2854 C C . ASN A 1 364 ? -9.628 5.900 18.186 1.00 81.25 364 ASN A C 1
ATOM 2856 O O . ASN A 1 364 ? -10.637 6.362 17.644 1.00 81.25 364 ASN A O 1
ATOM 2860 N N . LYS A 1 365 ? -8.848 6.622 19.004 1.00 76.00 365 LYS A N 1
ATOM 2861 C CA . LYS A 1 365 ? -9.165 8.017 19.348 1.00 76.00 365 LYS A CA 1
ATOM 2862 C C . LYS A 1 365 ? -8.920 8.944 18.155 1.00 76.00 365 LYS A C 1
ATOM 2864 O O . LYS A 1 365 ? -9.706 9.862 17.935 1.00 76.00 365 LYS A O 1
ATOM 2869 N N . LEU A 1 366 ? -7.900 8.664 17.339 1.00 74.31 366 LEU A N 1
ATOM 2870 C CA . LEU A 1 366 ? -7.731 9.270 16.019 1.00 74.31 366 LEU A CA 1
ATOM 2871 C C . LEU A 1 366 ? -8.168 8.325 14.897 1.00 74.31 366 LEU A C 1
ATOM 2873 O O . LEU A 1 366 ? -8.045 7.098 14.960 1.00 74.31 366 LEU A O 1
ATOM 2877 N N . SER A 1 367 ? -8.692 8.923 13.826 1.00 79.94 367 SER A N 1
ATOM 2878 C CA . SER A 1 367 ? -9.024 8.181 12.614 1.00 79.94 367 SER A CA 1
ATOM 2879 C C . SER A 1 367 ? -7.743 7.693 11.949 1.00 79.94 367 SER A C 1
ATOM 2881 O O . SER A 1 367 ? -6.934 8.497 11.499 1.00 79.94 367 SER A O 1
ATOM 2883 N N . GLN A 1 368 ? -7.572 6.374 11.872 1.00 85.50 368 GLN A N 1
ATOM 2884 C CA . GLN A 1 368 ? -6.368 5.790 11.282 1.00 85.50 368 GLN A CA 1
ATOM 2885 C C . GLN A 1 368 ? -6.414 5.768 9.754 1.00 85.50 368 GLN A C 1
ATOM 2887 O O . GLN A 1 368 ? -5.410 6.071 9.142 1.00 85.50 368 GLN A O 1
ATOM 2892 N N . PHE A 1 369 ? -7.562 5.470 9.132 1.00 91.56 369 PHE A N 1
ATOM 2893 C CA . PHE A 1 369 ? -7.723 5.520 7.664 1.00 91.56 369 PHE A CA 1
ATOM 2894 C C . PHE A 1 369 ? -8.880 6.408 7.203 1.00 91.56 369 PHE A C 1
ATOM 2896 O O . PHE A 1 369 ? -8.821 6.986 6.125 1.00 91.56 369 PHE A O 1
ATOM 2903 N N . GLY A 1 370 ? -9.954 6.517 7.990 1.00 84.12 370 GLY A N 1
ATOM 2904 C CA . GLY A 1 370 ? -11.209 7.112 7.522 1.00 84.12 370 GLY A CA 1
ATOM 2905 C C . GLY A 1 370 ? -11.115 8.600 7.182 1.00 84.12 370 GLY A C 1
ATOM 2906 O O . GLY A 1 370 ? -11.857 9.078 6.338 1.00 84.12 370 GLY A O 1
ATOM 2907 N N . LYS A 1 371 ? -10.209 9.342 7.818 1.00 83.44 371 LYS A N 1
ATOM 2908 C CA . LYS A 1 371 ? -10.012 10.778 7.594 1.00 83.44 371 LYS A CA 1
ATOM 2909 C C . LYS A 1 371 ? -8.530 11.085 7.562 1.00 83.44 371 LYS A C 1
ATOM 2911 O O . LYS A 1 371 ? -7.769 10.373 8.206 1.00 83.44 371 LYS A O 1
ATOM 2916 N N . LEU A 1 372 ? -8.167 12.161 6.873 1.00 82.62 372 LEU A N 1
ATOM 2917 C CA . LEU A 1 372 ? -6.874 12.796 7.087 1.00 82.62 372 LEU A CA 1
ATOM 2918 C C . LEU A 1 372 ? -6.845 13.411 8.489 1.00 82.62 372 LEU A C 1
ATOM 2920 O O . LEU A 1 372 ? -7.820 14.024 8.928 1.00 82.62 372 LEU A O 1
ATOM 2924 N N . VAL A 1 373 ? -5.733 13.215 9.180 1.00 80.19 373 VAL A N 1
ATOM 2925 C CA . VAL A 1 373 ? -5.444 13.751 10.506 1.00 80.19 373 VAL A CA 1
ATOM 2926 C C . VAL A 1 373 ? -4.135 14.507 10.401 1.00 80.19 373 VAL A C 1
ATOM 2928 O O . VAL A 1 373 ? -3.152 13.965 9.910 1.00 80.19 373 VAL A O 1
ATOM 2931 N N . GLU A 1 374 ? -4.123 15.745 10.866 1.00 78.50 374 GLU A N 1
ATOM 2932 C CA . GLU A 1 374 ? -2.995 16.656 10.721 1.00 78.50 374 GLU A CA 1
ATOM 2933 C C . GLU A 1 374 ? -2.389 16.969 12.090 1.00 78.50 374 GLU A C 1
ATOM 2935 O O . GLU A 1 374 ? -3.092 17.514 12.928 1.00 78.50 374 GLU A O 1
ATOM 2940 N N . ILE A 1 375 ? -1.117 16.637 12.323 1.00 72.50 375 ILE A N 1
ATOM 2941 C CA . ILE A 1 375 ? -0.412 16.734 13.612 1.00 72.50 375 ILE A CA 1
ATOM 2942 C C . ILE A 1 375 ? 0.836 17.620 13.528 1.00 72.50 375 ILE A C 1
ATOM 2944 O O . ILE A 1 375 ? 1.517 17.676 12.507 1.00 72.50 375 ILE A O 1
ATOM 2948 N N . ASN A 1 376 ? 1.202 18.260 14.637 1.00 70.06 376 ASN A N 1
ATOM 2949 C CA . ASN A 1 376 ? 2.433 19.049 14.715 1.00 70.06 376 ASN A CA 1
ATOM 2950 C C . ASN A 1 376 ? 3.663 18.134 14.840 1.00 70.06 376 ASN A C 1
ATOM 2952 O O . ASN A 1 376 ? 3.752 17.334 15.773 1.00 70.06 376 ASN A O 1
ATOM 2956 N N . SER A 1 377 ? 4.640 18.294 13.948 1.00 61.50 377 SER A N 1
ATOM 2957 C CA . SER A 1 377 ? 5.897 17.532 13.950 1.00 61.50 377 SER A CA 1
ATOM 2958 C C . SER A 1 377 ? 6.763 17.822 15.186 1.00 61.50 377 SER A C 1
ATOM 2960 O O . SER A 1 377 ? 6.651 18.880 15.819 1.00 61.50 377 SER A O 1
ATOM 2962 N N . LEU A 1 378 ? 7.669 16.893 15.516 1.00 55.84 378 LEU A N 1
ATOM 2963 C CA . LEU A 1 378 ? 8.717 17.067 16.534 1.00 55.84 378 LEU A CA 1
ATOM 2964 C C . LEU A 1 378 ? 9.694 18.195 16.166 1.00 55.84 378 LEU A C 1
ATOM 2966 O O . LEU A 1 378 ? 10.087 18.962 17.037 1.00 55.84 378 LEU A O 1
ATOM 2970 N N . ASN A 1 379 ? 9.995 18.356 14.874 1.00 56.50 379 ASN A N 1
ATOM 2971 C CA . ASN A 1 379 ? 10.995 19.306 14.367 1.00 56.50 379 ASN A CA 1
ATOM 2972 C C . ASN A 1 379 ? 10.385 20.622 13.839 1.00 56.50 379 ASN A C 1
ATOM 2974 O O . ASN A 1 379 ? 11.033 21.344 13.086 1.00 56.50 379 ASN A O 1
ATOM 2978 N N . GLY A 1 380 ? 9.133 20.926 14.202 1.00 59.28 380 GLY A N 1
ATOM 2979 C CA . GLY A 1 380 ? 8.369 22.042 13.632 1.00 59.28 380 GLY A CA 1
ATOM 2980 C C . GLY A 1 380 ? 7.679 21.690 12.305 1.00 59.28 380 GLY A C 1
ATOM 2981 O O . GLY A 1 380 ? 8.048 20.734 11.622 1.00 59.28 380 GLY A O 1
ATOM 2982 N N . GLY A 1 381 ? 6.625 22.438 11.967 1.00 67.62 381 GLY A N 1
ATOM 2983 C CA . GLY A 1 381 ? 5.739 22.143 10.836 1.00 67.62 381 GLY A CA 1
ATOM 2984 C C . GLY A 1 381 ? 4.688 21.070 11.138 1.00 67.62 381 GLY A C 1
ATOM 2985 O O . GLY A 1 381 ? 4.551 20.608 12.276 1.00 67.62 381 GLY A O 1
ATOM 2986 N N . THR A 1 382 ? 3.956 20.666 10.102 1.00 70.50 382 THR A N 1
ATOM 2987 C CA . THR A 1 382 ? 2.777 19.808 10.227 1.00 70.50 382 THR A CA 1
ATOM 2988 C C . THR A 1 382 ? 2.911 18.550 9.371 1.00 70.50 382 THR A C 1
ATOM 2990 O O . THR A 1 382 ? 3.349 18.618 8.227 1.00 70.50 382 THR A O 1
ATOM 2993 N N . VAL A 1 383 ? 2.558 17.392 9.928 1.00 72.19 383 VAL A N 1
ATOM 2994 C CA . VAL A 1 383 ? 2.546 16.091 9.245 1.00 72.19 383 VAL A CA 1
ATOM 2995 C C . VAL A 1 383 ? 1.113 15.596 9.189 1.00 72.19 383 VAL A C 1
ATOM 2997 O O . VAL A 1 383 ? 0.387 15.709 10.173 1.00 72.19 383 VAL A O 1
ATOM 3000 N N . GLN A 1 384 ? 0.699 15.018 8.066 1.00 79.75 384 GLN A N 1
ATOM 3001 C CA . GLN A 1 384 ? -0.600 14.360 7.981 1.00 79.75 384 GLN A CA 1
ATOM 3002 C C . GLN A 1 384 ? -0.443 12.840 8.039 1.00 79.75 384 GLN A C 1
ATOM 3004 O O . GLN A 1 384 ? 0.585 12.278 7.671 1.00 79.75 384 GLN A O 1
ATOM 3009 N N . GLY A 1 385 ? -1.496 12.176 8.489 1.00 82.56 385 GLY A N 1
ATOM 3010 C CA . GLY A 1 385 ? -1.719 10.745 8.350 1.00 82.56 385 GLY A CA 1
ATOM 3011 C C . GLY A 1 385 ? -3.188 10.495 8.043 1.00 82.56 385 GLY A C 1
ATOM 3012 O O . GLY A 1 385 ? -3.979 11.431 7.947 1.00 82.56 385 GLY A O 1
ATOM 3013 N N . GLY A 1 386 ? -3.581 9.236 7.893 1.00 86.62 386 GLY A N 1
ATOM 3014 C CA . GLY A 1 386 ? -4.963 8.920 7.546 1.00 86.62 386 GLY A CA 1
ATOM 3015 C C . GLY A 1 386 ? -5.257 9.031 6.053 1.00 86.62 386 GLY A C 1
ATOM 3016 O O . GLY A 1 386 ? -4.410 9.452 5.271 1.00 86.62 386 GLY A O 1
ATOM 3017 N N . GLY A 1 387 ? -6.464 8.647 5.647 1.00 90.38 387 GLY A N 1
ATOM 3018 C CA . GLY A 1 387 ? -6.927 8.697 4.262 1.00 90.38 387 GLY A CA 1
ATOM 3019 C C . GLY A 1 387 ? -6.836 7.365 3.510 1.00 90.38 387 GLY A C 1
ATOM 3020 O O . GLY A 1 387 ? -6.010 6.496 3.799 1.00 90.38 387 GLY A O 1
ATOM 3021 N N . ILE A 1 388 ? -7.717 7.231 2.514 1.00 94.50 388 ILE A N 1
ATOM 3022 C CA . ILE A 1 388 ? -7.760 6.110 1.572 1.00 94.50 388 ILE A CA 1
ATOM 3023 C C . ILE A 1 388 ? -7.732 6.658 0.146 1.00 94.50 388 ILE A C 1
ATOM 3025 O O . ILE A 1 388 ? -8.535 7.530 -0.198 1.00 94.50 388 ILE A O 1
ATOM 3029 N N . ILE A 1 389 ? -6.843 6.110 -0.687 1.00 95.31 389 ILE A N 1
ATOM 3030 C CA . ILE A 1 389 ? -6.769 6.410 -2.122 1.00 95.31 389 ILE A CA 1
ATOM 3031 C C . ILE A 1 389 ? -7.128 5.167 -2.932 1.00 95.31 389 ILE A C 1
ATOM 3033 O O . ILE A 1 389 ? -6.645 4.063 -2.672 1.00 95.31 389 ILE A O 1
ATOM 3037 N N . SER A 1 390 ? -7.960 5.375 -3.948 1.00 94.69 390 SER A N 1
ATOM 3038 C CA . SER A 1 390 ? -8.350 4.382 -4.947 1.00 94.69 390 SER A CA 1
ATOM 3039 C C . SER A 1 390 ? -8.072 4.899 -6.358 1.00 94.69 390 SER A C 1
ATOM 3041 O O . SER A 1 390 ? -7.969 6.099 -6.595 1.00 94.69 390 SER A O 1
ATOM 3043 N N . PHE A 1 391 ? -7.976 3.985 -7.316 1.00 95.44 391 PHE A N 1
ATOM 3044 C CA . PHE A 1 391 ? -7.791 4.281 -8.739 1.00 95.44 391 PHE A CA 1
ATOM 3045 C C . PHE A 1 391 ? -8.519 3.228 -9.580 1.00 95.44 391 PHE A C 1
ATOM 3047 O O . PHE A 1 391 ? -9.080 2.272 -9.038 1.00 95.44 391 PHE A O 1
ATOM 3054 N N . THR A 1 392 ? -8.514 3.376 -10.899 1.00 92.62 392 THR A N 1
ATOM 3055 C CA . THR A 1 392 ? -9.029 2.379 -11.841 1.00 92.62 392 THR A CA 1
ATOM 3056 C C . THR A 1 392 ? -7.931 1.881 -12.780 1.00 92.62 392 THR A C 1
ATOM 3058 O O . THR A 1 392 ? -6.925 2.556 -13.001 1.00 92.62 392 THR A O 1
ATOM 3061 N N . THR A 1 393 ? -8.121 0.672 -13.311 1.00 92.56 393 THR A N 1
ATOM 3062 C CA . THR A 1 393 ? -7.240 0.029 -14.296 1.00 92.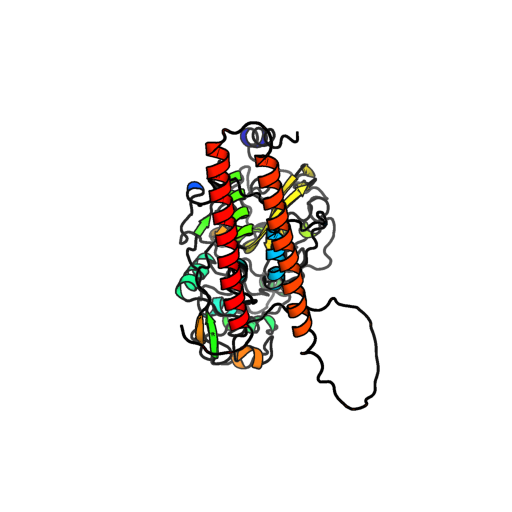56 393 THR A CA 1
ATOM 3063 C C . THR A 1 393 ? -8.084 -0.382 -15.501 1.00 92.56 393 THR A C 1
ATOM 3065 O O . THR A 1 393 ? -8.688 -1.453 -15.528 1.00 92.56 393 THR A O 1
ATOM 3068 N N . ASN A 1 394 ? -8.211 0.509 -16.485 1.00 90.00 394 ASN A N 1
ATOM 3069 C CA . ASN A 1 394 ? -9.058 0.283 -17.665 1.00 90.00 394 ASN A CA 1
ATOM 3070 C C . ASN A 1 394 ? -8.268 0.088 -18.967 1.00 90.00 394 ASN A C 1
ATOM 3072 O O . ASN A 1 394 ? -8.865 0.035 -20.040 1.00 90.00 394 ASN A O 1
ATOM 3076 N N . GLN A 1 395 ? -6.942 -0.010 -18.873 1.00 91.88 395 GLN A N 1
ATOM 3077 C CA . GLN A 1 395 ? -6.045 -0.218 -20.003 1.00 91.88 395 GLN A CA 1
ATOM 3078 C C . GLN A 1 395 ? -5.084 -1.361 -19.694 1.00 91.88 395 GLN A C 1
ATOM 3080 O O . GLN A 1 395 ? -4.473 -1.378 -18.626 1.00 91.88 395 GLN A O 1
ATOM 3085 N N . ALA A 1 396 ? -4.929 -2.283 -20.645 1.00 93.88 396 ALA A N 1
ATOM 3086 C CA . ALA A 1 396 ? -3.913 -3.324 -20.579 1.00 93.88 396 ALA A CA 1
ATOM 3087 C C . ALA A 1 396 ? -2.505 -2.698 -20.638 1.00 93.88 396 ALA A C 1
ATOM 3089 O O . ALA A 1 396 ? -2.329 -1.656 -21.284 1.00 93.88 396 ALA A O 1
ATOM 3090 N N . PRO A 1 397 ? -1.499 -3.308 -19.984 1.00 96.75 397 PRO A N 1
ATOM 3091 C CA . PRO A 1 397 ? -0.133 -2.809 -20.044 1.00 96.75 397 PRO A CA 1
ATOM 3092 C C . PRO A 1 397 ? 0.423 -2.875 -21.472 1.00 96.75 397 PRO A C 1
ATOM 3094 O O . PRO A 1 397 ? 0.053 -3.749 -22.260 1.00 96.75 397 PRO A O 1
ATOM 3097 N N . LYS A 1 398 ? 1.331 -1.955 -21.801 1.00 95.44 398 LYS A N 1
ATOM 3098 C CA . LYS A 1 398 ? 1.955 -1.855 -23.131 1.00 95.44 398 LYS A CA 1
ATOM 3099 C C . LYS A 1 398 ? 3.442 -2.147 -23.035 1.00 95.44 398 LYS A C 1
ATOM 3101 O O . LYS A 1 398 ? 4.071 -1.725 -22.074 1.00 95.44 398 LYS A O 1
ATOM 3106 N N . LEU A 1 399 ? 4.003 -2.829 -24.030 1.00 95.12 399 LEU A N 1
ATOM 3107 C CA . LEU A 1 399 ? 5.454 -2.971 -24.122 1.00 95.12 399 LEU A CA 1
ATOM 3108 C C . LEU A 1 399 ? 6.085 -1.617 -24.450 1.00 95.12 399 LEU A C 1
ATOM 3110 O O . LEU A 1 399 ? 5.621 -0.910 -25.348 1.00 95.12 399 LEU A O 1
ATOM 3114 N N . VAL A 1 400 ? 7.129 -1.268 -23.708 1.00 94.62 400 VAL A N 1
ATOM 3115 C CA . VAL A 1 400 ? 7.947 -0.079 -23.931 1.00 94.62 400 VAL A CA 1
ATOM 3116 C C . VAL A 1 400 ? 9.418 -0.462 -23.868 1.00 94.62 400 VAL A C 1
ATOM 3118 O O . VAL A 1 400 ? 9.834 -1.205 -22.977 1.00 94.62 400 VAL A O 1
ATOM 3121 N N . SER A 1 401 ? 10.215 0.084 -24.779 1.00 94.81 401 SER A N 1
ATOM 3122 C CA . SER A 1 401 ? 11.659 -0.120 -24.762 1.00 94.81 401 SER A CA 1
ATOM 3123 C C . SER A 1 401 ? 12.296 0.735 -23.673 1.00 94.81 401 SER A C 1
ATOM 3125 O O . SER A 1 401 ? 12.098 1.954 -23.619 1.00 94.81 401 SER A O 1
ATOM 3127 N N . LYS A 1 402 ? 13.082 0.108 -22.803 1.00 93.94 402 LYS A N 1
ATOM 3128 C CA . LYS A 1 402 ? 13.861 0.780 -21.762 1.00 93.94 402 LYS A CA 1
ATOM 3129 C C . LYS A 1 402 ? 15.346 0.568 -22.013 1.00 93.94 402 LYS A C 1
ATOM 3131 O O . LYS A 1 402 ? 15.768 -0.470 -22.519 1.00 93.94 402 LYS A O 1
ATOM 3136 N N . LYS A 1 403 ? 16.130 1.587 -21.666 1.00 93.31 403 LYS A N 1
ATOM 3137 C CA . LYS A 1 403 ? 17.585 1.555 -21.800 1.00 93.31 403 LYS A CA 1
ATOM 3138 C C . LYS A 1 403 ? 18.253 1.032 -20.542 1.00 93.31 403 LYS A C 1
ATOM 3140 O O . LYS A 1 403 ? 17.737 1.234 -19.444 1.00 93.31 403 LYS A O 1
ATOM 3145 N N . GLN A 1 404 ? 19.411 0.406 -20.695 1.00 93.38 404 GLN A N 1
ATOM 3146 C CA . GLN A 1 404 ? 20.231 -0.007 -19.570 1.00 93.38 404 GLN A CA 1
ATOM 3147 C C . GLN A 1 404 ? 20.687 1.220 -18.758 1.00 93.38 404 GLN A C 1
ATOM 3149 O O . GLN A 1 404 ? 21.159 2.218 -19.305 1.00 93.38 404 GLN A O 1
ATOM 3154 N N . ILE A 1 405 ? 20.559 1.152 -17.432 1.00 92.00 405 ILE A N 1
ATOM 3155 C CA . ILE A 1 405 ? 21.152 2.133 -16.517 1.00 92.00 405 ILE A CA 1
ATOM 3156 C C . ILE A 1 405 ? 22.677 2.075 -16.602 1.00 92.00 405 ILE A C 1
ATOM 3158 O O . ILE A 1 405 ? 23.256 1.002 -16.705 1.00 92.00 405 ILE A O 1
ATOM 3162 N N . THR A 1 406 ? 23.358 3.210 -16.486 1.00 86.31 406 THR A N 1
ATOM 3163 C CA . THR A 1 406 ? 24.829 3.229 -16.483 1.00 86.31 406 THR A CA 1
ATOM 3164 C C . THR A 1 406 ? 25.397 3.375 -15.067 1.00 86.31 406 THR A C 1
ATOM 3166 O O . THR A 1 406 ? 24.675 3.639 -14.099 1.00 86.31 406 THR A O 1
ATOM 3169 N N . GLY A 1 407 ? 26.713 3.202 -14.936 1.00 81.38 407 GLY A N 1
ATOM 3170 C CA . GLY A 1 407 ? 27.453 3.453 -13.700 1.00 81.38 407 GLY A CA 1
ATOM 3171 C C . GLY A 1 407 ? 27.635 2.229 -12.799 1.00 81.38 407 GLY A C 1
ATOM 3172 O O . GLY A 1 407 ? 27.394 1.084 -13.179 1.00 81.38 407 GLY A O 1
ATOM 3173 N N . ASN A 1 408 ? 28.102 2.477 -11.573 1.00 75.81 408 ASN A N 1
ATOM 3174 C CA . ASN A 1 408 ? 28.518 1.418 -10.644 1.00 75.81 408 ASN A CA 1
ATOM 3175 C C . ASN A 1 408 ? 27.368 0.520 -10.157 1.00 75.81 408 ASN A C 1
ATOM 3177 O O . ASN A 1 408 ? 27.625 -0.564 -9.639 1.00 75.81 408 ASN A O 1
ATOM 3181 N N . PHE A 1 409 ? 26.114 0.920 -10.372 1.00 77.69 409 PHE A N 1
ATOM 3182 C CA . PHE A 1 409 ? 24.927 0.151 -9.989 1.00 77.69 409 PHE A CA 1
ATOM 3183 C C . PHE A 1 409 ? 24.787 -1.179 -10.745 1.00 77.69 409 PHE A C 1
ATOM 3185 O O . PHE A 1 409 ? 24.124 -2.086 -10.250 1.00 77.69 409 PHE A O 1
ATOM 3192 N N . LEU A 1 410 ? 25.440 -1.330 -11.906 1.00 83.44 410 LEU A N 1
ATOM 3193 C CA . LEU A 1 410 ? 25.463 -2.590 -12.659 1.00 83.44 410 LEU A CA 1
ATOM 3194 C C . LEU A 1 410 ? 26.388 -3.656 -12.050 1.00 83.44 410 LEU A C 1
ATOM 3196 O O . LEU A 1 410 ? 26.217 -4.832 -12.362 1.00 83.44 410 LEU A O 1
ATOM 3200 N N . LYS A 1 411 ? 27.352 -3.254 -11.207 1.00 82.19 411 LYS A N 1
ATOM 3201 C CA . LYS A 1 411 ? 28.395 -4.129 -10.635 1.00 82.19 411 LYS A CA 1
ATOM 3202 C C . LYS A 1 411 ? 27.970 -4.828 -9.336 1.00 82.19 411 LYS A C 1
ATOM 3204 O O . LYS A 1 411 ? 28.722 -5.642 -8.812 1.00 82.19 411 LYS A O 1
ATOM 3209 N N . GLY A 1 412 ? 26.814 -4.464 -8.778 1.00 81.69 412 GLY A N 1
ATOM 3210 C CA . GLY A 1 412 ? 26.301 -5.038 -7.534 1.00 81.69 412 GLY A CA 1
ATOM 3211 C C . GLY A 1 412 ? 25.668 -6.415 -7.733 1.00 81.69 412 GLY A C 1
ATOM 3212 O O . GLY A 1 412 ? 25.212 -6.747 -8.827 1.00 81.69 412 GLY A O 1
ATOM 3213 N N . LYS A 1 413 ? 25.600 -7.196 -6.649 1.00 89.19 413 LYS A N 1
ATOM 3214 C CA . LYS A 1 413 ? 24.828 -8.441 -6.619 1.00 89.19 413 LYS A CA 1
ATOM 3215 C C . LYS A 1 413 ? 23.341 -8.135 -6.809 1.00 89.19 413 LYS A C 1
ATOM 3217 O O . LYS A 1 413 ? 22.832 -7.150 -6.269 1.00 89.19 413 LYS A O 1
ATOM 3222 N N . ARG A 1 414 ? 22.671 -8.981 -7.588 1.00 92.00 414 ARG A N 1
ATOM 3223 C CA . ARG A 1 414 ? 21.239 -8.901 -7.877 1.00 92.00 414 ARG A CA 1
ATOM 3224 C C . ARG A 1 414 ? 20.489 -10.044 -7.195 1.00 92.00 414 ARG A C 1
ATOM 3226 O O . ARG A 1 414 ? 21.094 -11.057 -6.850 1.00 92.00 414 ARG A O 1
ATOM 3233 N N . LEU A 1 415 ? 19.189 -9.858 -6.978 1.00 91.75 415 LEU A N 1
ATOM 3234 C CA . LEU A 1 415 ? 18.311 -10.853 -6.358 1.00 91.75 415 LEU A CA 1
ATOM 3235 C C . LEU A 1 415 ? 18.005 -12.021 -7.299 1.00 91.75 415 LEU A C 1
ATOM 3237 O O . LEU A 1 415 ? 17.660 -13.098 -6.819 1.00 91.75 415 LEU A O 1
ATOM 3241 N N . GLN A 1 416 ? 18.074 -11.793 -8.610 1.00 94.19 416 GLN A N 1
ATOM 3242 C CA . GLN A 1 416 ? 17.877 -12.795 -9.654 1.00 94.19 416 GLN A CA 1
ATOM 3243 C C . GLN A 1 416 ? 19.097 -12.846 -10.582 1.00 94.19 416 GLN A C 1
ATOM 3245 O O . GLN A 1 416 ? 19.939 -11.943 -10.573 1.00 94.19 416 GLN A O 1
ATOM 3250 N N . ASP A 1 417 ? 19.180 -13.899 -11.390 1.00 92.12 417 ASP A N 1
ATOM 3251 C CA . ASP A 1 417 ? 20.221 -14.044 -12.408 1.00 92.12 417 ASP A CA 1
ATOM 3252 C C . ASP A 1 417 ? 19.997 -13.087 -13.588 1.00 92.12 417 ASP A C 1
ATOM 3254 O O . ASP A 1 417 ? 18.898 -12.578 -13.807 1.00 92.12 417 ASP A O 1
ATOM 3258 N N . ASP A 1 418 ? 21.041 -12.849 -14.383 1.00 89.81 418 ASP A N 1
ATOM 3259 C CA . ASP A 1 418 ? 21.019 -11.857 -15.465 1.00 89.81 418 ASP A CA 1
ATOM 3260 C C . ASP A 1 418 ? 19.888 -12.073 -16.483 1.00 89.81 418 ASP A C 1
ATOM 3262 O O . ASP A 1 418 ? 19.293 -11.090 -16.928 1.00 89.81 418 ASP A O 1
ATOM 3266 N N . SER A 1 419 ? 19.536 -13.330 -16.775 1.00 90.88 419 SER A N 1
ATOM 3267 C CA . SER A 1 419 ? 18.460 -13.692 -17.708 1.00 90.88 419 SER A CA 1
ATOM 3268 C C . SER A 1 419 ? 17.078 -13.204 -17.266 1.00 90.88 419 SER A C 1
ATOM 3270 O O . SER A 1 419 ? 16.227 -12.931 -18.108 1.00 90.88 419 SER A O 1
ATOM 3272 N N . TYR A 1 420 ? 16.852 -13.033 -15.958 1.00 92.62 420 TYR A N 1
ATOM 3273 C CA . TYR A 1 420 ? 15.606 -12.475 -15.430 1.00 92.62 420 TYR A CA 1
ATOM 3274 C C . TYR A 1 420 ? 15.386 -11.029 -15.893 1.00 92.62 420 TYR A C 1
ATOM 3276 O O . TYR A 1 420 ? 14.246 -10.619 -16.091 1.00 92.62 420 TYR A O 1
ATOM 3284 N N . TYR A 1 421 ? 16.459 -10.256 -16.092 1.00 93.62 421 TYR A N 1
ATOM 3285 C CA . TYR A 1 421 ? 16.364 -8.832 -16.425 1.00 93.62 421 TYR A CA 1
ATOM 3286 C C . TYR A 1 421 ? 16.417 -8.534 -17.928 1.00 93.62 421 TYR A C 1
ATOM 3288 O O . TYR A 1 421 ? 16.293 -7.375 -18.314 1.00 93.62 421 TYR A O 1
ATOM 3296 N N . GLU A 1 422 ? 16.632 -9.538 -18.781 1.00 89.25 422 GLU A N 1
ATOM 3297 C CA . GLU A 1 422 ? 16.770 -9.353 -20.235 1.00 89.25 422 GLU A CA 1
ATOM 3298 C C . GLU A 1 422 ? 15.429 -9.107 -20.938 1.00 89.25 422 GLU A C 1
ATOM 3300 O O . GLU A 1 422 ? 15.378 -8.445 -21.972 1.00 89.25 422 GLU A O 1
ATOM 3305 N N . THR A 1 423 ? 14.332 -9.622 -20.383 1.00 81.69 423 THR A N 1
ATOM 3306 C CA . THR A 1 423 ? 12.980 -9.450 -20.924 1.00 81.69 423 THR A CA 1
ATOM 3307 C C . THR A 1 423 ? 11.948 -9.564 -19.812 1.00 81.69 423 THR A C 1
ATOM 3309 O O . THR A 1 423 ? 12.102 -10.350 -18.880 1.00 81.69 423 THR A O 1
ATOM 3312 N N . ASP A 1 424 ? 10.855 -8.816 -19.933 1.00 85.75 424 ASP A N 1
ATOM 3313 C CA . ASP A 1 424 ? 9.715 -8.948 -19.027 1.00 85.75 424 ASP A CA 1
ATOM 3314 C C . ASP A 1 424 ? 8.893 -10.188 -19.399 1.00 85.75 424 ASP A C 1
ATOM 3316 O O . ASP A 1 424 ? 8.404 -10.310 -20.529 1.00 85.75 424 ASP A O 1
ATOM 3320 N N . THR A 1 425 ? 8.745 -11.132 -18.471 1.00 82.06 425 THR A N 1
ATOM 3321 C CA . THR A 1 425 ? 7.969 -12.353 -18.704 1.00 82.06 425 THR A CA 1
ATOM 3322 C C . THR A 1 425 ? 6.585 -12.268 -18.080 1.00 82.06 425 THR A C 1
ATOM 3324 O O . THR A 1 425 ? 6.345 -11.624 -17.063 1.00 82.06 425 THR A O 1
ATOM 3327 N N . LYS A 1 426 ? 5.621 -12.963 -18.693 1.00 84.31 426 LYS A N 1
ATOM 3328 C CA . LYS A 1 426 ? 4.306 -13.163 -18.077 1.00 84.31 426 LYS A CA 1
ATOM 3329 C C . LYS A 1 426 ? 4.429 -14.235 -17.001 1.00 84.31 426 LYS A C 1
ATOM 3331 O O . LYS A 1 426 ? 4.168 -15.406 -17.273 1.00 84.31 426 LYS A O 1
ATOM 3336 N N . ASP A 1 427 ? 4.817 -13.826 -15.799 1.00 77.94 427 ASP A N 1
ATOM 3337 C CA . ASP A 1 427 ? 4.958 -14.690 -14.624 1.00 77.94 427 ASP A CA 1
ATOM 3338 C C . ASP A 1 427 ? 3.607 -15.296 -14.217 1.00 77.94 427 ASP A C 1
ATOM 3340 O O . ASP A 1 427 ? 2.855 -14.750 -13.401 1.00 77.94 427 ASP A O 1
ATOM 3344 N N . LYS A 1 428 ? 3.246 -16.424 -14.831 1.00 76.06 428 LYS A N 1
ATOM 3345 C CA . LYS A 1 428 ? 2.022 -17.153 -14.493 1.00 76.06 428 LYS A CA 1
ATOM 3346 C C . LYS A 1 428 ? 2.160 -17.791 -13.114 1.00 76.06 428 LYS A C 1
ATOM 3348 O O . LYS A 1 428 ? 3.256 -18.093 -12.652 1.00 76.06 428 LYS A O 1
ATOM 3353 N N . ALA A 1 429 ? 1.028 -18.016 -12.452 1.00 60.00 429 ALA A N 1
ATOM 3354 C CA . ALA A 1 429 ? 1.013 -18.725 -11.181 1.00 60.00 429 ALA A CA 1
ATOM 3355 C C . ALA A 1 429 ? 1.624 -20.122 -11.370 1.00 60.00 429 ALA A C 1
ATOM 3357 O O . ALA A 1 429 ? 1.010 -20.986 -11.998 1.00 60.00 429 ALA A O 1
ATOM 3358 N N . ASN A 1 430 ? 2.808 -20.359 -10.802 1.00 47.12 430 ASN A N 1
ATOM 3359 C CA . ASN A 1 430 ? 3.299 -21.714 -10.599 1.00 47.12 430 ASN A CA 1
ATOM 3360 C C . ASN A 1 430 ? 2.344 -22.384 -9.606 1.00 47.12 430 ASN A C 1
ATOM 3362 O O . ASN A 1 430 ? 2.339 -22.071 -8.413 1.00 47.12 430 ASN A O 1
ATOM 3366 N N . VAL A 1 431 ? 1.484 -23.270 -10.110 1.00 36.69 431 VAL A N 1
ATOM 3367 C CA . VAL A 1 431 ? 0.754 -24.220 -9.270 1.00 36.69 431 VAL A CA 1
ATOM 3368 C C . VAL A 1 431 ? 1.795 -25.225 -8.792 1.00 36.69 431 VAL A C 1
ATOM 3370 O O . VAL A 1 431 ? 2.035 -26.235 -9.448 1.00 36.69 431 VAL A O 1
ATOM 3373 N N . GLU A 1 432 ? 2.482 -24.914 -7.695 1.00 28.75 432 GLU A N 1
ATOM 3374 C CA . GLU A 1 432 ? 3.324 -25.903 -7.029 1.00 28.75 432 GLU A CA 1
ATOM 3375 C C . GLU A 1 432 ? 2.440 -27.095 -6.625 1.00 28.75 432 GLU A C 1
ATOM 3377 O O . GLU A 1 432 ? 1.402 -26.900 -5.975 1.00 28.75 432 GLU A O 1
ATOM 3382 N N . PRO A 1 433 ? 2.792 -28.331 -7.021 1.00 29.75 433 PRO A N 1
ATOM 3383 C CA . PRO A 1 433 ? 2.156 -29.518 -6.479 1.00 29.75 433 PRO A CA 1
ATOM 3384 C C . PRO A 1 433 ? 2.423 -29.543 -4.976 1.00 29.75 433 PRO A C 1
ATOM 3386 O O . PRO A 1 433 ? 3.555 -29.328 -4.556 1.00 29.75 433 PRO A O 1
ATOM 3389 N N . ASN A 1 434 ? 1.381 -29.803 -4.184 1.00 29.73 434 ASN A N 1
ATOM 3390 C CA . ASN A 1 434 ? 1.463 -29.931 -2.732 1.00 29.73 434 ASN A CA 1
ATOM 3391 C C . ASN A 1 434 ? 2.746 -30.644 -2.282 1.00 29.73 434 ASN A C 1
ATOM 3393 O O . ASN A 1 434 ? 2.971 -31.810 -2.615 1.00 29.73 434 ASN A O 1
ATOM 3397 N N . ASP A 1 435 ? 3.514 -29.916 -1.481 1.00 28.52 435 ASP A N 1
ATOM 3398 C CA . ASP A 1 435 ? 4.659 -30.362 -0.709 1.00 28.52 435 ASP A CA 1
ATOM 3399 C C . ASP A 1 435 ? 4.321 -31.666 0.039 1.00 28.52 435 ASP A C 1
ATOM 3401 O O . ASP A 1 435 ? 3.527 -31.692 0.987 1.00 28.52 435 ASP A O 1
ATOM 3405 N N . LYS A 1 436 ? 4.876 -32.783 -0.441 1.00 29.47 436 LYS A N 1
ATOM 3406 C CA . LYS A 1 436 ? 5.062 -33.980 0.374 1.00 29.47 436 LYS A CA 1
ATOM 3407 C C . LYS A 1 436 ? 6.497 -33.939 0.857 1.00 29.47 436 LYS A C 1
ATOM 3409 O O . LYS A 1 436 ? 7.420 -34.267 0.117 1.00 29.47 436 LYS A O 1
ATOM 3414 N N . SER A 1 437 ? 6.640 -33.609 2.130 1.00 29.36 437 SER A N 1
ATOM 3415 C CA . SER A 1 437 ? 7.825 -33.923 2.903 1.00 29.36 437 SER A CA 1
ATOM 3416 C C . SER A 1 437 ? 8.226 -35.389 2.701 1.00 29.36 437 SER A C 1
ATOM 3418 O O . SER A 1 437 ? 7.414 -36.300 2.891 1.00 29.36 437 SER A O 1
ATOM 3420 N N . LYS A 1 438 ? 9.492 -35.621 2.345 1.00 28.67 438 LYS A N 1
ATOM 3421 C CA . LYS A 1 438 ? 10.328 -36.651 2.972 1.00 28.67 438 LYS A CA 1
ATOM 3422 C C . LYS A 1 438 ? 11.798 -36.487 2.601 1.00 28.67 438 LYS A C 1
ATOM 3424 O O . LYS A 1 438 ? 12.167 -36.185 1.474 1.00 28.67 438 LYS A O 1
ATOM 3429 N N . ASP A 1 439 ? 12.580 -36.679 3.644 1.00 26.78 439 ASP A N 1
ATOM 3430 C CA . ASP A 1 439 ? 13.999 -36.441 3.814 1.00 26.78 439 ASP A CA 1
ATOM 3431 C C . ASP A 1 439 ? 14.859 -37.597 3.249 1.00 26.78 439 ASP A C 1
ATOM 3433 O O . ASP A 1 439 ? 14.438 -38.754 3.291 1.00 26.78 439 ASP A O 1
ATOM 3437 N N . LYS A 1 440 ? 16.094 -37.244 2.859 1.00 26.94 440 LYS A N 1
ATOM 3438 C CA . LYS A 1 440 ? 17.355 -38.029 2.809 1.00 26.94 440 LYS A CA 1
ATOM 3439 C C . LYS A 1 440 ? 17.671 -39.075 1.707 1.00 26.94 440 LYS A C 1
ATOM 3441 O O . LYS A 1 440 ? 17.192 -40.200 1.700 1.00 26.94 440 LYS A O 1
ATOM 3446 N N . SER A 1 441 ? 18.700 -38.676 0.939 1.00 25.08 441 SER A N 1
ATOM 3447 C CA . SER A 1 441 ? 20.011 -39.320 0.667 1.00 25.08 441 SER A CA 1
ATOM 3448 C C . SER A 1 441 ? 20.189 -40.515 -0.293 1.00 25.08 441 SER A C 1
ATOM 3450 O O . SER A 1 441 ? 19.680 -41.604 -0.060 1.00 25.08 441 SER A O 1
ATOM 3452 N N . ASN A 1 442 ? 21.154 -40.279 -1.200 1.00 23.92 442 ASN A N 1
ATOM 3453 C CA . ASN A 1 442 ? 22.169 -41.155 -1.816 1.00 23.92 442 ASN A CA 1
ATOM 3454 C C . ASN A 1 442 ? 21.852 -42.026 -3.051 1.00 23.92 442 ASN A C 1
ATOM 3456 O O . ASN A 1 442 ? 21.376 -43.147 -2.954 1.00 23.92 442 ASN A O 1
ATOM 3460 N N . ASP A 1 443 ? 22.339 -41.490 -4.178 1.00 24.36 443 ASP A N 1
ATOM 3461 C CA . ASP A 1 443 ? 23.406 -42.019 -5.051 1.00 24.36 443 ASP A CA 1
ATOM 3462 C C . ASP A 1 443 ? 23.120 -43.117 -6.105 1.00 24.36 443 ASP A C 1
ATOM 3464 O O . ASP A 1 443 ? 22.522 -44.161 -5.865 1.00 24.36 443 ASP A O 1
ATOM 3468 N N . LYS A 1 444 ? 23.757 -42.850 -7.252 1.00 24.67 444 LYS A N 1
ATOM 3469 C CA . LYS A 1 444 ? 24.109 -43.650 -8.433 1.00 24.67 444 LYS A CA 1
ATOM 3470 C C . LYS A 1 444 ? 23.155 -43.782 -9.620 1.00 24.67 444 LYS A C 1
ATOM 3472 O O . LYS A 1 444 ? 21.970 -44.080 -9.557 1.00 24.67 444 LYS A O 1
ATOM 3477 N N . SER A 1 445 ? 23.823 -43.552 -10.744 1.00 24.33 445 SER A N 1
ATOM 3478 C CA . SER A 1 445 ? 23.433 -43.492 -12.139 1.00 24.33 445 SER A CA 1
ATOM 3479 C C . SER A 1 445 ? 22.940 -44.817 -12.722 1.00 24.33 445 SER A C 1
ATOM 3481 O O . SER A 1 445 ? 23.462 -45.881 -12.395 1.00 24.33 445 SER A O 1
ATOM 3483 N N . LYS A 1 446 ? 22.032 -44.719 -13.706 1.00 24.81 446 LYS A N 1
ATOM 3484 C CA . LYS A 1 446 ? 22.162 -45.364 -15.027 1.00 24.81 446 LYS A CA 1
ATOM 3485 C C . LYS A 1 446 ? 21.050 -44.928 -15.994 1.00 24.81 446 LYS A C 1
ATOM 3487 O O . LYS A 1 446 ? 19.871 -45.112 -15.737 1.00 24.81 446 LYS A O 1
ATOM 3492 N N . ASP A 1 447 ? 21.513 -44.325 -17.082 1.00 23.45 447 ASP A N 1
ATOM 3493 C CA . ASP A 1 447 ? 21.110 -44.436 -18.488 1.00 23.45 447 ASP A CA 1
ATOM 3494 C C . ASP A 1 447 ? 19.694 -44.878 -18.932 1.00 23.45 447 ASP A C 1
ATOM 3496 O O . ASP A 1 447 ? 19.227 -45.977 -18.654 1.00 23.45 447 ASP A O 1
ATOM 3500 N N . LYS A 1 448 ? 19.208 -44.059 -19.881 1.00 24.48 448 LYS A N 1
ATOM 3501 C CA . LYS A 1 448 ? 18.533 -44.369 -21.160 1.00 24.48 448 LYS A CA 1
ATOM 3502 C C . LYS A 1 448 ? 17.036 -44.727 -21.224 1.00 24.48 448 LYS A C 1
ATOM 3504 O O . LYS A 1 448 ? 16.587 -45.808 -20.868 1.00 24.48 448 LYS A O 1
ATOM 3509 N N . SER A 1 449 ? 16.396 -43.881 -22.040 1.00 22.53 449 SER A N 1
ATOM 3510 C CA . SER A 1 449 ? 15.449 -44.170 -23.133 1.00 22.53 449 SER A CA 1
ATOM 3511 C C . SER A 1 449 ? 13.952 -43.932 -22.894 1.00 22.53 449 SER A C 1
ATOM 3513 O O . SER A 1 449 ? 13.369 -44.414 -21.936 1.00 22.53 449 SER A O 1
ATOM 3515 N N . ASN A 1 450 ? 13.394 -43.189 -23.864 1.00 24.17 450 ASN A N 1
ATOM 3516 C CA . ASN A 1 450 ? 12.025 -43.162 -24.390 1.00 24.17 450 ASN A CA 1
ATOM 3517 C C . ASN A 1 450 ? 10.849 -43.016 -23.410 1.00 24.17 450 ASN A C 1
ATOM 3519 O O . ASN A 1 450 ? 10.562 -43.933 -22.661 1.00 24.17 450 ASN A O 1
ATOM 3523 N N . ASP A 1 451 ? 10.028 -41.971 -23.593 1.00 26.66 451 ASP A N 1
ATOM 3524 C CA . ASP A 1 451 ? 8.687 -42.221 -24.144 1.00 26.66 451 ASP A CA 1
ATOM 3525 C C . ASP A 1 451 ? 8.007 -40.958 -24.717 1.00 26.66 451 ASP A C 1
ATOM 3527 O O . ASP A 1 451 ? 7.847 -39.930 -24.053 1.00 26.66 451 ASP A O 1
ATOM 3531 N N . LYS A 1 452 ? 7.569 -41.074 -25.974 1.00 30.58 452 LYS A N 1
ATOM 3532 C CA . LYS A 1 452 ? 6.616 -40.191 -26.651 1.00 30.58 452 LYS A CA 1
ATOM 3533 C C . LYS A 1 452 ? 5.215 -40.759 -26.391 1.00 30.58 452 LYS A C 1
ATOM 3535 O O . LYS A 1 452 ? 4.707 -41.507 -27.217 1.00 30.58 452 LYS A O 1
ATOM 3540 N N . SER A 1 453 ? 4.547 -40.391 -25.297 1.00 31.67 453 SER A N 1
ATOM 3541 C CA . SER A 1 453 ? 3.151 -40.824 -25.092 1.00 31.67 453 SER A CA 1
ATOM 3542 C C . SER A 1 453 ? 2.334 -39.902 -24.171 1.00 31.67 453 SER A C 1
ATOM 3544 O O . SER A 1 453 ? 1.831 -40.299 -23.127 1.00 31.67 453 SER A O 1
ATOM 3546 N N . LYS A 1 454 ? 2.133 -38.628 -24.546 1.00 29.83 454 LYS A N 1
ATOM 3547 C CA . LYS A 1 454 ? 1.180 -37.756 -23.812 1.00 29.83 454 LYS A CA 1
ATOM 3548 C C . LYS A 1 454 ? 0.189 -36.950 -24.648 1.00 29.83 454 LYS A C 1
ATOM 3550 O O . LYS A 1 454 ? -0.556 -36.158 -24.076 1.00 29.83 454 LYS A O 1
ATOM 3555 N N . ASP A 1 455 ? 0.103 -37.203 -25.955 1.00 34.66 455 ASP A N 1
ATOM 3556 C CA . ASP A 1 455 ? -0.749 -36.403 -26.853 1.00 34.66 455 ASP A CA 1
ATOM 3557 C C . ASP A 1 455 ? -2.042 -37.108 -27.327 1.00 34.66 455 ASP A C 1
ATOM 3559 O O . ASP A 1 455 ? -2.964 -36.468 -27.824 1.00 34.66 455 ASP A O 1
ATOM 3563 N N . ASN A 1 456 ? -2.198 -38.420 -27.095 1.00 31.39 456 ASN A N 1
ATOM 3564 C CA . ASN A 1 456 ? -3.358 -39.167 -27.613 1.00 31.39 456 ASN A CA 1
ATOM 3565 C C . ASN A 1 456 ? -4.558 -39.312 -26.655 1.00 31.39 456 ASN A C 1
ATOM 3567 O O . ASN A 1 456 ? -5.653 -39.614 -27.128 1.00 31.39 456 ASN A O 1
ATOM 3571 N N . SER A 1 457 ? -4.440 -39.052 -25.343 1.00 33.97 457 SER A N 1
ATOM 3572 C CA . SER A 1 457 ? -5.593 -39.236 -24.429 1.00 33.97 457 SER A CA 1
ATOM 3573 C C . SER A 1 457 ? -6.533 -38.023 -24.341 1.00 33.97 457 SER A C 1
ATOM 3575 O O . SER A 1 457 ? -7.727 -38.187 -24.086 1.00 33.97 457 SER A O 1
ATOM 3577 N N . LYS A 1 458 ? -6.050 -36.804 -24.638 1.00 35.88 458 LYS A N 1
ATOM 3578 C CA . LYS A 1 458 ? -6.882 -35.582 -24.633 1.00 35.88 458 LYS A CA 1
ATOM 3579 C C . LYS A 1 458 ? -7.862 -35.510 -25.809 1.00 35.88 458 LYS A C 1
ATOM 3581 O O . LYS A 1 458 ? -8.961 -34.982 -25.650 1.00 35.88 458 LYS A O 1
ATOM 3586 N N . ASN A 1 459 ? -7.510 -36.086 -26.959 1.00 38.47 459 ASN A N 1
ATOM 3587 C CA . ASN A 1 459 ? -8.367 -36.069 -28.149 1.00 38.47 459 ASN A CA 1
ATOM 3588 C C . ASN A 1 459 ? -9.502 -37.106 -28.111 1.00 38.47 459 ASN A C 1
ATOM 3590 O O . ASN A 1 459 ? -10.526 -36.906 -28.761 1.00 38.47 459 ASN A O 1
ATOM 3594 N N . MET A 1 460 ? -9.374 -38.174 -27.318 1.00 31.47 460 MET A N 1
ATOM 3595 C CA . MET A 1 460 ? -10.433 -39.177 -27.163 1.00 31.47 460 MET A CA 1
ATOM 3596 C C . MET A 1 460 ? -11.504 -38.739 -26.148 1.00 31.47 460 MET A C 1
ATOM 3598 O O . MET A 1 460 ? -12.690 -38.981 -26.364 1.00 31.47 460 MET A O 1
ATOM 3602 N N . TYR A 1 461 ? -11.119 -38.001 -25.098 1.00 34.69 461 TYR A N 1
ATOM 3603 C CA . TYR A 1 461 ? -12.045 -37.531 -24.057 1.00 34.69 461 TYR A CA 1
ATOM 3604 C C . TYR A 1 461 ? -13.024 -36.451 -24.564 1.00 34.69 461 TYR A C 1
ATOM 3606 O O . TYR A 1 461 ? -14.209 -36.470 -24.234 1.00 34.69 461 TYR A O 1
ATOM 3614 N N . ASN A 1 462 ? -12.566 -35.559 -25.451 1.00 41.06 462 ASN A N 1
ATOM 3615 C CA . ASN A 1 462 ? -13.408 -34.506 -26.037 1.00 41.06 462 ASN A CA 1
ATOM 3616 C C . ASN A 1 462 ? -14.364 -35.010 -27.131 1.00 41.06 462 ASN A C 1
ATOM 3618 O O . ASN A 1 462 ? -15.361 -34.352 -27.423 1.00 41.06 462 ASN A O 1
ATOM 3622 N N . LYS A 1 463 ? -14.099 -36.181 -27.723 1.00 41.25 463 LYS A N 1
ATOM 3623 C CA . LYS A 1 463 ? -14.937 -36.755 -28.789 1.00 41.25 463 LYS A CA 1
ATOM 3624 C C . LYS A 1 463 ? -16.130 -37.552 -28.246 1.00 41.25 463 LYS A C 1
ATOM 3626 O O . LYS A 1 463 ? -17.125 -37.702 -28.947 1.00 41.25 463 LYS A O 1
ATOM 3631 N N . ILE A 1 464 ? -16.050 -38.020 -26.997 1.00 40.97 464 ILE A N 1
ATOM 3632 C CA . ILE A 1 464 ? -17.079 -38.858 -26.358 1.00 40.97 464 ILE A CA 1
ATOM 3633 C C . ILE A 1 464 ? -18.099 -38.011 -25.568 1.00 40.97 464 ILE A C 1
ATOM 3635 O O . ILE A 1 464 ? -19.283 -38.337 -25.574 1.00 40.97 464 ILE A O 1
ATOM 3639 N N . LEU A 1 465 ? -17.706 -36.871 -24.978 1.00 42.38 465 LEU A N 1
ATOM 3640 C CA . LEU A 1 465 ? -18.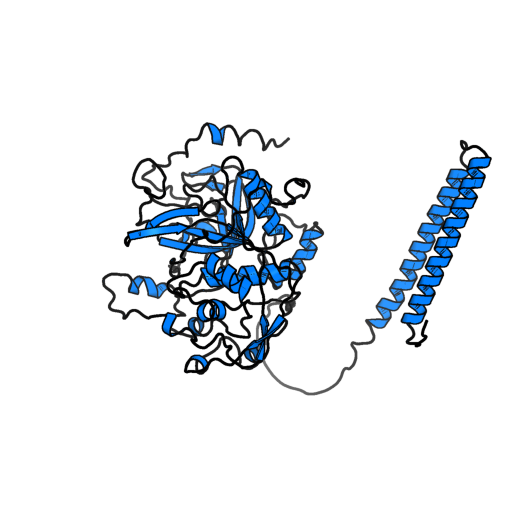643 -36.017 -24.223 1.00 42.38 465 LEU A CA 1
ATOM 3641 C C . LEU A 1 465 ? -19.657 -35.243 -25.091 1.00 42.38 465 LEU A C 1
ATOM 3643 O O . LEU A 1 465 ? -20.746 -34.928 -24.612 1.00 42.38 465 LEU A O 1
ATOM 3647 N N . GLY A 1 466 ? -19.336 -34.945 -26.354 1.00 46.75 466 GLY A N 1
ATOM 3648 C CA . GLY A 1 466 ? -20.235 -34.191 -27.242 1.00 46.75 466 GLY A CA 1
ATOM 3649 C C . GLY A 1 466 ? -21.466 -34.981 -27.707 1.00 46.75 466 GLY A C 1
ATOM 3650 O O . GLY A 1 466 ? -22.530 -34.401 -27.900 1.00 46.75 466 GLY A O 1
ATOM 3651 N N . SER A 1 467 ? -21.338 -36.304 -27.840 1.00 51.56 467 SER A N 1
ATOM 3652 C CA . SER A 1 467 ? -22.420 -37.191 -28.295 1.00 51.56 467 SER A CA 1
ATOM 3653 C C . SER A 1 467 ? -23.479 -37.414 -27.206 1.00 51.56 467 SER A C 1
ATOM 3655 O O . SER A 1 467 ? -24.677 -37.320 -27.467 1.00 51.56 467 SER A O 1
ATOM 3657 N N . SER A 1 468 ? -23.042 -37.624 -25.960 1.00 54.16 468 SER A N 1
ATOM 3658 C CA . SER A 1 468 ? -23.938 -37.967 -24.848 1.00 54.16 468 SER A CA 1
ATOM 3659 C C . SER A 1 468 ? -24.707 -36.769 -24.285 1.00 54.16 468 SER A C 1
ATOM 3661 O O . SER A 1 468 ? -25.840 -36.921 -23.844 1.00 54.16 468 SER A O 1
ATOM 3663 N N . LEU A 1 469 ? -24.136 -35.559 -24.312 1.00 61.94 469 LEU A N 1
ATOM 3664 C CA . LEU A 1 469 ? -24.850 -34.355 -23.862 1.00 61.94 469 LEU A CA 1
ATOM 3665 C C . LEU A 1 469 ? -25.958 -33.949 -24.852 1.00 61.94 469 LEU A C 1
ATOM 3667 O O . LEU A 1 469 ? -26.999 -33.431 -24.451 1.00 61.94 469 LEU A O 1
ATOM 3671 N N . PHE A 1 470 ? -25.755 -34.228 -26.141 1.00 62.78 470 PHE A N 1
ATOM 3672 C CA . PHE A 1 470 ? -26.706 -33.922 -27.208 1.00 62.78 470 PHE A CA 1
ATOM 3673 C C . PHE A 1 470 ? -27.962 -34.799 -27.148 1.00 62.78 470 PHE A C 1
ATOM 3675 O O . PHE A 1 470 ? -29.075 -34.275 -27.207 1.00 62.78 470 PHE A O 1
ATOM 3682 N N . THR A 1 471 ? -27.803 -36.113 -26.960 1.00 65.88 471 THR A N 1
ATOM 3683 C CA . THR A 1 471 ? -28.939 -37.029 -26.769 1.00 65.88 471 THR A CA 1
ATOM 3684 C C . THR A 1 471 ? -29.759 -36.653 -25.541 1.00 65.88 471 THR A C 1
ATOM 3686 O O . THR A 1 471 ? -30.983 -36.675 -25.611 1.00 65.88 471 THR A O 1
ATOM 3689 N N . ILE A 1 472 ? -29.114 -36.211 -24.457 1.00 70.50 472 ILE A N 1
ATOM 3690 C CA . ILE A 1 472 ? -29.807 -35.758 -23.242 1.00 70.50 472 ILE A CA 1
ATOM 3691 C C . ILE A 1 472 ? -30.640 -34.493 -23.502 1.00 70.50 472 ILE A C 1
ATOM 3693 O O . ILE A 1 472 ? -31.802 -34.439 -23.099 1.00 70.50 472 ILE A O 1
ATOM 3697 N N . ILE A 1 473 ? -30.092 -33.487 -24.196 1.00 72.12 473 ILE A N 1
ATOM 3698 C CA . ILE A 1 473 ? -30.823 -32.243 -24.504 1.00 72.12 473 ILE A CA 1
ATOM 3699 C C . ILE A 1 473 ? -31.998 -32.517 -25.450 1.00 72.12 473 ILE A C 1
ATOM 3701 O O . ILE A 1 473 ? -33.096 -32.006 -25.228 1.00 72.12 473 ILE A O 1
ATOM 3705 N N . PHE A 1 474 ? -31.800 -33.354 -26.472 1.00 74.12 474 PHE A N 1
ATOM 3706 C CA . PHE A 1 474 ? -32.872 -33.733 -27.393 1.00 74.12 474 PHE A CA 1
ATOM 3707 C C . PHE A 1 474 ? -34.002 -34.477 -26.669 1.00 74.12 474 PHE A C 1
ATOM 3709 O O . PHE A 1 474 ? -35.175 -34.168 -26.867 1.00 74.12 474 PHE A O 1
ATOM 3716 N N . PHE A 1 475 ? -33.655 -35.400 -25.767 1.00 73.50 475 PHE A N 1
ATOM 3717 C CA . PHE A 1 475 ? -34.632 -36.147 -24.977 1.00 73.50 475 PHE A CA 1
ATOM 3718 C C . PHE A 1 475 ? -35.401 -35.239 -24.003 1.00 73.50 475 PHE A C 1
ATOM 3720 O O . PHE A 1 475 ? -36.616 -35.362 -23.882 1.00 73.50 475 PHE A O 1
ATOM 3727 N N . MET A 1 476 ? -34.728 -34.268 -23.373 1.00 74.25 476 MET A N 1
ATOM 3728 C CA . MET A 1 476 ? -35.362 -33.253 -22.517 1.00 74.25 476 MET A CA 1
ATOM 3729 C C . MET A 1 476 ? -36.369 -32.390 -23.290 1.00 74.25 476 MET A C 1
ATOM 3731 O O . MET A 1 476 ? -37.496 -32.203 -22.836 1.00 74.25 476 MET A O 1
ATOM 3735 N N . LEU A 1 477 ? -35.998 -31.900 -24.478 1.00 77.12 477 LEU A N 1
ATOM 3736 C CA . LEU A 1 477 ? -36.895 -31.102 -25.323 1.00 77.12 477 LEU A CA 1
ATOM 3737 C C . LEU A 1 477 ? -38.083 -31.923 -25.838 1.00 77.12 477 LEU A C 1
ATOM 3739 O O . LEU A 1 477 ? -39.203 -31.414 -25.886 1.00 77.12 477 LEU A O 1
ATOM 3743 N N . PHE A 1 478 ? -37.863 -33.198 -26.165 1.00 79.62 478 PHE A N 1
ATOM 3744 C CA . PHE A 1 478 ? -38.929 -34.113 -26.565 1.00 79.62 478 PHE A CA 1
ATOM 3745 C C . PHE A 1 478 ? -39.917 -34.380 -25.422 1.00 79.62 478 PHE A C 1
ATOM 3747 O O . PHE A 1 478 ? -41.126 -34.311 -25.632 1.00 79.62 478 PHE A O 1
ATOM 3754 N N . ILE A 1 479 ? -39.428 -34.598 -24.195 1.00 76.50 479 ILE A N 1
ATOM 3755 C CA . ILE A 1 479 ? -40.287 -34.765 -23.014 1.00 76.50 479 ILE A CA 1
ATOM 3756 C C . ILE A 1 479 ? -41.134 -33.511 -22.781 1.00 76.50 479 ILE A C 1
ATOM 3758 O O . ILE A 1 479 ? -42.341 -33.629 -22.576 1.00 76.50 479 ILE A O 1
ATOM 3762 N N . ILE A 1 480 ? -40.539 -32.314 -22.863 1.00 76.94 480 ILE A N 1
ATOM 3763 C CA . ILE A 1 480 ? -41.276 -31.049 -22.715 1.00 76.94 480 ILE A CA 1
ATOM 3764 C C . ILE A 1 480 ? -42.365 -30.934 -23.788 1.00 76.94 480 ILE A C 1
ATOM 3766 O O . ILE A 1 480 ? -43.503 -30.591 -23.471 1.00 76.94 480 ILE A O 1
ATOM 3770 N N . PHE A 1 481 ? -42.054 -31.274 -25.040 1.00 77.38 481 PHE A N 1
ATOM 3771 C CA . PHE A 1 481 ? -43.019 -31.243 -26.138 1.00 77.38 481 PHE A CA 1
ATOM 3772 C C . PHE A 1 481 ? -44.201 -32.201 -25.908 1.00 77.38 481 PHE A C 1
ATOM 3774 O O . PHE A 1 481 ? -45.360 -31.797 -26.032 1.00 77.38 481 PHE A O 1
ATOM 3781 N N . VAL A 1 482 ? -43.930 -33.441 -25.487 1.00 76.94 482 VAL A N 1
ATOM 3782 C CA . VAL A 1 482 ? -44.971 -34.429 -25.150 1.00 76.94 482 VAL A CA 1
ATOM 3783 C C . VAL A 1 482 ? -45.817 -33.962 -23.963 1.00 76.94 482 VAL A C 1
ATOM 3785 O O . VAL A 1 482 ? -47.041 -34.121 -23.976 1.00 76.94 482 VAL A O 1
ATOM 3788 N N . PHE A 1 483 ? -45.197 -33.338 -22.958 1.00 74.81 483 PHE A N 1
ATOM 3789 C CA . PHE A 1 483 ? -45.900 -32.814 -21.787 1.00 74.81 483 PHE A CA 1
ATOM 3790 C C . PHE A 1 483 ? -46.840 -31.660 -22.158 1.00 74.81 483 PHE A C 1
ATOM 3792 O O . PHE A 1 483 ? -47.980 -31.621 -21.701 1.00 74.81 483 PHE A O 1
ATOM 3799 N N . VAL A 1 484 ? -46.407 -30.763 -23.050 1.00 72.94 484 VAL A N 1
ATOM 3800 C CA . VAL A 1 484 ? -47.230 -29.647 -23.542 1.00 72.94 484 VAL A CA 1
ATOM 3801 C C . VAL A 1 484 ? -48.416 -30.153 -24.370 1.00 72.94 484 VAL A C 1
ATOM 3803 O O . VAL A 1 484 ? -49.539 -29.701 -24.150 1.00 72.94 484 VAL A O 1
ATOM 3806 N N . ILE A 1 485 ? -48.225 -31.142 -25.251 1.00 70.44 485 ILE A N 1
ATOM 3807 C CA . ILE A 1 485 ? -49.331 -31.765 -26.007 1.00 70.44 485 ILE A CA 1
ATOM 3808 C C . ILE A 1 485 ? -50.321 -32.478 -25.074 1.00 70.44 485 ILE A C 1
ATOM 3810 O O . ILE A 1 485 ? -51.542 -32.361 -25.240 1.00 70.44 485 ILE A O 1
ATOM 3814 N N . SER A 1 486 ? -49.811 -33.182 -24.063 1.00 68.56 486 SER A N 1
ATOM 3815 C CA . SER A 1 486 ? -50.641 -33.866 -23.064 1.00 68.56 486 SER A CA 1
ATOM 3816 C C . SER A 1 486 ? -51.453 -32.863 -22.239 1.00 68.56 486 SER A C 1
ATOM 3818 O O . SER A 1 486 ? -52.649 -33.057 -22.024 1.00 68.56 486 SER A O 1
ATOM 3820 N N . PHE A 1 487 ? -50.847 -31.732 -21.866 1.00 66.88 487 PHE A N 1
ATOM 3821 C CA . PHE A 1 487 ? -51.522 -30.636 -21.171 1.00 66.88 487 PHE A CA 1
ATOM 3822 C C . PHE A 1 487 ? -52.585 -29.955 -22.046 1.00 66.88 487 PHE A C 1
ATOM 3824 O O . PHE A 1 487 ? -53.683 -29.662 -21.579 1.00 66.88 487 PHE A O 1
ATOM 3831 N N . MET A 1 488 ? -52.329 -29.779 -23.346 1.00 63.41 488 MET A N 1
ATOM 3832 C CA . MET A 1 488 ? -53.319 -29.245 -24.293 1.00 63.41 488 MET A CA 1
ATOM 3833 C C . MET A 1 488 ? -54.507 -30.191 -24.537 1.00 63.41 488 MET A C 1
ATOM 3835 O O . MET A 1 488 ? -55.583 -29.745 -24.955 1.00 63.41 488 MET A O 1
ATOM 3839 N N . SER A 1 489 ? -54.346 -31.482 -24.245 1.00 62.47 489 SER A N 1
ATOM 3840 C CA . SER A 1 489 ? -55.422 -32.480 -24.287 1.00 62.47 489 SER A CA 1
ATOM 3841 C C . SER A 1 489 ? -56.305 -32.453 -23.030 1.00 62.47 489 SER A C 1
ATOM 3843 O O . SER A 1 489 ? -57.428 -32.958 -23.066 1.00 62.47 489 SER A O 1
ATOM 3845 N N . ALA A 1 490 ? -55.874 -31.783 -21.953 1.00 59.97 490 ALA A N 1
ATOM 3846 C CA . ALA A 1 490 ? -56.698 -31.551 -20.771 1.00 59.97 490 ALA A CA 1
ATOM 3847 C C . ALA A 1 490 ? -57.839 -30.547 -21.064 1.00 59.97 490 ALA A C 1
ATOM 3849 O O . ALA A 1 490 ? -57.745 -29.649 -21.915 1.00 59.97 490 ALA A O 1
ATOM 3850 N N . LYS A 1 491 ? -58.990 -30.764 -20.418 1.00 57.66 491 LYS A N 1
ATOM 3851 C CA . LYS A 1 491 ? -60.248 -30.043 -20.674 1.00 57.66 491 LYS A CA 1
ATOM 3852 C C . LYS A 1 491 ? -60.138 -28.584 -20.206 1.00 57.66 491 LYS A C 1
ATOM 3854 O O . LYS A 1 491 ? -59.762 -28.347 -19.066 1.00 57.66 491 LYS A O 1
ATOM 3859 N N . GLY A 1 492 ? -60.488 -27.625 -21.073 1.00 65.94 492 GLY A N 1
ATOM 3860 C CA . GLY A 1 492 ? -60.610 -26.210 -20.679 1.00 65.94 492 GLY A CA 1
ATOM 3861 C C . GLY A 1 492 ? -60.350 -25.150 -21.759 1.00 65.94 492 GLY A C 1
ATOM 3862 O O . GLY A 1 492 ? -60.798 -24.024 -21.592 1.00 65.94 492 GLY A O 1
ATOM 3863 N N . LEU A 1 493 ? -59.675 -25.467 -22.875 1.00 66.44 493 LEU A N 1
ATOM 3864 C CA . LEU A 1 493 ? -59.433 -24.492 -23.960 1.00 66.44 493 LEU A CA 1
ATOM 3865 C C . LEU A 1 493 ? -60.403 -24.650 -25.145 1.00 66.44 493 LEU A C 1
ATOM 3867 O O . LEU A 1 493 ? -60.665 -25.767 -25.598 1.00 66.44 493 LEU A O 1
ATOM 3871 N N . ASN A 1 494 ? -60.851 -23.520 -25.703 1.00 75.12 494 ASN A N 1
ATOM 3872 C CA . ASN A 1 494 ? -61.672 -23.457 -26.917 1.00 75.12 494 ASN A CA 1
ATOM 3873 C C . ASN A 1 494 ? -60.945 -24.061 -28.136 1.00 75.12 494 ASN A C 1
ATOM 3875 O O . ASN A 1 494 ? -59.761 -23.804 -28.364 1.00 75.12 494 ASN A O 1
ATOM 3879 N N . LYS A 1 495 ? -61.675 -24.836 -28.953 1.00 73.44 495 LYS A N 1
ATOM 3880 C CA . LYS A 1 495 ? -61.167 -25.574 -30.131 1.00 73.44 495 LYS A CA 1
ATOM 3881 C C . LYS A 1 495 ? -60.281 -24.745 -31.089 1.00 73.44 495 LYS A C 1
ATOM 3883 O O . LYS A 1 495 ? -59.211 -25.247 -31.431 1.00 73.44 495 LYS A O 1
ATOM 3888 N N . PRO A 1 496 ? -60.630 -23.501 -31.483 1.00 74.88 496 PRO A N 1
ATOM 3889 C CA . PRO A 1 496 ? -59.762 -22.698 -32.352 1.00 74.88 496 PRO A CA 1
ATOM 3890 C C . PRO A 1 496 ? -58.433 -22.318 -31.684 1.00 74.88 496 PRO A C 1
ATOM 3892 O O . PRO A 1 496 ? -57.391 -22.368 -32.328 1.00 74.88 496 PRO A O 1
ATOM 3895 N N . VAL A 1 497 ? -58.432 -22.033 -30.376 1.00 71.38 497 VAL A N 1
ATOM 3896 C CA . VAL A 1 497 ? -57.210 -21.689 -29.629 1.00 71.38 497 VAL A CA 1
ATOM 3897 C C . VAL A 1 497 ? -56.268 -22.889 -29.547 1.00 71.38 497 VAL A C 1
ATOM 3899 O O . VAL A 1 497 ? -55.063 -22.734 -29.727 1.00 71.38 497 VAL A O 1
ATOM 3902 N N . LYS A 1 498 ? -56.805 -24.102 -29.351 1.00 71.19 498 LYS A N 1
ATOM 3903 C CA . LYS A 1 498 ? -56.001 -25.335 -29.360 1.00 71.19 498 LYS A CA 1
ATOM 3904 C C . LYS A 1 498 ? -55.317 -25.571 -30.711 1.00 71.19 498 LYS A C 1
ATOM 3906 O O . LYS A 1 498 ? -54.151 -25.956 -30.730 1.00 71.19 498 LYS A O 1
ATOM 3911 N N . ILE A 1 499 ? -56.017 -25.313 -31.819 1.00 75.25 499 ILE A N 1
ATOM 3912 C CA . ILE A 1 499 ? -55.464 -25.467 -33.172 1.00 75.25 499 ILE A CA 1
ATOM 3913 C C . ILE A 1 499 ? -54.345 -24.447 -33.410 1.00 75.25 499 ILE A C 1
ATOM 3915 O O . ILE A 1 499 ? -53.239 -24.838 -33.778 1.00 75.25 499 ILE A O 1
ATOM 3919 N N . THR A 1 500 ? -54.585 -23.162 -33.129 1.00 75.75 500 THR A N 1
ATOM 3920 C CA . THR A 1 500 ? -53.577 -22.109 -33.332 1.00 75.75 500 THR A CA 1
ATOM 3921 C C . THR A 1 500 ? -52.335 -22.333 -32.472 1.00 75.75 500 THR A C 1
ATOM 3923 O O . THR A 1 500 ? -51.216 -22.230 -32.968 1.00 75.75 500 THR A O 1
ATOM 3926 N N . LEU A 1 501 ? -52.503 -22.689 -31.194 1.00 72.50 501 LEU A N 1
ATOM 3927 C CA . LEU A 1 501 ? -51.374 -22.936 -30.296 1.00 72.50 501 LEU A CA 1
ATOM 3928 C C . LEU A 1 501 ? -50.573 -24.179 -30.728 1.00 72.50 501 LEU A C 1
ATOM 3930 O O . LEU A 1 501 ? -49.345 -24.157 -30.697 1.00 72.50 501 LEU A O 1
ATOM 3934 N N . GLY A 1 502 ? -51.262 -25.230 -31.191 1.00 78.38 502 GLY A N 1
ATOM 3935 C CA . GLY A 1 502 ? -50.639 -26.454 -31.700 1.00 78.38 502 GLY A CA 1
ATOM 3936 C C . GLY A 1 502 ? -49.810 -26.218 -32.963 1.00 78.38 502 GLY A C 1
ATOM 3937 O O . GLY A 1 502 ? -48.676 -26.692 -33.050 1.00 78.38 502 GLY A O 1
ATOM 3938 N N . ILE A 1 503 ? -50.327 -25.430 -33.911 1.00 79.25 503 ILE A N 1
ATOM 3939 C CA . ILE A 1 503 ? -49.591 -25.046 -35.125 1.00 79.25 503 ILE A CA 1
ATOM 3940 C C . ILE A 1 503 ? -48.350 -24.221 -34.757 1.00 79.25 503 ILE A C 1
ATOM 3942 O O . ILE A 1 503 ? -47.254 -24.550 -35.208 1.00 79.25 503 ILE A O 1
ATOM 3946 N N . THR A 1 504 ? -48.487 -23.211 -33.891 1.00 76.44 504 THR A N 1
ATOM 3947 C CA . THR A 1 504 ? -47.366 -22.353 -33.465 1.00 76.44 504 THR A CA 1
ATOM 3948 C C . THR A 1 504 ? -46.265 -23.147 -32.760 1.00 76.44 504 THR A C 1
ATOM 3950 O O . THR A 1 504 ? -45.086 -22.980 -33.072 1.00 76.44 504 THR A O 1
ATOM 3953 N N . LEU A 1 505 ? -46.627 -24.052 -31.846 1.00 74.50 505 LEU A N 1
ATOM 3954 C CA . LEU A 1 505 ? -45.666 -24.910 -31.143 1.00 74.50 505 LEU A CA 1
ATOM 3955 C C . LEU A 1 505 ? -44.964 -25.889 -32.091 1.00 74.50 505 LEU A C 1
ATOM 3957 O O . LEU A 1 505 ? -43.758 -26.098 -31.966 1.00 74.50 505 LEU A O 1
ATOM 3961 N N . THR A 1 506 ? -45.687 -26.439 -33.068 1.00 78.56 506 THR A N 1
ATOM 3962 C CA . THR A 1 506 ? -45.102 -27.319 -34.092 1.00 78.56 506 THR A CA 1
ATOM 3963 C C . THR A 1 506 ? -44.105 -26.555 -34.963 1.00 78.56 506 THR A C 1
ATOM 3965 O O . THR A 1 506 ? -42.998 -27.033 -35.200 1.00 78.56 506 THR A O 1
ATOM 3968 N N . LEU A 1 507 ? -44.446 -25.331 -35.376 1.00 78.88 507 LEU A N 1
ATOM 3969 C CA . LEU A 1 507 ? -43.547 -24.459 -36.136 1.00 78.88 507 LEU A CA 1
ATOM 3970 C C . LEU A 1 507 ? -42.277 -24.119 -35.350 1.00 78.88 507 LEU A C 1
ATOM 3972 O O . LEU A 1 507 ? -41.176 -24.237 -35.883 1.00 78.88 507 LEU A O 1
ATOM 3976 N N . LEU A 1 508 ? -42.409 -23.753 -34.072 1.00 76.50 508 LEU A N 1
ATOM 3977 C CA . LEU A 1 508 ? -41.263 -23.467 -33.204 1.00 76.50 508 LEU A CA 1
ATOM 3978 C C . LEU A 1 508 ? -40.362 -24.693 -33.015 1.00 76.50 508 LEU A C 1
ATOM 3980 O O . LEU A 1 508 ? -39.138 -24.554 -32.998 1.00 76.50 508 LEU A O 1
ATOM 3984 N N . PHE A 1 509 ? -40.942 -25.890 -32.909 1.00 79.06 509 PHE A N 1
ATOM 3985 C CA . PHE A 1 509 ? -40.183 -27.135 -32.817 1.00 79.06 509 PHE A CA 1
ATOM 3986 C C . PHE A 1 509 ? -39.387 -27.409 -34.103 1.00 79.06 509 PHE A C 1
ATOM 3988 O O . PHE A 1 509 ? -38.186 -27.670 -34.041 1.00 79.06 509 PHE A O 1
ATOM 3995 N N . VAL A 1 510 ? -40.016 -27.250 -35.272 1.00 80.44 510 VAL A N 1
ATOM 3996 C CA . VAL A 1 510 ? -39.354 -27.416 -36.578 1.00 80.44 510 VAL A CA 1
ATOM 3997 C C . VAL A 1 510 ? -38.236 -26.386 -36.780 1.00 80.44 510 VAL A C 1
ATOM 3999 O O . VAL A 1 510 ? -37.140 -26.752 -37.202 1.00 80.44 510 VAL A O 1
ATOM 4002 N N . ILE A 1 511 ? -38.457 -25.116 -36.419 1.00 79.62 511 ILE A N 1
ATOM 4003 C CA . ILE A 1 511 ? -37.428 -24.065 -36.500 1.00 79.62 511 ILE A CA 1
ATOM 4004 C C . ILE A 1 511 ? -36.223 -24.412 -35.619 1.00 79.62 511 ILE A C 1
ATOM 4006 O O . ILE A 1 511 ? -35.082 -24.285 -36.064 1.00 79.62 511 ILE A O 1
ATOM 4010 N N . ASN A 1 512 ? -36.456 -24.892 -34.393 1.00 75.81 512 ASN A N 1
ATOM 4011 C CA . ASN A 1 512 ? -35.371 -25.312 -33.508 1.00 75.81 512 ASN A CA 1
ATOM 4012 C C . ASN A 1 512 ? -34.578 -26.486 -34.095 1.00 75.81 512 ASN A C 1
ATOM 4014 O O . ASN A 1 512 ? -33.349 -26.448 -34.060 1.00 75.81 512 ASN A O 1
ATOM 4018 N N . ILE A 1 513 ? -35.244 -27.476 -34.704 1.00 79.25 513 ILE A N 1
ATOM 4019 C CA . ILE A 1 513 ? -34.559 -28.570 -35.411 1.00 79.25 513 ILE A CA 1
ATOM 4020 C C . ILE A 1 513 ? -33.666 -28.014 -36.526 1.00 79.25 513 ILE A C 1
ATOM 4022 O O . ILE A 1 513 ? -32.488 -28.356 -36.581 1.00 79.25 513 ILE A O 1
ATOM 4026 N N . ILE A 1 514 ? -34.178 -27.111 -37.366 1.00 78.44 514 ILE A N 1
ATOM 4027 C CA . ILE A 1 514 ? -33.416 -26.536 -38.487 1.00 78.44 514 ILE A CA 1
ATOM 4028 C C . ILE A 1 514 ? -32.190 -25.752 -37.993 1.00 78.44 514 ILE A C 1
ATOM 4030 O O . ILE A 1 514 ? -31.096 -25.902 -38.546 1.00 78.44 514 ILE A O 1
ATOM 4034 N N . LEU A 1 515 ? -32.344 -24.931 -36.948 1.00 76.44 515 LEU A N 1
ATOM 4035 C CA . LEU A 1 515 ? -31.242 -24.156 -36.369 1.00 76.44 515 LEU A CA 1
ATOM 4036 C C . LEU A 1 515 ? -30.162 -25.066 -35.774 1.00 76.44 515 LEU A C 1
ATOM 4038 O O . LEU A 1 515 ? -28.971 -24.832 -35.990 1.00 76.44 515 LEU A O 1
ATOM 4042 N N . ILE A 1 516 ? -30.571 -26.134 -35.085 1.00 74.81 516 ILE A N 1
ATOM 4043 C CA . ILE A 1 516 ? -29.656 -27.130 -34.523 1.00 74.81 516 ILE A CA 1
ATOM 4044 C C . ILE A 1 516 ? -28.938 -27.891 -35.645 1.00 74.81 516 ILE A C 1
ATOM 4046 O O . ILE A 1 516 ? -27.717 -28.029 -35.595 1.00 74.81 516 ILE A O 1
ATOM 4050 N N . SER A 1 517 ? -29.644 -28.319 -36.695 1.00 76.12 517 SER A N 1
ATOM 4051 C CA . SER A 1 517 ? -29.038 -28.975 -37.860 1.00 76.12 517 SER A CA 1
ATOM 4052 C C . SER A 1 517 ? -28.012 -28.077 -38.557 1.00 76.12 517 SER A C 1
ATOM 4054 O O . SER A 1 517 ? -26.913 -28.536 -38.869 1.00 76.12 517 SER A O 1
ATOM 4056 N N . ARG A 1 518 ? -28.307 -26.781 -38.737 1.00 76.12 518 ARG A N 1
ATOM 4057 C CA . ARG A 1 518 ? -27.339 -25.806 -39.272 1.00 76.12 518 ARG A CA 1
ATOM 4058 C C . ARG A 1 518 ? -26.113 -25.655 -38.376 1.00 76.12 518 ARG A C 1
ATOM 4060 O O . ARG A 1 518 ? -24.991 -25.649 -38.875 1.00 76.12 518 ARG A O 1
ATOM 4067 N N . TYR A 1 519 ? -26.307 -25.567 -37.064 1.00 75.12 519 TYR A N 1
ATOM 4068 C CA . TYR A 1 519 ? -25.202 -25.467 -36.113 1.00 75.12 519 TYR A CA 1
ATOM 4069 C C . TYR A 1 519 ? -24.302 -26.715 -36.135 1.00 75.12 519 TYR A C 1
ATOM 4071 O O . TYR A 1 519 ? -23.077 -26.596 -36.104 1.00 75.12 519 TYR A O 1
ATOM 4079 N N . LEU A 1 520 ? -24.891 -27.907 -36.274 1.00 68.31 520 LEU A N 1
ATOM 4080 C CA . LEU A 1 520 ? -24.153 -29.164 -36.418 1.00 68.31 520 LEU A CA 1
ATOM 4081 C C . LEU A 1 520 ? -23.351 -29.226 -37.720 1.00 68.31 520 LEU A C 1
ATOM 4083 O O . LEU A 1 520 ? -22.208 -29.677 -37.690 1.00 68.31 520 LEU A O 1
ATOM 4087 N N . ILE A 1 521 ? -23.895 -28.728 -38.835 1.00 73.31 521 ILE A N 1
ATOM 4088 C CA . ILE A 1 521 ? -23.150 -28.608 -40.099 1.00 73.31 521 ILE A CA 1
ATOM 4089 C C . ILE A 1 521 ? -21.940 -27.681 -39.910 1.00 73.31 521 ILE A C 1
ATOM 4091 O O . ILE A 1 521 ? -20.831 -28.045 -40.291 1.00 73.31 521 ILE A O 1
ATOM 4095 N N . ILE A 1 522 ? -22.107 -26.536 -39.238 1.00 71.38 522 ILE A N 1
ATOM 4096 C CA . ILE A 1 522 ? -21.005 -25.597 -38.955 1.00 71.38 522 ILE A CA 1
ATOM 4097 C C . ILE A 1 522 ? -19.924 -26.248 -38.080 1.00 71.38 522 ILE A C 1
ATOM 4099 O O . ILE A 1 522 ? -18.730 -26.094 -38.345 1.00 71.38 522 ILE A O 1
ATOM 4103 N N . LEU A 1 523 ? -20.313 -26.987 -37.038 1.00 66.44 523 LEU A N 1
ATOM 4104 C CA . LEU A 1 523 ? -19.365 -27.695 -36.176 1.00 66.44 523 LEU A CA 1
ATOM 4105 C C . LEU A 1 523 ? -18.657 -28.844 -36.905 1.00 66.44 523 LEU A C 1
ATOM 4107 O O . LEU A 1 523 ? -17.452 -29.025 -36.723 1.00 66.44 523 LEU A O 1
ATOM 4111 N N . TYR A 1 524 ? -19.371 -29.583 -37.758 1.00 65.50 524 TYR A N 1
ATOM 4112 C CA . TYR A 1 524 ? -18.791 -30.629 -38.600 1.00 65.50 524 TYR A CA 1
ATOM 4113 C C . TYR A 1 524 ? -17.766 -30.043 -39.583 1.00 65.50 524 TYR A C 1
ATOM 4115 O O . TYR A 1 524 ? -16.644 -30.549 -39.670 1.00 65.50 524 TYR A O 1
ATOM 4123 N N . CYS A 1 525 ? -18.095 -28.918 -40.228 1.00 62.53 525 CYS A N 1
ATOM 4124 C CA . CYS A 1 525 ? -17.182 -28.178 -41.102 1.00 62.53 525 CYS A CA 1
ATOM 4125 C C . CYS A 1 525 ? -15.980 -27.583 -40.351 1.00 62.53 525 CYS A C 1
ATOM 4127 O O . CYS A 1 525 ? -14.895 -27.515 -40.910 1.00 62.53 525 CYS A O 1
ATOM 4129 N N . LYS A 1 526 ? -16.113 -27.196 -39.074 1.00 61.84 526 LYS A N 1
ATOM 4130 C CA . LYS A 1 526 ? -14.960 -26.775 -38.251 1.00 61.84 526 LYS A CA 1
ATOM 4131 C C . LYS A 1 526 ? -14.076 -27.945 -37.805 1.00 61.84 526 LYS A C 1
ATOM 4133 O O . LYS A 1 526 ? -12.880 -27.757 -37.596 1.00 61.84 526 LYS A O 1
ATOM 4138 N N . SER A 1 527 ? -14.647 -29.139 -37.628 1.00 57.38 527 SER A N 1
ATOM 4139 C CA . SER A 1 527 ? -13.935 -30.328 -37.137 1.00 57.38 527 SER A CA 1
ATOM 4140 C C . SER A 1 527 ? -13.094 -31.026 -38.208 1.00 57.38 527 SER A C 1
ATOM 4142 O O . SER A 1 527 ? -12.089 -31.651 -37.863 1.00 57.38 527 SER A O 1
ATOM 4144 N N . LYS A 1 528 ? -13.488 -30.969 -39.481 1.00 49.56 528 LYS A N 1
ATOM 4145 C CA . LYS A 1 528 ? -12.639 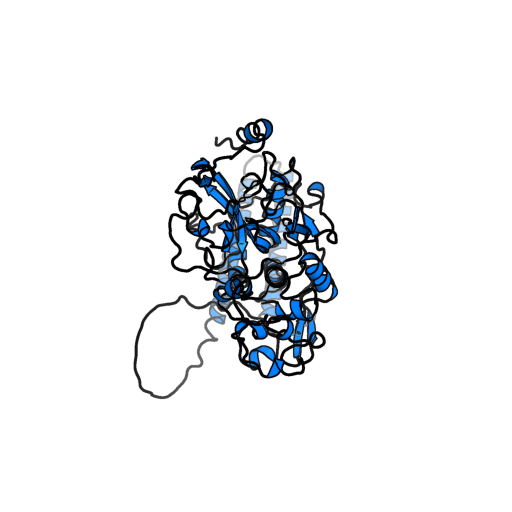-31.378 -40.604 1.00 49.56 528 LYS A CA 1
ATOM 4146 C C . LYS A 1 528 ? -12.090 -30.102 -41.219 1.00 49.56 528 LYS A C 1
ATOM 4148 O O . LYS A 1 528 ? -12.883 -29.315 -41.700 1.00 49.56 528 LYS A O 1
ATOM 4153 N N . ARG A 1 529 ? -10.772 -29.869 -41.199 1.00 50.25 529 ARG A N 1
ATOM 4154 C CA . ARG A 1 529 ? -10.129 -28.749 -41.919 1.00 50.25 529 ARG A CA 1
ATOM 4155 C C . ARG A 1 529 ? -10.401 -28.859 -43.431 1.00 50.25 529 ARG A C 1
ATOM 4157 O O . ARG A 1 529 ? -9.537 -29.289 -44.184 1.00 50.25 529 ARG A O 1
ATOM 4164 N N . CYS A 1 530 ? -11.596 -28.495 -43.865 1.00 42.72 530 CYS A N 1
ATOM 4165 C CA . CYS A 1 530 ? -11.965 -28.291 -45.251 1.00 42.72 530 CYS A CA 1
ATOM 4166 C C . CYS A 1 530 ? -12.181 -26.789 -45.392 1.00 42.72 530 CYS A C 1
ATOM 4168 O O . CYS A 1 530 ? -13.102 -26.231 -44.799 1.00 42.72 530 CYS A O 1
ATOM 4170 N N . GLY A 1 531 ? -11.278 -26.131 -46.116 1.00 48.53 531 GLY A N 1
ATOM 4171 C CA . GLY A 1 531 ? -11.513 -24.770 -46.565 1.00 48.53 531 GLY A CA 1
ATOM 4172 C C . GLY A 1 531 ? -12.711 -24.775 -47.506 1.00 48.53 531 GLY A C 1
ATOM 4173 O O . GLY A 1 531 ? -12.650 -25.394 -48.561 1.00 48.53 531 GLY A O 1
ATOM 4174 N N . CYS A 1 532 ? -13.782 -24.103 -47.107 1.00 35.75 532 CYS A N 1
ATOM 4175 C CA . CYS A 1 532 ? -14.810 -23.623 -48.014 1.00 35.75 532 CYS A CA 1
ATOM 4176 C C . CYS A 1 532 ? -15.147 -22.195 -47.590 1.00 35.75 532 CYS A C 1
ATOM 4178 O O . CYS A 1 532 ? -15.616 -21.968 -46.475 1.00 35.75 532 CYS A O 1
ATOM 4180 N N . GLU A 1 533 ? -14.855 -21.251 -48.482 1.00 37.47 533 GLU A N 1
ATOM 4181 C CA . GLU A 1 533 ? -15.469 -19.929 -48.507 1.00 37.47 533 GLU A CA 1
ATOM 4182 C C . GLU A 1 533 ? -16.962 -20.079 -48.822 1.00 37.47 533 GLU A C 1
ATOM 4184 O O . GLU A 1 533 ? -17.324 -20.609 -49.874 1.00 37.47 533 GLU A O 1
ATOM 4189 N N . MET A 1 534 ? -17.809 -19.668 -47.878 1.00 37.62 534 MET A N 1
ATOM 4190 C CA . MET A 1 534 ? -18.863 -18.645 -48.009 1.00 37.62 534 MET A CA 1
ATOM 4191 C C . MET A 1 534 ? -19.676 -18.578 -46.717 1.00 37.62 534 MET A C 1
ATOM 4193 O O . MET A 1 534 ? -20.171 -19.636 -46.262 1.00 37.62 534 MET A O 1
#

Foldseek 3Di:
DPPPPPPPVVCVVPDPPPFDPDPDFPDAQAFPDDPPDQQFDAAQQAFEDCVVFAADDLVNPPCLVVPVDDFDQWDFLAPPPPPPPDPDPPDPLVVVSNQCSLLQDAAAAQFRFQLQLLRQLQRQLQFLCSLVVLAQFRFQWASLLLCAVVPDVTSSHYYNNSSLVVCQPPFTFHCLFPHPCLQCQDCVRVDSNVVCVLVVPPPRPDDDDPSSVSRQHDDSGGQAWEKTWGAHFARKHWYADDPVCQVSSVVSVQVCLSRRRKWKFKFWDFPSPRQLSLLPRPQQVQEDEDDWDFQDRDDALARTDQVGTRHMGMWIQGIKHKDAQHQAGVRDTDGIFIWTKIAANNALVHHPRRIGTYTQPPRYSDHGANHKGWHAHPVGDIGITYIIMDTHRPHRTDIDTGHRRDDPSSVGDDPDDPVSNHYYDRRHRPPPDDDDDDDDDDDDDDDDDDDDDDDPPVVVVVVPVVVVVVVVVVVVVVVVVVVVVVVLVDPDDDPVVSVVVVVVVVVVVVVVVVVVVVVVVVVVCVVDPDDDDD